Protein AF-0000000066115343 (afdb_homodimer)

Structure (mmCIF, N/CA/C/O backbone):
data_AF-0000000066115343-model_v1
#
loop_
_entity.id
_entity.type
_entity.pdbx_description
1 polymer 'Recombination protein RecR'
#
loop_
_atom_site.group_PDB
_atom_site.id
_atom_site.type_symbol
_atom_site.label_atom_id
_atom_site.label_alt_id
_atom_site.label_comp_id
_atom_site.label_asym_id
_atom_site.label_entity_id
_atom_site.label_seq_id
_atom_site.pdbx_PDB_ins_code
_atom_site.Cartn_x
_atom_site.Cartn_y
_atom_site.Cartn_z
_atom_site.occupancy
_atom_site.B_iso_or_equiv
_atom_site.auth_seq_id
_atom_site.auth_comp_id
_atom_site.auth_asym_id
_atom_site.auth_atom_id
_atom_site.pdbx_PDB_model_num
ATOM 1 N N . MET A 1 1 ? -15.281 -18.281 -6.176 1 47.66 1 MET A N 1
ATOM 2 C CA . MET A 1 1 ? -14.453 -19.047 -5.242 1 47.66 1 MET A CA 1
ATOM 3 C C . MET A 1 1 ? -13.039 -18.469 -5.188 1 47.66 1 MET A C 1
ATOM 5 O O . MET A 1 1 ? -12.414 -18.25 -6.227 1 47.66 1 MET A O 1
ATOM 9 N N . ASP A 1 2 ? -12.438 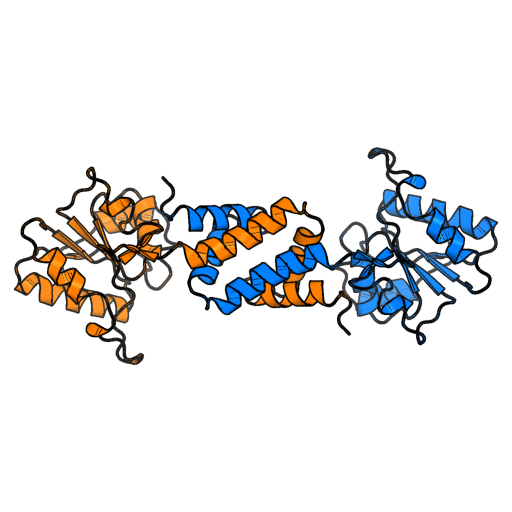-17.781 -4.156 1 62.88 2 ASP A N 1
ATOM 10 C CA . ASP A 1 2 ? -11.188 -17.031 -4.035 1 62.88 2 ASP A CA 1
ATOM 11 C C . ASP A 1 2 ? -9.984 -17.969 -4.184 1 62.88 2 ASP A C 1
ATOM 13 O O . ASP A 1 2 ? -9.938 -19.031 -3.564 1 62.88 2 ASP A O 1
ATOM 17 N N . LEU A 1 3 ? -9.344 -17.875 -5.316 1 77.75 3 LEU A N 1
ATOM 18 C CA . LEU A 1 3 ? -8.297 -18.719 -5.879 1 77.75 3 LEU A CA 1
ATOM 19 C C . LEU A 1 3 ? -7.02 -18.625 -5.051 1 77.75 3 LEU A C 1
ATOM 21 O O . LEU A 1 3 ? -6.16 -19.516 -5.129 1 77.75 3 LEU A O 1
ATOM 25 N N . TYR A 1 4 ? -7.043 -17.75 -4.105 1 88.94 4 TYR A N 1
ATOM 26 C CA . TYR A 1 4 ? -5.898 -17.578 -3.219 1 88.94 4 TYR A CA 1
ATOM 27 C C . TYR A 1 4 ? -6.184 -18.141 -1.835 1 88.94 4 TYR A C 1
ATOM 29 O O . TYR A 1 4 ? -7.34 -18.203 -1.413 1 88.94 4 TYR A O 1
ATOM 37 N N . PRO A 1 5 ? -5.066 -18.625 -1.202 1 92.38 5 PRO A N 1
ATOM 38 C CA . PRO A 1 5 ? -5.25 -18.969 0.208 1 92.38 5 PRO A CA 1
ATOM 39 C C . PRO A 1 5 ? -5.828 -17.828 1.031 1 92.38 5 PRO A C 1
ATOM 41 O O . PRO A 1 5 ? -5.703 -16.656 0.645 1 92.38 5 PRO A O 1
ATOM 44 N N . GLU A 1 6 ? -6.441 -18.172 2.166 1 93.12 6 GLU A N 1
ATOM 45 C CA . GLU A 1 6 ? -7.145 -17.203 3.004 1 93.12 6 GLU A CA 1
ATOM 46 C C . GLU A 1 6 ? -6.207 -16.078 3.453 1 93.12 6 GLU A C 1
ATOM 48 O O . GLU A 1 6 ? -6.609 -14.914 3.52 1 93.12 6 GLU A O 1
ATOM 53 N N . SER A 1 7 ? -5.004 -16.422 3.855 1 95.06 7 SER A N 1
ATOM 54 C CA . SER A 1 7 ? -4.039 -15.43 4.328 1 95.06 7 SER A CA 1
ATOM 55 C C . SER A 1 7 ? -3.752 -14.383 3.256 1 95.06 7 SER A C 1
ATOM 57 O O . SER A 1 7 ? -3.609 -13.195 3.561 1 95.06 7 SER A O 1
ATOM 59 N N . ILE A 1 8 ? -3.695 -14.805 2.023 1 95.62 8 ILE A N 1
ATOM 60 C CA . ILE A 1 8 ? -3.461 -13.883 0.921 1 95.62 8 ILE A CA 1
ATOM 61 C C . ILE A 1 8 ? -4.699 -13.008 0.705 1 95.62 8 ILE A C 1
ATOM 63 O O . ILE A 1 8 ? -4.59 -11.797 0.525 1 95.62 8 ILE A O 1
ATOM 67 N N . LEU A 1 9 ? -5.875 -13.625 0.764 1 95.25 9 LEU A N 1
ATOM 68 C CA . LEU A 1 9 ? -7.133 -12.906 0.592 1 95.25 9 LEU A CA 1
ATOM 69 C C . LEU A 1 9 ? -7.297 -11.828 1.662 1 95.25 9 LEU A C 1
ATOM 71 O O . LEU A 1 9 ? -7.758 -10.727 1.372 1 95.25 9 LEU A O 1
ATOM 75 N N . ASN A 1 10 ? -6.93 -12.172 2.84 1 96.88 10 ASN A N 1
ATOM 76 C CA . ASN A 1 10 ? -7.016 -11.219 3.939 1 96.88 10 ASN A CA 1
ATOM 77 C C . ASN A 1 10 ? -6.16 -9.984 3.68 1 96.88 10 ASN A C 1
ATOM 79 O O . ASN A 1 10 ? -6.605 -8.852 3.893 1 96.88 10 ASN A O 1
ATOM 83 N N . LEU A 1 11 ? -4.957 -10.219 3.227 1 97.88 11 LEU A N 1
ATOM 84 C CA . LEU A 1 11 ? -4.082 -9.086 2.961 1 97.88 11 LEU A CA 1
ATOM 85 C C . LEU A 1 11 ? -4.594 -8.273 1.778 1 97.88 11 LEU A C 1
ATOM 87 O O . LEU A 1 11 ? -4.543 -7.039 1.802 1 97.88 11 LEU A O 1
ATOM 91 N N . ILE A 1 12 ? -5.074 -8.953 0.755 1 96.69 12 ILE A N 1
ATOM 92 C CA . ILE A 1 12 ? -5.641 -8.25 -0.391 1 96.69 12 ILE A CA 1
ATOM 93 C C . ILE A 1 12 ? -6.781 -7.344 0.07 1 96.69 12 ILE A C 1
ATOM 95 O O . ILE A 1 12 ? -6.863 -6.18 -0.335 1 96.69 12 ILE A O 1
ATOM 99 N N . LYS A 1 13 ? -7.637 -7.82 0.953 1 97.25 13 LYS A N 1
ATOM 100 C CA . LYS A 1 13 ? -8.766 -7.059 1.485 1 97.25 13 LYS A CA 1
ATOM 101 C C . LYS A 1 13 ? -8.281 -5.844 2.273 1 97.25 13 LYS A C 1
ATOM 103 O O . LYS A 1 13 ? -8.766 -4.73 2.068 1 97.25 13 LYS A O 1
ATOM 108 N N . SER A 1 14 ? -7.328 -6.043 3.1 1 97.75 14 SER A N 1
ATOM 109 C CA . SER A 1 14 ? -6.797 -4.953 3.914 1 97.75 14 SER A CA 1
ATOM 110 C C . SER A 1 14 ? -6.148 -3.881 3.049 1 97.75 14 SER A C 1
ATOM 112 O O . SER A 1 14 ? -6.359 -2.686 3.268 1 97.75 14 SER A O 1
ATOM 114 N N . LEU A 1 15 ? -5.375 -4.293 2.072 1 97.88 15 LEU A N 1
ATOM 115 C CA . LEU A 1 15 ? -4.703 -3.359 1.177 1 97.88 15 LEU A CA 1
ATOM 116 C C . LEU A 1 15 ? -5.715 -2.586 0.339 1 97.88 15 LEU A C 1
ATOM 118 O O . LEU A 1 15 ? -5.496 -1.414 0.021 1 97.88 15 LEU A O 1
ATOM 122 N N . SER A 1 16 ? -6.812 -3.186 0.03 1 97.06 16 SER A N 1
ATOM 123 C CA . SER A 1 16 ? -7.824 -2.578 -0.828 1 97.06 16 SER A CA 1
ATOM 124 C C . SER A 1 16 ? -8.562 -1.458 -0.104 1 97.06 16 SER A C 1
ATOM 126 O O . SER A 1 16 ? -9.266 -0.666 -0.731 1 97.06 16 SER A O 1
ATOM 128 N N . THR A 1 17 ? -8.445 -1.339 1.179 1 95.5 17 THR A N 1
ATOM 129 C CA . THR A 1 17 ? -9.086 -0.273 1.942 1 95.5 17 THR A CA 1
ATOM 130 C C . THR A 1 17 ? -8.273 1.018 1.85 1 95.5 17 THR A C 1
ATOM 132 O O . THR A 1 17 ? -8.766 2.09 2.213 1 95.5 17 THR A O 1
ATOM 135 N N . LEU A 1 18 ? -7.113 0.921 1.388 1 96.5 18 LEU A N 1
ATOM 136 C CA . LEU A 1 18 ? -6.254 2.092 1.254 1 96.5 18 LEU A CA 1
ATOM 137 C C . LEU A 1 18 ? -6.648 2.922 0.036 1 96.5 18 LEU A C 1
ATOM 139 O O . LEU A 1 18 ? -7.039 2.369 -0.995 1 96.5 18 LEU A O 1
ATOM 143 N N . PRO A 1 19 ? -6.555 4.207 0.186 1 94.44 19 PRO A N 1
ATOM 144 C CA . PRO A 1 19 ? -6.953 5.062 -0.932 1 94.44 19 PRO A CA 1
ATOM 145 C C . PRO A 1 19 ? -6.105 4.84 -2.182 1 94.44 19 PRO A C 1
ATOM 147 O O . PRO A 1 19 ? -4.875 4.809 -2.1 1 94.44 19 PRO A O 1
ATOM 150 N N . GLY A 1 20 ? -6.797 4.688 -3.309 1 93.62 20 GLY A N 1
ATOM 151 C CA . GLY A 1 20 ? -6.109 4.555 -4.582 1 93.62 20 GLY A CA 1
ATOM 152 C C . GLY A 1 20 ? -5.664 3.133 -4.875 1 93.62 20 GLY A C 1
ATOM 153 O O . GLY A 1 20 ? -5.047 2.869 -5.91 1 93.62 20 GLY A O 1
ATOM 154 N N . ILE A 1 21 ? -5.898 2.244 -3.957 1 96.31 21 ILE A N 1
ATOM 155 C CA . ILE A 1 21 ? -5.488 0.857 -4.141 1 96.31 21 ILE A CA 1
ATOM 156 C C . ILE A 1 21 ? -6.711 -0.013 -4.41 1 96.31 21 ILE A C 1
ATOM 158 O O . ILE A 1 21 ? -7.426 -0.398 -3.48 1 96.31 21 ILE A O 1
ATOM 162 N N . GLY A 1 22 ? -6.895 -0.293 -5.625 1 93.44 22 GLY A N 1
ATOM 163 C CA . GLY A 1 22 ? -7.965 -1.208 -5.98 1 93.44 22 GLY A CA 1
ATOM 164 C C . GLY A 1 22 ? -7.594 -2.666 -5.789 1 93.44 22 GLY A C 1
ATOM 165 O O . GLY A 1 22 ? -6.461 -2.98 -5.426 1 93.44 22 GLY A O 1
ATOM 166 N N . ARG A 1 23 ? -8.516 -3.506 -6.09 1 91.81 23 ARG A N 1
ATOM 167 C CA . ARG A 1 23 ? -8.328 -4.934 -5.852 1 91.81 23 ARG A CA 1
ATOM 168 C C . ARG A 1 23 ? -7.168 -5.48 -6.676 1 91.81 23 ARG A C 1
ATOM 170 O O . ARG A 1 23 ? -6.371 -6.281 -6.18 1 91.81 23 ARG A O 1
ATOM 177 N N . ARG A 1 24 ? -7.078 -5.086 -7.91 1 89.81 24 ARG A N 1
ATOM 178 C CA . ARG A 1 24 ? -6.016 -5.566 -8.789 1 89.81 24 ARG A CA 1
ATOM 179 C C . ARG A 1 24 ? -4.641 -5.164 -8.258 1 89.81 24 ARG A C 1
ATOM 181 O O . ARG A 1 24 ? -3.725 -5.988 -8.211 1 89.81 24 ARG A O 1
ATOM 188 N N . THR A 1 25 ? -4.531 -3.943 -7.863 1 93.94 25 THR A N 1
ATOM 189 C CA . THR A 1 25 ? -3.281 -3.445 -7.305 1 93.94 25 THR A CA 1
ATOM 190 C C . THR A 1 25 ? -2.977 -4.125 -5.969 1 93.94 25 THR A C 1
ATOM 192 O O . THR A 1 25 ? -1.831 -4.488 -5.699 1 93.94 25 THR A O 1
ATOM 195 N N . ALA A 1 26 ? -4.016 -4.285 -5.188 1 96.5 26 ALA A N 1
ATOM 196 C CA . ALA A 1 26 ? -3.855 -4.957 -3.9 1 96.5 26 ALA A CA 1
ATOM 197 C C . ALA A 1 26 ? -3.297 -6.367 -4.082 1 96.5 26 ALA A C 1
ATOM 199 O O . ALA A 1 26 ? -2.443 -6.809 -3.311 1 96.5 26 ALA A O 1
ATOM 200 N N . GLU A 1 27 ? -3.748 -7.039 -5.047 1 93 27 GLU A N 1
ATOM 201 C CA . GLU A 1 27 ? -3.266 -8.383 -5.355 1 93 27 GLU A CA 1
ATOM 202 C C . GLU A 1 27 ? -1.783 -8.367 -5.715 1 93 27 GLU A C 1
ATOM 204 O O . GLU A 1 27 ? -1.011 -9.195 -5.223 1 93 27 GLU A O 1
ATOM 209 N N . ARG A 1 28 ? -1.466 -7.453 -6.559 1 92.62 28 ARG A N 1
ATOM 210 C CA . ARG A 1 28 ? -0.07 -7.316 -6.961 1 92.62 28 ARG A CA 1
ATOM 211 C C . ARG A 1 28 ? 0.824 -7.043 -5.754 1 92.62 28 ARG A C 1
ATOM 213 O O . ARG A 1 28 ? 1.893 -7.641 -5.621 1 92.62 28 ARG A O 1
ATOM 220 N N . LEU A 1 29 ? 0.396 -6.188 -4.918 1 97.06 29 LEU A N 1
ATOM 221 C CA . LEU A 1 29 ? 1.168 -5.832 -3.732 1 97.06 29 LEU A CA 1
ATOM 222 C C . LEU A 1 29 ? 1.281 -7.02 -2.783 1 97.06 29 LEU A C 1
ATOM 224 O O . LEU A 1 29 ? 2.355 -7.281 -2.236 1 97.06 29 LEU A O 1
ATOM 228 N N . ALA A 1 30 ? 0.221 -7.711 -2.582 1 96.88 30 ALA A N 1
ATOM 229 C CA . ALA A 1 30 ? 0.221 -8.867 -1.689 1 96.88 30 ALA A CA 1
ATOM 230 C C . ALA A 1 30 ? 1.207 -9.93 -2.166 1 96.88 30 ALA A C 1
ATOM 232 O O . ALA A 1 30 ? 1.964 -10.484 -1.368 1 96.88 30 ALA A O 1
ATOM 233 N N . LEU A 1 31 ? 1.199 -10.172 -3.436 1 94.06 31 LEU A N 1
ATOM 234 C CA . LEU A 1 31 ? 2.094 -11.18 -3.998 1 94.06 31 LEU A CA 1
ATOM 235 C C . LEU A 1 31 ? 3.545 -10.719 -3.922 1 94.06 31 LEU A C 1
ATOM 237 O O . LEU A 1 31 ? 4.445 -11.531 -3.688 1 94.06 31 LEU A O 1
ATOM 241 N N . HIS A 1 32 ? 3.76 -9.461 -4.105 1 96.38 32 HIS A N 1
ATOM 242 C CA . HIS A 1 32 ? 5.105 -8.93 -3.938 1 96.38 32 HIS A CA 1
ATOM 243 C C . HIS A 1 32 ? 5.605 -9.141 -2.512 1 96.38 32 HIS A C 1
ATOM 245 O O . HIS A 1 32 ? 6.734 -9.594 -2.305 1 96.38 32 HIS A O 1
ATOM 251 N N . ILE A 1 33 ? 4.801 -8.789 -1.617 1 97.62 33 ILE A N 1
ATOM 252 C CA . ILE A 1 33 ? 5.172 -8.922 -0.212 1 97.62 33 ILE A CA 1
ATOM 253 C C . ILE A 1 33 ? 5.461 -10.391 0.106 1 97.62 33 ILE A C 1
ATOM 255 O O . ILE A 1 33 ? 6.41 -10.695 0.832 1 97.62 33 ILE A O 1
ATOM 259 N N . LEU A 1 34 ? 4.633 -11.258 -0.428 1 95.81 34 LEU A N 1
ATOM 260 C CA . LEU A 1 34 ? 4.82 -12.695 -0.219 1 95.81 34 LEU A CA 1
ATOM 261 C C . LEU A 1 34 ? 6.211 -13.133 -0.658 1 95.81 34 LEU A C 1
ATOM 263 O O . LEU A 1 34 ? 6.867 -13.914 0.032 1 95.81 34 LEU A O 1
ATOM 267 N N . HIS A 1 35 ? 6.676 -12.625 -1.766 1 92.81 35 HIS A N 1
ATOM 268 C CA . HIS A 1 35 ? 7.926 -13.086 -2.357 1 92.81 35 HIS A CA 1
ATOM 269 C C . HIS A 1 35 ? 9.117 -12.297 -1.812 1 92.81 35 HIS A C 1
ATOM 271 O O . HIS A 1 35 ? 10.266 -12.695 -1.995 1 92.81 35 HIS A O 1
ATOM 277 N N . ALA A 1 36 ? 8.867 -11.172 -1.16 1 95 36 ALA A N 1
ATOM 278 C CA . ALA A 1 36 ? 9.93 -10.367 -0.562 1 95 36 ALA A CA 1
ATOM 279 C C . ALA A 1 36 ? 10.531 -11.07 0.649 1 95 36 ALA A C 1
ATOM 281 O O . ALA A 1 36 ? 9.906 -11.953 1.242 1 95 36 ALA A O 1
ATOM 282 N N . PRO A 1 37 ? 11.789 -10.719 0.968 1 95.56 37 PRO A N 1
ATOM 283 C CA . PRO A 1 37 ? 12.383 -11.258 2.191 1 95.56 37 PRO A CA 1
ATOM 284 C C . PRO A 1 37 ? 11.555 -10.945 3.438 1 95.56 37 PRO A C 1
ATOM 286 O O . PRO A 1 37 ? 10.906 -9.898 3.506 1 95.56 37 PRO A O 1
ATOM 289 N N . LEU A 1 38 ? 11.641 -11.875 4.414 1 96.25 38 LEU A N 1
ATOM 290 C CA . LEU A 1 38 ? 10.859 -11.758 5.641 1 96.25 38 LEU A CA 1
ATOM 291 C C . LEU A 1 38 ? 11.133 -10.43 6.332 1 96.25 38 LEU A C 1
ATOM 293 O O . LEU A 1 38 ? 10.211 -9.781 6.828 1 96.25 38 LEU A O 1
ATOM 297 N N . HIS A 1 39 ? 12.352 -9.969 6.324 1 97.19 39 HIS A N 1
ATOM 298 C CA . HIS A 1 39 ? 12.727 -8.766 7.051 1 97.19 39 HIS A CA 1
ATOM 299 C C . HIS A 1 39 ? 12.062 -7.531 6.449 1 97.19 39 HIS A C 1
ATOM 301 O O . HIS A 1 39 ? 11.742 -6.578 7.164 1 97.19 39 HIS A O 1
ATOM 307 N N . GLU A 1 40 ? 11.828 -7.527 5.152 1 96.94 40 GLU A N 1
ATOM 308 C CA . GLU A 1 40 ? 11.156 -6.398 4.512 1 96.94 40 GLU A CA 1
ATOM 309 C C . GLU A 1 40 ? 9.688 -6.328 4.91 1 96.94 40 GLU A C 1
ATOM 311 O O . GLU A 1 40 ? 9.164 -5.242 5.168 1 96.94 40 GLU A O 1
ATOM 316 N N . ALA A 1 41 ? 9.062 -7.484 4.945 1 97.62 41 ALA A N 1
ATOM 317 C CA . ALA A 1 41 ? 7.672 -7.547 5.387 1 97.62 41 ALA A CA 1
ATOM 318 C C . ALA A 1 41 ? 7.543 -7.125 6.852 1 97.62 41 ALA A C 1
ATOM 320 O O . ALA A 1 41 ? 6.621 -6.391 7.211 1 97.62 41 ALA A O 1
ATOM 321 N N . GLN A 1 42 ? 8.445 -7.598 7.676 1 98.12 42 GLN A N 1
ATOM 322 C CA . GLN A 1 42 ? 8.445 -7.258 9.094 1 98.12 42 GLN A CA 1
ATOM 323 C C . GLN A 1 42 ? 8.672 -5.762 9.305 1 98.12 42 GLN A C 1
ATOM 325 O O . GLN A 1 42 ? 8.016 -5.145 10.148 1 98.12 42 GLN A O 1
ATOM 330 N N . THR A 1 43 ? 9.57 -5.211 8.57 1 98.31 43 THR A N 1
ATOM 331 C CA . THR A 1 43 ? 9.844 -3.779 8.656 1 98.31 43 THR A CA 1
ATOM 332 C C . THR A 1 43 ? 8.609 -2.967 8.289 1 98.31 43 THR A C 1
ATOM 334 O O . THR A 1 43 ? 8.25 -2.018 8.992 1 98.31 43 THR A O 1
ATOM 337 N N . LEU A 1 44 ? 7.98 -3.377 7.207 1 98.5 44 LEU A N 1
ATOM 338 C CA . LEU A 1 44 ? 6.766 -2.691 6.77 1 98.5 44 LEU A CA 1
ATOM 339 C C . LEU A 1 44 ? 5.688 -2.762 7.844 1 98.5 44 LEU A C 1
ATOM 341 O O . LEU A 1 44 ? 5.086 -1.744 8.195 1 98.5 44 LEU A O 1
ATOM 345 N N . ALA A 1 45 ? 5.426 -3.955 8.375 1 98.5 45 ALA A N 1
ATOM 346 C CA . ALA A 1 45 ? 4.422 -4.145 9.422 1 98.5 45 ALA A CA 1
ATOM 347 C C . ALA A 1 45 ? 4.762 -3.322 10.664 1 98.5 45 ALA A C 1
ATOM 349 O O . ALA A 1 45 ? 3.891 -2.66 11.234 1 98.5 45 ALA A O 1
ATOM 350 N N . ASN A 1 46 ? 6 -3.344 11.047 1 98.38 46 ASN A N 1
ATOM 351 C CA . ASN A 1 46 ? 6.445 -2.602 12.219 1 98.38 46 ASN A CA 1
ATOM 352 C C . ASN A 1 46 ? 6.312 -1.095 12.016 1 98.38 46 ASN A C 1
ATOM 354 O O . ASN A 1 46 ? 5.938 -0.37 12.938 1 98.38 46 ASN A O 1
ATOM 358 N N . ASP A 1 47 ? 6.688 -0.632 10.82 1 98.5 47 ASP A N 1
ATOM 359 C CA . ASP A 1 47 ? 6.582 0.794 10.531 1 98.5 47 ASP A CA 1
ATOM 360 C C . ASP A 1 47 ? 5.129 1.265 10.625 1 98.5 47 ASP A C 1
ATOM 362 O O . ASP A 1 47 ? 4.863 2.383 11.062 1 98.5 47 ASP A O 1
ATOM 366 N N . ILE A 1 48 ? 4.215 0.433 10.211 1 98.44 48 ILE A N 1
ATOM 367 C CA . ILE A 1 48 ? 2.791 0.75 10.297 1 98.44 48 ILE A CA 1
ATOM 368 C C . ILE A 1 48 ? 2.385 0.906 11.766 1 98.44 48 ILE A C 1
ATOM 370 O O . ILE A 1 48 ? 1.732 1.886 12.133 1 98.44 48 ILE A O 1
ATOM 374 N N . LEU A 1 49 ? 2.781 -0.034 12.578 1 98.06 49 LEU A N 1
ATOM 375 C CA . LEU A 1 49 ? 2.412 -0.024 13.992 1 98.06 49 LEU A CA 1
ATOM 376 C C . LEU A 1 49 ? 3.111 1.113 14.727 1 98.06 49 LEU A C 1
ATOM 378 O O . LEU A 1 49 ? 2.504 1.779 15.57 1 98.06 49 LEU A O 1
ATOM 382 N N . GLU A 1 50 ? 4.359 1.345 14.438 1 97.44 50 GLU A N 1
ATOM 383 C CA . GLU A 1 50 ? 5.137 2.402 15.078 1 97.44 50 GLU A CA 1
ATOM 384 C C . GLU A 1 50 ? 4.555 3.779 14.766 1 97.44 50 GLU A C 1
ATOM 386 O O . GLU A 1 50 ? 4.57 4.672 15.617 1 97.44 50 GLU A O 1
ATOM 391 N N . LEU A 1 51 ? 4.109 3.947 13.562 1 96.81 51 LEU A N 1
ATOM 392 C CA . LEU A 1 51 ? 3.461 5.191 13.164 1 96.81 51 LEU A CA 1
ATOM 393 C C . LEU A 1 51 ? 2.309 5.527 14.109 1 96.81 51 LEU A C 1
ATOM 395 O O . LEU A 1 51 ? 2.217 6.652 14.602 1 96.81 51 LEU A O 1
ATOM 399 N N . LYS A 1 52 ? 1.454 4.559 14.336 1 96.19 52 LYS A N 1
ATOM 400 C CA . LYS A 1 52 ? 0.274 4.734 15.18 1 96.19 52 LYS A CA 1
ATOM 401 C C . LYS A 1 52 ? 0.667 5.012 16.625 1 96.19 52 LYS A C 1
ATOM 403 O O . LYS A 1 52 ? -0.027 5.742 17.344 1 96.19 52 LYS A O 1
ATOM 408 N N . GLN A 1 53 ? 1.73 4.473 17.031 1 95.19 53 GLN A N 1
ATOM 409 C CA . GLN A 1 53 ? 2.15 4.543 18.438 1 95.19 53 GLN A CA 1
ATOM 410 C C . GLN A 1 53 ? 2.912 5.84 18.703 1 95.19 53 GLN A C 1
ATOM 412 O O . GLN A 1 53 ? 2.766 6.434 19.781 1 95.19 53 GLN A O 1
ATOM 417 N N . LYS A 1 54 ? 3.68 6.285 17.781 1 95.81 54 LYS A N 1
ATOM 418 C CA . LYS A 1 54 ? 4.68 7.305 18.078 1 95.81 54 LYS A CA 1
ATOM 419 C C . LYS A 1 54 ? 4.211 8.68 17.609 1 95.81 54 LYS A C 1
ATOM 421 O O . LYS A 1 54 ? 4.621 9.703 18.172 1 95.81 54 LYS A O 1
ATOM 426 N N . VAL A 1 55 ? 3.43 8.742 16.578 1 95.69 55 VAL A N 1
ATOM 427 C CA . VAL A 1 55 ? 3.082 10.047 16.016 1 95.69 55 VAL A CA 1
ATOM 428 C C . VAL A 1 55 ? 2.012 10.711 16.875 1 95.69 55 VAL A C 1
ATOM 430 O O . VAL A 1 55 ? 0.974 10.109 17.172 1 95.69 55 VAL A O 1
ATOM 433 N N . THR A 1 56 ? 2.271 11.844 17.281 1 94.38 56 THR A N 1
ATOM 434 C CA . THR A 1 56 ? 1.357 12.688 18.047 1 94.38 56 THR A CA 1
ATOM 435 C C . THR A 1 56 ? 1.339 14.109 17.484 1 94.38 56 THR A C 1
ATOM 437 O O . THR A 1 56 ? 1.928 14.375 16.438 1 94.38 56 THR A O 1
ATOM 440 N N . LEU A 1 57 ? 0.572 14.977 18.156 1 94.88 57 LEU A N 1
ATOM 441 C CA . LEU A 1 57 ? 0.551 16.391 17.781 1 94.88 57 LEU A CA 1
ATOM 442 C C . LEU A 1 57 ? 1.513 17.188 18.656 1 94.88 57 LEU A C 1
ATOM 444 O O . LEU A 1 57 ? 1.625 16.938 19.859 1 94.88 57 LEU A O 1
ATOM 448 N N . CYS A 1 58 ? 2.201 18.047 18.047 1 96.88 58 CYS A N 1
ATOM 449 C CA . CYS A 1 58 ? 3.053 18.984 18.781 1 96.88 58 CYS A CA 1
ATOM 450 C C . CYS A 1 58 ? 2.252 19.75 19.828 1 96.88 58 CYS A C 1
ATOM 452 O O . CYS A 1 58 ? 1.147 20.219 19.547 1 96.88 58 CYS A O 1
ATOM 454 N N . ARG A 1 59 ? 2.807 19.938 20.984 1 96.5 59 ARG A N 1
ATOM 455 C CA . ARG A 1 59 ? 2.098 20.594 22.078 1 96.5 59 ARG A CA 1
ATOM 456 C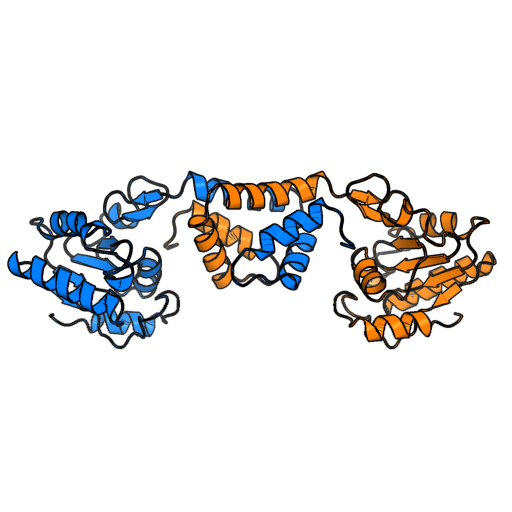 C . ARG A 1 59 ? 1.928 22.094 21.797 1 96.5 59 ARG A C 1
ATOM 458 O O . ARG A 1 59 ? 1.022 22.734 22.328 1 96.5 59 ARG A O 1
ATOM 465 N N . THR A 1 60 ? 2.719 22.641 20.906 1 96 60 THR A N 1
ATOM 466 C CA . THR A 1 60 ? 2.734 24.078 20.672 1 96 60 THR A CA 1
ATOM 467 C C . THR A 1 60 ? 1.914 24.438 19.438 1 96 60 THR A C 1
ATOM 469 O O . THR A 1 60 ? 0.992 25.25 19.516 1 96 60 THR A O 1
ATOM 472 N N . CYS A 1 61 ? 2.225 23.781 18.344 1 97 61 CYS A N 1
ATOM 473 C CA . CYS A 1 61 ? 1.644 24.25 17.094 1 97 61 CYS A CA 1
ATOM 474 C C . CYS A 1 61 ? 0.639 23.234 16.547 1 97 61 CYS A C 1
ATOM 476 O O . CYS A 1 61 ? -0.006 23.484 15.523 1 97 61 CYS A O 1
ATOM 478 N N . PHE A 1 62 ? 0.652 22.047 17.172 1 97.19 62 PHE A N 1
ATOM 479 C CA . PHE A 1 62 ? -0.316 21 16.859 1 97.19 62 PHE A CA 1
ATOM 480 C C . PHE A 1 62 ? -0.016 20.375 15.5 1 97.19 62 PHE A C 1
ATOM 482 O O . PHE A 1 62 ? -0.911 19.828 14.859 1 97.19 62 PHE A O 1
ATOM 489 N N . SER A 1 63 ? 1.195 20.516 14.977 1 95.88 63 SER A N 1
ATOM 490 C CA . SER A 1 63 ? 1.66 19.75 13.828 1 95.88 63 SER A CA 1
ATOM 491 C C . SER A 1 63 ? 1.997 18.312 14.227 1 95.88 63 SER A C 1
ATOM 493 O O . SER A 1 63 ? 2.047 17.984 15.414 1 95.88 63 SER A O 1
ATOM 495 N N . LEU A 1 64 ? 2.193 17.469 13.25 1 95.38 64 LEU A N 1
ATOM 496 C CA . LEU A 1 64 ? 2.566 16.094 13.523 1 95.38 64 LEU A CA 1
ATOM 497 C C . LEU A 1 64 ? 3.982 16.016 14.086 1 95.38 64 LEU A C 1
ATOM 499 O O . LEU A 1 64 ? 4.891 16.672 13.586 1 95.38 64 LEU A O 1
ATOM 503 N N . SER A 1 65 ? 4.141 15.195 15.125 1 94.88 65 SER A N 1
ATOM 504 C CA . SER A 1 65 ? 5.438 15.047 15.773 1 94.88 65 SER A CA 1
ATOM 505 C C . SER A 1 65 ? 5.555 13.711 16.484 1 94.88 65 SER A C 1
ATOM 507 O O . SER A 1 65 ? 4.543 13.117 16.875 1 94.88 65 SER A O 1
ATOM 509 N N . ASP A 1 66 ? 6.777 13.18 16.547 1 94.38 66 ASP A N 1
ATOM 510 C CA . ASP A 1 66 ? 7.031 12 17.359 1 94.38 66 ASP A CA 1
ATOM 511 C C . ASP A 1 66 ? 7.59 12.383 18.734 1 94.38 66 ASP A C 1
ATOM 513 O O . ASP A 1 66 ? 7.992 11.516 19.516 1 94.38 66 ASP A O 1
ATOM 517 N N . GLN A 1 67 ? 7.742 13.641 19 1 93.56 67 GLN A N 1
ATOM 518 C CA . GLN A 1 67 ? 8.195 14.234 20.266 1 93.56 67 GLN A CA 1
ATOM 519 C C . GLN A 1 67 ? 7.164 15.227 20.797 1 93.56 67 GLN A C 1
ATOM 521 O O . GLN A 1 67 ? 6.238 15.617 20.094 1 93.56 67 GLN A O 1
ATOM 526 N N . PRO A 1 68 ? 7.344 15.633 22.062 1 95 68 PRO A N 1
ATOM 527 C CA . PRO A 1 68 ? 6.379 16.578 22.609 1 95 68 PRO A CA 1
ATOM 528 C C . PRO A 1 68 ? 6.312 17.891 21.812 1 95 68 PRO A C 1
ATOM 530 O O . PRO A 1 68 ? 5.227 18.438 21.625 1 95 68 PRO A O 1
ATOM 533 N N . GLU A 1 69 ? 7.512 18.297 21.328 1 95.38 69 GLU A N 1
ATOM 534 C CA . GLU A 1 69 ? 7.59 19.453 20.438 1 95.38 69 GLU A CA 1
ATOM 535 C C . GLU A 1 69 ? 8.18 19.078 19.094 1 95.38 69 GLU A C 1
ATOM 537 O O . GLU A 1 69 ? 9.133 18.297 19.016 1 95.38 69 GLU A O 1
ATOM 542 N N . CYS A 1 70 ? 7.547 19.625 18.094 1 95.06 70 CYS A N 1
ATOM 543 C CA . CYS A 1 70 ? 8.016 19.281 16.766 1 95.06 70 CYS A CA 1
ATOM 544 C C . CYS A 1 70 ? 9.352 19.938 16.453 1 95.06 70 CYS A C 1
ATOM 546 O O . CYS A 1 70 ? 9.812 20.797 17.219 1 95.06 70 CYS A O 1
ATOM 548 N N . ARG A 1 71 ? 9.922 19.594 15.352 1 92.69 71 ARG A N 1
ATOM 549 C CA . ARG A 1 71 ? 11.25 20.062 14.969 1 92.69 71 ARG A CA 1
ATOM 550 C C . ARG A 1 71 ? 11.234 21.562 14.68 1 92.69 71 ARG A C 1
ATOM 552 O O . ARG A 1 71 ? 12.227 22.25 14.914 1 92.69 71 ARG A O 1
ATOM 559 N N . ILE A 1 72 ? 10.141 22.047 14.188 1 94.5 72 ILE A N 1
ATOM 560 C CA . ILE A 1 72 ? 10.031 23.453 13.844 1 94.5 72 ILE A CA 1
ATOM 561 C C . ILE A 1 72 ? 9.906 24.281 15.117 1 94.5 72 ILE A C 1
ATOM 563 O O . ILE A 1 72 ? 10.633 25.266 15.297 1 94.5 72 ILE A O 1
ATOM 567 N N . CYS A 1 73 ? 9.094 23.906 16.016 1 95.5 73 CYS A N 1
ATOM 568 C CA . CYS A 1 73 ? 8.891 24.641 17.25 1 95.5 73 CYS A CA 1
ATOM 569 C C . CYS A 1 73 ? 10.133 24.578 18.141 1 95.5 73 CYS A C 1
ATOM 571 O O . CYS A 1 73 ? 10.422 25.516 18.891 1 95.5 73 CYS A O 1
ATOM 573 N N . SER A 1 74 ? 10.844 23.531 18.016 1 95 74 SER A N 1
ATOM 574 C CA . SER A 1 74 ? 12.016 23.344 18.875 1 95 74 SER A CA 1
ATOM 575 C C . SER A 1 74 ? 13.258 23.984 18.25 1 95 74 SER A C 1
ATOM 577 O O . SER A 1 74 ? 14.328 24 18.875 1 95 74 SER A O 1
ATOM 579 N N . ASN A 1 75 ? 13.133 24.438 17.062 1 94.69 75 ASN A N 1
ATOM 580 C CA . ASN A 1 75 ? 14.258 25.047 16.375 1 94.69 75 ASN A CA 1
ATOM 581 C C . ASN A 1 75 ? 14.43 26.516 16.734 1 94.69 75 ASN A C 1
ATOM 583 O O . ASN A 1 75 ? 13.617 27.359 16.359 1 94.69 75 ASN A O 1
ATOM 587 N N . PRO A 1 76 ? 15.547 26.844 17.328 1 94.44 76 PRO A N 1
ATOM 588 C CA . PRO A 1 76 ? 15.742 28.219 17.75 1 94.44 76 PRO A CA 1
ATOM 589 C C . PRO A 1 76 ? 16.062 29.156 16.594 1 94.44 76 PRO A C 1
ATOM 591 O O . PRO A 1 76 ? 16.016 30.391 16.75 1 94.44 76 PRO A O 1
ATOM 594 N N . ARG A 1 77 ? 16.359 28.688 15.461 1 94.56 77 ARG A N 1
ATOM 595 C CA . ARG A 1 77 ? 16.703 29.5 14.305 1 94.56 77 ARG A CA 1
ATOM 596 C C . ARG A 1 77 ? 15.445 30.047 13.633 1 94.56 77 ARG A C 1
ATOM 598 O O . ARG A 1 77 ? 15.523 30.984 12.82 1 94.56 77 ARG A O 1
ATOM 605 N N . ARG A 1 78 ? 14.336 29.5 14.039 1 96.12 78 ARG A N 1
ATOM 606 C CA . ARG A 1 78 ? 13.07 29.953 13.477 1 96.12 78 ARG A CA 1
ATOM 607 C C . ARG A 1 78 ? 12.648 31.281 14.086 1 96.12 78 ARG A C 1
ATOM 609 O O . ARG A 1 78 ? 12.891 31.531 15.273 1 96.12 78 ARG A O 1
ATOM 616 N N . ASP A 1 79 ? 12.086 32.125 13.25 1 95.88 79 ASP A N 1
ATOM 617 C CA . ASP A 1 79 ? 11.562 33.406 13.742 1 95.88 79 ASP A CA 1
ATOM 618 C C . ASP A 1 79 ? 10.289 33.188 14.547 1 95.88 79 ASP A C 1
ATOM 620 O O . ASP A 1 79 ? 9.203 33.031 13.984 1 95.88 79 ASP A O 1
ATOM 624 N N . ALA A 1 80 ? 10.359 33.344 15.812 1 94.81 80 ALA A N 1
ATOM 625 C CA . ALA A 1 80 ? 9.25 33.062 16.719 1 94.81 80 ALA A CA 1
ATOM 626 C C . ALA A 1 80 ? 8.227 34.188 16.719 1 94.81 80 ALA A C 1
ATOM 628 O O . ALA A 1 80 ? 7.125 34.031 17.25 1 94.81 80 ALA A O 1
ATOM 629 N N . SER A 1 81 ? 8.586 35.25 16.094 1 95.75 81 SER A N 1
ATOM 630 C CA . SER A 1 81 ? 7.703 36.406 16.125 1 95.75 81 SER A CA 1
ATOM 631 C C . SER A 1 81 ? 6.621 36.312 15.047 1 95.75 81 SER A C 1
ATOM 633 O O . SER A 1 81 ? 5.66 37.094 15.055 1 95.75 81 SER A O 1
ATOM 635 N N . ILE A 1 82 ? 6.711 35.375 14.109 1 96.06 82 ILE A N 1
ATOM 636 C CA . ILE A 1 82 ? 5.746 35.25 13.031 1 96.06 82 ILE A CA 1
ATOM 637 C C . ILE A 1 82 ? 5.117 33.844 13.078 1 96.06 82 ILE A C 1
ATOM 639 O O . ILE A 1 82 ? 5.824 32.844 13.156 1 96.06 82 ILE A O 1
ATOM 643 N N . ILE A 1 83 ? 3.795 33.812 13.055 1 97 83 ILE A N 1
ATOM 644 C CA . ILE A 1 83 ? 3.057 32.562 13.102 1 97 83 ILE A CA 1
ATOM 645 C C . ILE A 1 83 ? 2.221 32.406 11.836 1 97 83 ILE A C 1
ATOM 647 O O . ILE A 1 83 ? 1.468 33.312 11.461 1 97 83 ILE A O 1
ATOM 651 N N . CYS A 1 84 ? 2.42 31.344 11.203 1 96.56 84 CYS A N 1
ATOM 652 C CA . CYS A 1 84 ? 1.601 31 10.047 1 96.56 84 CYS A CA 1
ATOM 653 C C . CYS A 1 84 ? 0.525 29.984 10.406 1 96.56 84 CYS A C 1
ATOM 655 O O . CYS A 1 84 ? 0.837 28.875 10.852 1 96.56 84 CYS A O 1
ATOM 657 N N . VAL A 1 85 ? -0.708 30.359 10.141 1 97.12 85 VAL A N 1
ATOM 658 C CA . VAL A 1 85 ? -1.848 29.531 10.539 1 97.12 85 VAL A CA 1
ATOM 659 C C . VAL A 1 85 ? -2.334 28.719 9.344 1 97.12 85 VAL A C 1
ATOM 661 O O . VAL A 1 85 ? -2.619 29.266 8.281 1 97.12 85 VAL A O 1
ATOM 664 N N . VAL A 1 86 ? -2.404 27.406 9.562 1 95.25 86 VAL A N 1
ATOM 665 C CA . VAL A 1 86 ? -2.857 26.516 8.492 1 95.25 86 VAL A CA 1
ATOM 666 C C . VAL A 1 86 ? -4.004 25.641 9.008 1 95.25 86 VAL A C 1
ATOM 668 O O . VAL A 1 86 ? -4.223 25.531 10.211 1 95.25 86 VAL A O 1
ATOM 671 N N . GLU A 1 87 ? -4.734 25 8.07 1 94.5 87 GLU A N 1
ATOM 672 C CA . GLU A 1 87 ? -5.883 24.188 8.438 1 94.5 87 GLU A CA 1
ATOM 673 C C . GLU A 1 87 ? -5.453 22.797 8.891 1 94.5 87 GLU A C 1
ATOM 675 O O . GLU A 1 87 ? -5.93 22.281 9.906 1 94.5 87 GLU A O 1
ATOM 680 N N . LYS A 1 88 ? -4.477 22.172 8.18 1 92.62 88 LYS A N 1
ATOM 681 C CA . LYS A 1 88 ? -4.055 20.797 8.414 1 92.62 88 LYS A CA 1
ATOM 682 C C . LYS A 1 88 ? -2.533 20.703 8.492 1 92.62 88 LYS A C 1
ATOM 684 O O . LYS A 1 88 ? -1.819 21.516 7.906 1 92.62 88 LYS A O 1
ATOM 689 N N . PRO A 1 89 ? -2.033 19.672 9.211 1 91.62 89 PRO A N 1
ATOM 690 C CA . PRO A 1 89 ? -0.583 19.516 9.32 1 91.62 89 PRO A CA 1
ATOM 691 C C . PRO A 1 89 ? 0.095 19.359 7.957 1 91.62 89 PRO A C 1
ATOM 693 O O . PRO A 1 89 ? 1.23 19.812 7.773 1 91.62 89 PRO A O 1
ATOM 696 N N . THR A 1 90 ? -0.563 18.781 7.016 1 87.19 90 THR A N 1
ATOM 697 C CA . THR A 1 90 ? 0.027 18.531 5.707 1 87.19 90 THR A CA 1
ATOM 698 C C . THR A 1 90 ? 0.257 19.844 4.957 1 87.19 90 THR A C 1
ATOM 700 O O . THR A 1 90 ? 1.067 19.891 4.027 1 87.19 90 THR A O 1
ATOM 703 N N . ASP A 1 91 ? -0.417 20.859 5.297 1 88.44 91 ASP A N 1
ATOM 704 C CA . ASP A 1 91 ? -0.235 22.172 4.684 1 88.44 91 ASP A CA 1
ATOM 705 C C . ASP A 1 91 ? 1.157 22.719 4.973 1 88.44 91 ASP A C 1
ATOM 707 O O . ASP A 1 91 ? 1.716 23.469 4.168 1 88.44 91 ASP A O 1
ATOM 711 N N . ILE A 1 92 ? 1.674 22.391 6.102 1 91.31 92 ILE A N 1
ATOM 712 C CA . ILE A 1 92 ? 2.99 22.859 6.52 1 91.31 92 ILE A CA 1
ATOM 713 C C . ILE A 1 92 ? 4.051 22.359 5.535 1 91.31 92 ILE A C 1
ATOM 715 O O . ILE A 1 92 ? 4.953 23.109 5.156 1 91.31 92 ILE A O 1
ATOM 719 N N . VAL A 1 93 ? 3.861 21.141 5.121 1 84.31 93 VAL A N 1
ATOM 720 C CA . VAL A 1 93 ? 4.836 20.516 4.238 1 84.31 93 VAL A CA 1
ATOM 721 C C . VAL A 1 93 ? 4.953 21.312 2.943 1 84.31 93 VAL A C 1
ATOM 723 O O . VAL A 1 93 ? 6.059 21.578 2.467 1 84.31 93 VAL A O 1
ATOM 726 N N . ALA A 1 94 ? 3.869 21.703 2.424 1 82.44 94 ALA A N 1
ATOM 727 C CA . ALA A 1 94 ? 3.852 22.469 1.18 1 82.44 94 ALA A CA 1
ATOM 728 C C . ALA A 1 94 ? 4.551 23.812 1.35 1 82.44 94 ALA A C 1
ATOM 730 O O . ALA A 1 94 ? 5.32 24.234 0.482 1 82.44 94 ALA A O 1
ATOM 731 N N . ILE A 1 95 ? 4.32 24.453 2.361 1 88.25 95 ILE A N 1
ATOM 732 C CA . ILE A 1 95 ? 4.895 25.781 2.619 1 88.25 95 ILE A CA 1
ATOM 733 C C . ILE A 1 95 ? 6.395 25.641 2.871 1 88.25 95 ILE A C 1
ATOM 735 O O . ILE A 1 95 ? 7.191 26.406 2.328 1 88.25 95 ILE A O 1
ATOM 739 N N . GLU A 1 96 ? 6.773 24.656 3.641 1 89.12 96 GLU A N 1
ATOM 740 C CA . GLU A 1 96 ? 8.18 24.438 3.955 1 89.12 96 GLU A CA 1
ATOM 741 C C . GLU A 1 96 ? 8.984 24.125 2.697 1 89.12 96 GLU A C 1
ATOM 743 O O . GLU A 1 96 ? 10.125 24.578 2.547 1 89.12 96 GLU A O 1
ATOM 748 N N . LYS A 1 97 ? 8.383 23.328 1.884 1 82.69 97 LYS A N 1
ATOM 749 C CA . LYS A 1 97 ? 9.055 22.938 0.651 1 82.69 97 LYS A CA 1
ATOM 750 C C . LYS A 1 97 ? 9.336 24.141 -0.232 1 82.69 97 LYS A C 1
ATOM 752 O O . LYS A 1 97 ? 10.312 24.172 -0.978 1 82.69 97 LYS A O 1
ATOM 757 N N . SER A 1 98 ? 8.484 25.047 -0.122 1 82.19 98 SER A N 1
ATOM 758 C CA . SER A 1 98 ? 8.641 26.25 -0.934 1 82.19 98 SER A CA 1
ATOM 759 C C . SER A 1 98 ? 9.828 27.078 -0.453 1 82.19 98 SER A C 1
ATOM 761 O O . SER A 1 98 ? 10.344 27.922 -1.195 1 82.19 98 SER A O 1
ATOM 763 N N . GLY A 1 99 ? 10.203 26.984 0.759 1 86.44 99 GLY A N 1
ATOM 764 C CA . GLY A 1 99 ? 11.289 27.75 1.339 1 86.44 99 GLY A CA 1
ATOM 765 C C . GLY A 1 99 ? 10.938 29.203 1.592 1 86.44 99 GLY A C 1
ATOM 766 O O . GLY A 1 99 ? 11.797 30 1.956 1 86.44 99 GLY A O 1
ATOM 767 N N . ALA A 1 100 ? 9.711 29.578 1.53 1 84.94 100 ALA A N 1
ATOM 768 C CA . ALA A 1 100 ? 9.281 30.969 1.554 1 84.94 100 ALA A CA 1
ATOM 769 C C . ALA A 1 100 ? 9.016 31.438 2.982 1 84.94 100 ALA A C 1
ATOM 771 O O . ALA A 1 100 ? 8.852 32.625 3.229 1 84.94 100 ALA A O 1
ATOM 772 N N . PHE A 1 101 ? 9.07 30.516 3.863 1 91.75 101 PHE A N 1
ATOM 773 C CA . PHE A 1 101 ? 8.648 30.875 5.215 1 91.75 101 PHE A CA 1
ATOM 774 C C . PHE A 1 101 ? 9.617 30.312 6.246 1 91.75 101 PHE A C 1
ATOM 776 O O . PHE A 1 101 ? 10.031 29.156 6.152 1 91.75 101 PHE A O 1
ATOM 783 N N . SER A 1 102 ? 9.961 31.141 7.266 1 93.94 102 SER A N 1
ATOM 784 C CA . SER A 1 102 ? 10.938 30.719 8.266 1 93.94 102 SER A CA 1
ATOM 785 C C . SER A 1 102 ? 10.422 30.969 9.68 1 93.94 102 SER A C 1
ATOM 787 O O . SER A 1 102 ? 11.195 30.969 10.633 1 93.94 102 SER A O 1
ATOM 789 N N . GLY A 1 103 ? 9.156 31.203 9.789 1 95.94 103 GLY A N 1
ATOM 790 C CA . GLY A 1 103 ? 8.57 31.391 11.109 1 95.94 103 GLY A CA 1
ATOM 791 C C . GLY A 1 103 ? 8.031 30.109 11.703 1 95.94 103 GLY A C 1
ATOM 792 O O . GLY A 1 103 ? 8.547 29.016 11.43 1 95.94 103 GLY A O 1
ATOM 793 N N . LEU A 1 104 ? 7.031 30.266 12.664 1 96.81 104 LEU A N 1
ATOM 794 C CA . LEU A 1 104 ? 6.395 29.125 13.312 1 96.81 104 LEU A CA 1
ATOM 795 C C . LEU A 1 104 ? 4.992 28.891 12.766 1 96.81 104 LEU A C 1
ATOM 797 O O . LEU A 1 104 ? 4.43 29.781 12.102 1 96.81 104 LEU A O 1
ATOM 801 N N . TYR A 1 105 ? 4.527 27.703 13.07 1 97.25 105 TYR A N 1
ATOM 802 C CA . TYR A 1 105 ? 3.215 27.359 12.523 1 97.25 105 TYR A CA 1
ATOM 803 C C . TYR A 1 105 ? 2.191 27.188 13.641 1 97.25 105 TYR A C 1
ATOM 805 O O . TYR A 1 105 ? 2.555 27.078 14.812 1 97.25 105 TYR A O 1
ATOM 813 N N . HIS A 1 106 ? 0.963 27.219 13.242 1 98.06 106 HIS A N 1
ATOM 814 C CA . HIS A 1 106 ? -0.166 26.812 14.062 1 98.06 106 HIS A CA 1
ATOM 815 C C . HIS A 1 106 ? -1.215 26.078 13.234 1 98.06 106 HIS A C 1
ATOM 817 O O . HIS A 1 106 ? -1.768 26.641 12.289 1 98.06 106 HIS A O 1
ATOM 823 N N . VAL A 1 107 ? -1.445 24.891 13.625 1 97.75 107 VAL A N 1
ATOM 824 C CA . VAL A 1 107 ? -2.416 24.078 12.898 1 97.75 107 VAL A CA 1
ATOM 825 C C . VAL A 1 107 ? -3.773 24.156 13.594 1 97.75 107 VAL A C 1
ATOM 827 O O . VAL A 1 107 ? -3.889 23.844 14.781 1 97.75 107 VAL A O 1
ATOM 830 N N . LEU A 1 108 ? -4.793 24.484 12.844 1 97.75 108 LEU A N 1
ATOM 831 C CA . LEU A 1 108 ? -6.125 24.656 13.414 1 97.75 108 LEU A CA 1
ATOM 832 C C . LEU A 1 108 ? -6.82 23.312 13.594 1 97.75 108 LEU A C 1
ATOM 834 O O . LEU A 1 108 ? -7.664 23.156 14.477 1 97.75 108 LEU A O 1
ATOM 838 N N . GLY A 1 109 ? -6.5 22.406 12.812 1 95.38 109 GLY A N 1
ATOM 839 C CA . GLY A 1 109 ? -7.176 21.125 12.805 1 95.38 109 GLY A CA 1
ATOM 840 C C . GLY A 1 109 ? -8.383 21.094 11.891 1 95.38 109 GLY A C 1
ATOM 841 O O . GLY A 1 109 ? -9.227 20.188 12 1 95.38 109 GLY A O 1
ATOM 842 N N . GLY A 1 110 ? -8.57 22.016 11.07 1 94.5 110 GLY A N 1
ATOM 843 C CA . GLY A 1 110 ? -9.695 22.125 10.148 1 94.5 110 GLY A CA 1
ATOM 844 C C . GLY A 1 110 ? -10.117 23.562 9.898 1 94.5 110 GLY A C 1
ATOM 845 O O . GLY A 1 110 ? -9.32 24.484 10.062 1 94.5 110 GLY A O 1
ATOM 846 N N . ALA A 1 111 ? -11.359 23.656 9.336 1 95.31 111 ALA A N 1
ATOM 847 C CA . ALA A 1 111 ? -11.953 24.953 9.07 1 95.31 111 ALA A CA 1
ATOM 848 C C . ALA A 1 111 ? -13.383 25.031 9.609 1 95.31 111 ALA A C 1
ATOM 850 O O . ALA A 1 111 ? -14.016 23.984 9.852 1 95.31 111 ALA A O 1
ATOM 851 N N . LEU A 1 112 ? -13.805 26.266 9.836 1 95.31 112 LEU A N 1
ATOM 852 C CA . LEU A 1 112 ? -15.18 26.469 10.266 1 95.31 112 LEU A CA 1
ATOM 853 C C . LEU A 1 112 ? -16.156 25.906 9.227 1 95.31 112 LEU A C 1
ATOM 855 O O . LEU A 1 112 ? -15.961 26.094 8.023 1 95.31 112 LEU A O 1
ATOM 859 N N . SER A 1 113 ? -17.094 25.109 9.719 1 93.69 113 SER A N 1
ATOM 860 C CA . SER A 1 113 ? -18.141 24.547 8.867 1 93.69 113 SER A CA 1
ATOM 861 C C . SER A 1 113 ? -19.469 24.438 9.609 1 93.69 113 SER A C 1
ATOM 863 O O . SER A 1 113 ? -19.766 23.391 10.203 1 93.69 113 SER A O 1
ATOM 865 N N . PRO A 1 114 ? -20.266 25.438 9.398 1 89.44 114 PRO A N 1
ATOM 866 C CA . PRO A 1 114 ? -21.562 25.375 10.07 1 89.44 114 PRO A CA 1
ATOM 867 C C . PRO A 1 114 ? -22.375 24.156 9.664 1 89.44 114 PRO A C 1
ATOM 869 O O . PRO A 1 114 ? -23.016 23.516 10.508 1 89.44 114 PRO A O 1
ATOM 872 N N . MET A 1 115 ? -22.297 23.828 8.352 1 91.44 115 MET A N 1
ATOM 873 C CA . MET A 1 115 ? -23.062 22.703 7.824 1 91.44 115 MET A CA 1
ATOM 874 C C . MET A 1 115 ? -22.641 21.391 8.477 1 91.44 115 MET A C 1
ATOM 876 O O . MET A 1 115 ? -23.469 20.5 8.648 1 91.44 115 MET A O 1
ATOM 880 N N . ASP A 1 116 ? -21.453 21.328 8.867 1 92.19 116 ASP A N 1
ATOM 881 C CA . ASP A 1 116 ? -20.938 20.125 9.484 1 92.19 116 ASP A CA 1
ATOM 882 C C . ASP A 1 116 ? -20.859 20.266 11.008 1 92.19 116 ASP A C 1
ATOM 884 O O . ASP A 1 116 ? -20.297 19.406 11.688 1 92.19 116 ASP A O 1
ATOM 888 N N . GLY A 1 117 ? -21.266 21.359 11.516 1 93.19 117 GLY A N 1
ATOM 889 C CA . GLY A 1 117 ? -21.281 21.594 12.945 1 93.19 117 GLY A CA 1
ATOM 890 C C . GLY A 1 117 ? -19.906 21.906 13.516 1 93.19 117 GLY A C 1
ATOM 891 O O . GLY A 1 117 ? -19.656 21.719 14.703 1 93.19 117 GLY A O 1
ATOM 892 N N . ILE A 1 118 ? -19.016 22.359 12.742 1 95.31 118 ILE A N 1
ATOM 893 C CA . ILE A 1 118 ? -17.672 22.688 13.195 1 95.31 118 ILE A CA 1
ATOM 894 C C . ILE A 1 118 ? -17.578 24.188 13.5 1 95.31 118 ILE A C 1
ATOM 896 O O . ILE A 1 118 ? -17.562 25.016 12.594 1 95.31 118 ILE A O 1
ATOM 900 N N . GLY A 1 119 ? -17.516 24.453 14.766 1 94.94 119 GLY A N 1
ATOM 901 C CA . GLY A 1 119 ? -17.328 25.828 15.227 1 94.94 119 GLY A CA 1
ATOM 902 C C . GLY A 1 119 ? -15.93 26.078 15.75 1 94.94 119 GLY A C 1
ATOM 903 O O . GLY A 1 119 ? -15.047 25.234 15.617 1 94.94 119 GLY A O 1
ATOM 904 N N . PRO A 1 120 ? -15.672 27.328 16.266 1 94.69 120 PRO A N 1
ATOM 905 C CA . PRO A 1 120 ? -14.344 27.688 16.766 1 94.69 120 PRO A CA 1
ATOM 906 C C . PRO A 1 120 ? -13.844 26.75 17.875 1 94.69 120 PRO A C 1
ATOM 908 O O . PRO A 1 120 ? -12.648 26.5 17.969 1 94.69 120 PRO A O 1
ATOM 911 N N . ASP A 1 121 ? -14.789 26.188 18.656 1 94.81 121 ASP A N 1
ATOM 912 C CA . ASP A 1 121 ? -14.414 25.344 19.797 1 94.81 121 ASP A CA 1
ATOM 913 C C . ASP A 1 121 ? -13.93 23.969 19.328 1 94.81 121 ASP A C 1
ATOM 915 O O . ASP A 1 121 ? -13.273 23.25 20.094 1 94.81 121 ASP A O 1
ATOM 919 N N . GLU A 1 122 ? -14.305 23.641 18.156 1 95.25 122 GLU A N 1
ATOM 920 C CA . GLU A 1 122 ? -13.883 22.359 17.594 1 95.25 122 GLU A CA 1
ATOM 921 C C . GLU A 1 122 ? -12.523 22.469 16.922 1 95.25 122 GLU A C 1
ATOM 923 O O . GLU A 1 122 ? -11.961 21.469 16.469 1 95.25 122 GLU A O 1
ATOM 928 N N . LEU A 1 123 ? -11.977 23.641 16.906 1 97 123 LEU A N 1
ATOM 929 C CA . LEU A 1 123 ? -10.68 23.922 16.312 1 97 123 LEU A CA 1
ATOM 930 C C . LEU A 1 123 ? -9.688 24.406 17.359 1 97 123 LEU A C 1
ATOM 932 O O . LEU A 1 123 ? -10.062 24.656 18.5 1 97 123 LEU A O 1
ATOM 936 N N . ARG A 1 124 ? -8.469 24.547 17.016 1 97.06 124 ARG A N 1
ATOM 937 C CA . ARG A 1 124 ? -7.434 25 17.922 1 97.06 124 ARG A CA 1
ATOM 938 C C . ARG A 1 124 ? -7.289 26.516 17.875 1 97.06 124 ARG A C 1
ATOM 940 O O . ARG A 1 124 ? -6.18 27.047 17.781 1 97.06 124 ARG A O 1
ATOM 947 N N . ILE A 1 125 ? -8.406 27.156 17.859 1 96.94 125 ILE A N 1
ATOM 948 C CA . ILE A 1 125 ? -8.414 28.609 17.734 1 96.94 125 ILE A CA 1
ATOM 949 C C . ILE A 1 125 ? -8.047 29.266 19.062 1 96.94 125 ILE A C 1
ATOM 951 O O . ILE A 1 125 ? -7.316 30.25 19.094 1 96.94 125 ILE A O 1
ATOM 955 N N . ARG A 1 126 ? -8.5 28.766 20.141 1 95.56 126 ARG A N 1
ATOM 956 C CA . ARG A 1 126 ? -8.203 29.312 21.469 1 95.56 126 ARG A CA 1
ATOM 957 C C . ARG A 1 126 ? -6.699 29.297 21.734 1 95.56 126 ARG A C 1
ATOM 959 O O . ARG A 1 126 ? -6.145 30.281 22.234 1 95.56 126 ARG A O 1
ATOM 966 N N . GLU A 1 127 ? -6.148 28.172 21.391 1 96.62 127 GLU A N 1
ATOM 967 C CA . GLU A 1 127 ? -4.703 28.047 21.562 1 96.62 127 GLU A CA 1
ATOM 968 C C . GLU A 1 127 ? -3.947 29.031 20.688 1 96.62 127 GLU A C 1
ATOM 970 O O . GLU A 1 127 ? -2.922 29.578 21.094 1 96.62 127 GLU A O 1
ATOM 975 N N . LEU A 1 128 ? -4.465 29.203 19.547 1 97.31 128 LEU A N 1
ATOM 976 C CA . LEU A 1 128 ? -3.865 30.188 18.641 1 97.31 128 LEU A CA 1
ATOM 977 C C . LEU A 1 128 ? -3.885 31.578 19.266 1 97.31 128 LEU A C 1
ATOM 979 O O . LEU A 1 128 ? -2.877 32.281 19.234 1 97.31 128 LEU A O 1
ATOM 983 N N . PHE A 1 129 ? -4.98 31.969 19.797 1 95.88 129 PHE A N 1
ATOM 984 C CA . PHE A 1 129 ? -5.113 33.281 20.375 1 95.88 129 PHE A CA 1
ATOM 985 C C . PHE A 1 129 ? -4.156 33.469 21.547 1 95.88 129 PHE A C 1
ATOM 987 O O . PHE A 1 129 ? -3.545 34.531 21.703 1 95.88 129 PHE A O 1
ATOM 994 N N . SER A 1 130 ? -4.066 32.5 22.281 1 94.62 130 SER A N 1
ATOM 995 C CA . SER A 1 130 ? -3.145 32.562 23.406 1 94.62 130 SER A CA 1
ATOM 996 C C . SER A 1 130 ? -1.708 32.75 22.938 1 94.62 130 SER A C 1
ATOM 998 O O . SER A 1 130 ? -0.965 33.531 23.547 1 94.62 130 SER A O 1
ATOM 1000 N N . ARG A 1 131 ? -1.34 32.125 21.859 1 95.25 131 ARG A N 1
ATOM 1001 C CA . ARG A 1 131 ? 0.009 32.219 21.312 1 95.25 131 ARG A CA 1
ATOM 1002 C C . ARG A 1 131 ? 0.219 33.562 20.609 1 95.25 131 ARG A C 1
ATOM 1004 O O . ARG A 1 131 ? 1.266 34.188 20.766 1 95.25 131 ARG A O 1
ATOM 1011 N N . ALA A 1 132 ? -0.732 33.938 19.906 1 94.19 132 ALA A N 1
ATOM 1012 C CA . ALA A 1 132 ? -0.633 35.125 19.047 1 94.19 132 ALA A CA 1
ATOM 1013 C C . ALA A 1 132 ? -0.607 36.406 19.875 1 94.19 132 ALA A C 1
ATOM 1015 O O . ALA A 1 132 ? -0.048 37.438 19.453 1 94.19 132 ALA A O 1
ATOM 1016 N N . CYS A 1 133 ? -1.258 36.344 21.016 1 88.88 133 CYS A N 1
ATOM 1017 C CA . CYS A 1 133 ? -1.362 37.562 21.844 1 88.88 133 CYS A CA 1
ATOM 1018 C C . CYS A 1 133 ? -0.164 37.688 22.766 1 88.88 133 CYS A C 1
ATOM 1020 O O . CYS A 1 133 ? -0.092 38.625 23.562 1 88.88 133 CYS A O 1
ATOM 1022 N N . SER A 1 134 ? 0.716 36.812 22.594 1 84.44 134 SER A N 1
ATOM 1023 C CA . SER A 1 134 ? 1.957 36.938 23.344 1 84.44 134 SER A CA 1
ATOM 1024 C C . SER A 1 134 ? 2.789 38.125 22.828 1 84.44 134 SER A C 1
ATOM 1026 O O . SER A 1 134 ? 2.646 38.531 21.656 1 84.44 134 SER A O 1
ATOM 1028 N N . LYS A 1 135 ? 3.564 38.688 23.703 1 78.88 135 LYS A N 1
ATOM 1029 C CA . LYS A 1 135 ? 4.332 39.906 23.375 1 78.88 135 LYS A CA 1
ATOM 1030 C C . LYS A 1 135 ? 5.379 39.594 22.312 1 78.88 135 LYS A C 1
ATOM 1032 O O . LYS A 1 135 ? 5.863 40.5 21.641 1 78.88 135 LYS A O 1
ATOM 1037 N N . THR A 1 136 ? 5.629 38.438 22 1 87.94 136 THR A N 1
ATOM 1038 C CA . THR A 1 136 ? 6.699 38.094 21.062 1 87.94 136 THR A CA 1
ATOM 1039 C C . THR A 1 136 ? 6.168 38.031 19.641 1 87.94 136 THR A C 1
ATOM 1041 O O . THR A 1 136 ? 6.93 38.156 18.672 1 87.94 136 THR A O 1
ATOM 1044 N N . THR A 1 137 ? 4.914 37.969 19.438 1 93.5 137 THR A N 1
ATOM 1045 C CA . THR A 1 137 ? 4.352 37.781 18.109 1 93.5 137 THR A CA 1
ATOM 1046 C C . THR A 1 137 ? 4.129 39.125 17.422 1 93.5 137 THR A C 1
ATOM 1048 O O . THR A 1 137 ? 3.473 40 17.969 1 93.5 137 THR A O 1
ATOM 1051 N N . THR A 1 138 ? 4.656 39.281 16.266 1 93.12 138 THR A N 1
ATOM 1052 C CA . THR A 1 138 ? 4.539 40.562 15.523 1 93.12 138 THR A CA 1
ATOM 1053 C C . THR A 1 138 ? 3.574 40.406 14.352 1 93.12 138 THR A C 1
ATOM 1055 O O . THR A 1 138 ? 2.99 41.406 13.898 1 93.12 138 THR A O 1
ATOM 1058 N N . GLU A 1 139 ? 3.447 39.156 13.867 1 94.94 139 GLU A N 1
ATOM 1059 C CA . GLU A 1 139 ? 2.602 38.938 12.703 1 94.94 139 GLU A CA 1
ATOM 1060 C C . GLU A 1 139 ? 2.01 37.531 12.711 1 94.94 139 GLU A C 1
ATOM 1062 O O . GLU A 1 139 ? 2.686 36.594 13.078 1 94.94 139 GLU A O 1
ATOM 1067 N N . VAL A 1 140 ? 0.754 37.531 12.32 1 96.31 140 VAL A N 1
ATOM 1068 C CA . VAL A 1 140 ? 0.088 36.281 12.086 1 96.31 140 VAL A CA 1
ATOM 1069 C C . VAL A 1 140 ? -0.346 36.188 10.625 1 96.31 140 VAL A C 1
ATOM 1071 O O . VAL A 1 140 ? -1.096 37.031 10.133 1 96.31 140 VAL A O 1
ATOM 1074 N N . ILE A 1 141 ? 0.17 35.156 9.914 1 94.75 141 ILE A N 1
ATOM 1075 C CA . ILE A 1 141 ? -0.185 34.906 8.523 1 94.75 141 ILE A CA 1
ATOM 1076 C C . ILE A 1 141 ? -1.26 33.844 8.438 1 94.75 141 ILE A C 1
ATOM 1078 O O . ILE A 1 141 ? -1.079 32.719 8.953 1 94.75 141 ILE A O 1
ATOM 1082 N N . ILE A 1 142 ? -2.363 34.188 7.773 1 95.06 142 ILE A N 1
ATOM 1083 C CA . ILE A 1 142 ? -3.434 33.188 7.625 1 95.06 142 ILE A CA 1
ATOM 1084 C C . ILE A 1 142 ? -3.309 32.5 6.277 1 95.06 142 ILE A C 1
ATOM 1086 O O . ILE A 1 142 ? -3.443 33.125 5.227 1 95.06 142 ILE A O 1
ATOM 1090 N N . ALA A 1 143 ? -3.111 31.203 6.379 1 92.88 143 ALA A N 1
ATOM 1091 C CA . ALA A 1 143 ? -2.957 30.406 5.168 1 92.88 143 ALA A CA 1
ATOM 1092 C C . ALA A 1 143 ? -4.023 29.328 5.09 1 92.88 143 ALA A C 1
ATOM 1094 O O . ALA A 1 143 ? -3.717 28.156 4.824 1 92.88 143 ALA A O 1
ATOM 1095 N N . THR A 1 144 ? -5.262 29.641 5.363 1 92.31 144 THR A N 1
ATOM 1096 C CA . THR A 1 144 ? -6.391 28.734 5.184 1 92.31 144 THR A CA 1
ATOM 1097 C C . THR A 1 144 ? -6.852 28.719 3.727 1 92.31 144 THR A C 1
ATOM 1099 O O . THR A 1 144 ? -6.43 29.562 2.934 1 92.31 144 THR A O 1
ATOM 1102 N N . GLY A 1 145 ? -7.66 27.75 3.43 1 87.31 145 GLY A N 1
ATOM 1103 C CA . GLY A 1 145 ? -8.117 27.547 2.062 1 87.31 145 GLY A CA 1
ATOM 1104 C C . GLY A 1 145 ? -8.906 28.734 1.524 1 87.31 145 GLY A C 1
ATOM 1105 O O . GLY A 1 145 ? -9.375 29.578 2.293 1 87.31 145 GLY A O 1
ATOM 1106 N N . THR A 1 146 ? -9.086 28.766 0.178 1 84 146 THR A N 1
ATOM 1107 C CA . THR A 1 146 ? -9.789 29.859 -0.471 1 84 146 THR A CA 1
ATOM 1108 C C . THR A 1 146 ? -11.258 29.516 -0.695 1 84 146 THR A C 1
ATOM 1110 O O . THR A 1 146 ? -12.008 30.281 -1.292 1 84 146 THR A O 1
ATOM 1113 N N . ASN A 1 147 ? -11.641 28.375 -0.296 1 85.25 147 ASN A N 1
ATOM 1114 C CA . ASN A 1 147 ? -13.055 28.016 -0.347 1 85.25 147 ASN A CA 1
ATOM 1115 C C . ASN A 1 147 ? -13.859 28.75 0.726 1 85.25 147 ASN A C 1
ATOM 1117 O O . ASN A 1 147 ? -13.297 29.5 1.519 1 85.25 147 ASN A O 1
ATOM 1121 N N . VAL A 1 148 ? -15.086 28.531 0.694 1 88 148 VAL A N 1
ATOM 1122 C CA . VAL A 1 148 ? -15.992 29.266 1.568 1 88 148 VAL A CA 1
ATOM 1123 C C . VAL A 1 148 ? -15.602 29.031 3.027 1 88 148 VAL A C 1
ATOM 1125 O O . VAL A 1 148 ? -15.508 29.984 3.805 1 88 148 VAL A O 1
ATOM 1128 N N . GLU A 1 149 ? -15.375 27.859 3.4 1 92.56 149 GLU A N 1
ATOM 1129 C CA . GLU A 1 149 ? -15.016 27.516 4.773 1 92.56 149 GLU A CA 1
ATOM 1130 C C . GLU A 1 149 ? -13.688 28.141 5.172 1 92.56 149 GLU A C 1
ATOM 1132 O O . GLU A 1 149 ? -13.562 28.703 6.27 1 92.56 149 GLU A O 1
ATOM 1137 N N . GLY A 1 150 ? -12.711 28.016 4.305 1 91.44 150 GLY A N 1
ATOM 1138 C CA . GLY A 1 150 ? -11.406 28.594 4.566 1 91.44 150 GLY A CA 1
ATOM 1139 C C . GLY A 1 150 ? -11.445 30.109 4.703 1 91.44 150 GLY A C 1
ATOM 1140 O O . GLY A 1 150 ? -10.797 30.672 5.586 1 91.44 150 GLY A O 1
ATOM 1141 N N . GLU A 1 151 ? -12.25 30.734 3.895 1 90 151 GLU A N 1
ATOM 1142 C CA . GLU A 1 151 ? -12.398 32.188 3.945 1 90 151 GLU A CA 1
ATOM 1143 C C . GLU A 1 151 ? -13.117 32.625 5.215 1 90 151 GLU A C 1
ATOM 1145 O O . GLU A 1 151 ? -12.742 33.625 5.832 1 90 151 GLU A O 1
ATOM 1150 N N . ALA A 1 152 ? -14.078 31.922 5.523 1 92.81 152 ALA A N 1
ATOM 1151 C CA . ALA A 1 152 ? -14.812 32.25 6.746 1 92.81 152 ALA A CA 1
ATOM 1152 C C . ALA A 1 152 ? -13.922 32.094 7.973 1 92.81 152 ALA A C 1
ATOM 1154 O O . ALA A 1 152 ? -13.969 32.938 8.883 1 92.81 152 ALA A O 1
ATOM 1155 N N . THR A 1 153 ? -13.141 31.094 7.965 1 95.62 153 THR A N 1
ATOM 1156 C CA . THR A 1 153 ? -12.211 30.875 9.062 1 95.62 153 THR A CA 1
ATOM 1157 C C . THR A 1 153 ? -11.195 32 9.156 1 95.62 153 THR A C 1
ATOM 1159 O O . THR A 1 153 ? -10.922 32.531 10.242 1 95.62 153 THR A O 1
ATOM 1162 N N . ALA A 1 154 ? -10.695 32.344 8.016 1 94.5 154 ALA A N 1
ATOM 1163 C CA . ALA A 1 154 ? -9.727 33.438 7.949 1 94.5 154 ALA A CA 1
ATOM 1164 C C . ALA A 1 154 ? -10.32 34.75 8.484 1 94.5 154 ALA A C 1
ATOM 1166 O O . ALA A 1 154 ? -9.68 35.438 9.266 1 94.5 154 ALA A O 1
ATOM 1167 N N . ALA A 1 155 ? -11.484 35 8.062 1 94.5 155 ALA A N 1
ATOM 1168 C CA . ALA A 1 155 ? -12.164 36.25 8.477 1 94.5 155 ALA A CA 1
ATOM 1169 C C . ALA A 1 155 ? -12.391 36.25 9.984 1 94.5 155 ALA A C 1
ATOM 1171 O O . ALA A 1 155 ? -12.148 37.281 10.648 1 94.5 155 ALA A O 1
ATOM 1172 N N . TYR A 1 156 ? -12.836 35.188 10.453 1 96.12 156 TYR A N 1
ATOM 1173 C CA . TYR A 1 156 ? -13.109 35.062 11.883 1 96.12 156 TYR A CA 1
ATOM 1174 C C . TYR A 1 156 ? -11.852 35.312 12.703 1 96.12 156 TYR A C 1
ATOM 1176 O O . TYR A 1 156 ? -11.852 36.094 13.633 1 96.12 156 TYR A O 1
ATOM 1184 N N . ILE A 1 157 ? -10.781 34.594 12.375 1 96.75 157 ILE A N 1
ATOM 1185 C CA . ILE A 1 157 ? -9.516 34.688 13.094 1 96.75 157 ILE A CA 1
ATOM 1186 C C . ILE A 1 157 ? -8.953 36.125 12.984 1 96.75 157 ILE A C 1
ATOM 1188 O O . ILE A 1 157 ? -8.516 36.688 13.977 1 96.75 157 ILE A O 1
ATOM 1192 N N . SER A 1 158 ? -8.984 36.656 11.805 1 95.75 158 SER A N 1
ATOM 1193 C CA . SER A 1 158 ? -8.469 38 11.562 1 95.75 158 SER A CA 1
ATOM 1194 C C . SER A 1 158 ? -9.195 39.031 12.422 1 95.75 158 SER A C 1
ATOM 1196 O O . SER A 1 158 ? -8.555 39.875 13.047 1 95.75 158 SER A O 1
ATOM 1198 N N . ASP A 1 159 ? -10.469 38.969 12.414 1 95.44 159 ASP A N 1
ATOM 1199 C CA . ASP A 1 159 ? -11.273 39.938 13.172 1 95.44 159 ASP A CA 1
ATOM 1200 C C . ASP A 1 159 ? -10.922 39.875 14.656 1 95.44 159 ASP A C 1
ATOM 1202 O O . ASP A 1 159 ? -10.742 40.938 15.289 1 95.44 159 ASP A O 1
ATOM 1206 N N . GLN A 1 160 ? -10.797 38.75 15.164 1 94.38 160 GLN A N 1
ATOM 1207 C CA . GLN A 1 160 ? -10.531 38.594 16.594 1 94.38 160 GLN A CA 1
ATOM 1208 C C . GLN A 1 160 ? -9.117 39.031 16.938 1 94.38 160 GLN A C 1
ATOM 1210 O O . GLN A 1 160 ? -8.914 39.688 17.984 1 94.38 160 GLN A O 1
ATOM 1215 N N . LEU A 1 161 ? -8.18 38.781 16.141 1 94.62 161 LEU A N 1
ATOM 1216 C CA . LEU A 1 161 ? -6.785 39.125 16.438 1 94.62 161 LEU A CA 1
ATOM 1217 C C . LEU A 1 161 ? -6.531 40.594 16.234 1 94.62 161 LEU A C 1
ATOM 1219 O O . LEU A 1 161 ? -5.762 41.219 16.984 1 94.62 161 LEU A O 1
ATOM 1223 N N . ARG A 1 162 ? -7.16 41.125 15.289 1 92.5 162 ARG A N 1
ATOM 1224 C CA . ARG A 1 162 ? -6.996 42.562 15.055 1 92.5 162 ARG A CA 1
ATOM 1225 C C . ARG A 1 162 ? -7.531 43.375 16.234 1 92.5 162 ARG A C 1
ATOM 1227 O O . ARG A 1 162 ? -6.973 44.406 16.578 1 92.5 162 ARG A O 1
ATOM 1234 N N . LYS A 1 163 ? -8.57 42.906 16.75 1 91.81 163 LYS A N 1
ATOM 1235 C CA . LYS A 1 163 ? -9.156 43.562 17.922 1 91.81 163 LYS A CA 1
ATOM 1236 C C . LYS A 1 163 ? -8.172 43.562 19.094 1 91.81 163 LYS A C 1
ATOM 1238 O O . LYS A 1 163 ? -8.242 44.438 19.953 1 91.81 163 LYS A O 1
ATOM 1243 N N . LYS A 1 164 ? -7.281 42.719 19.016 1 90.38 164 LYS A N 1
ATOM 1244 C CA . LYS A 1 164 ? -6.293 42.625 20.094 1 90.38 164 LYS A CA 1
ATOM 1245 C C . LYS A 1 164 ? -4.984 43.312 19.703 1 90.38 164 LYS A C 1
ATOM 1247 O O . LYS A 1 164 ? -3.979 43.156 20.391 1 90.38 164 LYS A O 1
ATOM 1252 N N . GLY A 1 165 ? -4.98 43.875 18.531 1 89.62 165 GLY A N 1
ATOM 1253 C CA . GLY A 1 165 ? -3.84 44.656 18.109 1 89.62 165 GLY A CA 1
ATOM 1254 C C . GLY A 1 165 ? -2.777 43.844 17.391 1 89.62 165 GLY A C 1
ATOM 1255 O O . GLY A 1 165 ? -1.635 44.281 17.25 1 89.62 165 GLY A O 1
ATOM 1256 N N . VAL A 1 166 ? -3.07 42.719 17 1 92.88 166 VAL A N 1
ATOM 1257 C CA . VAL A 1 166 ? -2.107 41.875 16.328 1 92.88 166 VAL A CA 1
ATOM 1258 C C . VAL A 1 166 ? -2.15 42.125 14.82 1 92.88 166 VAL A C 1
ATOM 1260 O O . VAL A 1 166 ? -3.229 42.281 14.242 1 92.88 166 VAL A O 1
ATOM 1263 N N . ASN A 1 167 ? -0.978 42.219 14.18 1 94.38 167 ASN A N 1
ATOM 1264 C CA . ASN A 1 167 ? -0.902 42.344 12.727 1 94.38 167 ASN A CA 1
ATOM 1265 C C . ASN A 1 167 ? -1.245 41.031 12.039 1 94.38 167 ASN A C 1
ATOM 1267 O O . ASN A 1 167 ? -0.603 40 12.281 1 94.38 167 ASN A O 1
ATOM 1271 N N . VAL A 1 168 ? -2.262 41.062 11.172 1 95.44 168 VAL A N 1
ATOM 1272 C CA . VAL A 1 168 ? -2.709 39.844 10.508 1 95.44 168 VAL A CA 1
ATOM 1273 C C . VAL A 1 168 ? -2.611 40.031 8.992 1 95.44 168 VAL A C 1
ATOM 1275 O O . VAL A 1 168 ? -3.064 41.031 8.445 1 95.44 168 VAL A O 1
ATOM 1278 N N . THR A 1 169 ? -1.971 39.062 8.312 1 93.81 169 THR A N 1
ATOM 1279 C CA . THR A 1 169 ? -1.866 39.062 6.859 1 93.81 169 THR A CA 1
ATOM 1280 C C . THR A 1 169 ? -2.43 37.781 6.273 1 93.81 169 THR A C 1
ATOM 1282 O O . THR A 1 169 ? -2.621 36.781 6.988 1 93.81 169 THR A O 1
ATOM 1285 N N . ARG A 1 170 ? -2.773 37.875 4.984 1 91.5 170 ARG A N 1
ATOM 1286 C CA . ARG A 1 170 ? -3.354 36.719 4.266 1 91.5 170 ARG A CA 1
ATOM 1287 C C . ARG A 1 170 ? -2.477 36.344 3.084 1 91.5 170 ARG A C 1
ATOM 1289 O O . ARG A 1 170 ? -1.968 37.188 2.361 1 91.5 170 ARG A O 1
ATOM 1296 N N . ILE A 1 171 ? -2.332 35 3.033 1 86.88 171 ILE A N 1
ATOM 1297 C CA . ILE A 1 171 ? -1.578 34.5 1.883 1 86.88 171 ILE A CA 1
ATOM 1298 C C . ILE A 1 171 ? -2.338 34.844 0.596 1 86.88 171 ILE A C 1
ATOM 1300 O O . ILE A 1 171 ? -3.57 34.875 0.591 1 86.88 171 ILE A O 1
ATOM 1304 N N . ALA A 1 172 ? -1.624 35.031 -0.528 1 78.5 172 ALA A N 1
ATOM 1305 C CA . ALA A 1 172 ? -2.242 35.469 -1.783 1 78.5 172 ALA A CA 1
ATOM 1306 C C . ALA A 1 172 ? -3.139 34.375 -2.346 1 78.5 172 ALA A C 1
ATOM 1308 O O . ALA A 1 172 ? -2.811 33.188 -2.252 1 78.5 172 ALA A O 1
ATOM 1309 N N . SER A 1 173 ? -4.391 34.594 -2.74 1 67 173 SER A N 1
ATOM 1310 C CA . SER A 1 173 ? -5.496 33.719 -3.141 1 67 173 SER A CA 1
ATOM 1311 C C . SER A 1 173 ? -5.152 32.938 -4.398 1 67 173 SER A C 1
ATOM 1313 O O . SER A 1 173 ? -5.848 31.984 -4.746 1 67 173 SER A O 1
ATOM 1315 N N . GLY A 1 174 ? -4.277 33.188 -5.145 1 62.22 174 GLY A N 1
ATOM 1316 C CA . GLY A 1 174 ? -4.059 32.5 -6.406 1 62.22 174 GLY A CA 1
ATOM 1317 C C . GLY A 1 174 ? -3.703 31.031 -6.227 1 62.22 174 GLY A C 1
ATOM 1318 O O . GLY A 1 174 ? -3.459 30.328 -7.203 1 62.22 174 GLY A O 1
ATOM 1319 N N . VAL A 1 175 ? -3.652 30.672 -5.117 1 63.31 175 VAL A N 1
ATOM 1320 C CA . VAL A 1 175 ? -3.369 29.25 -4.918 1 63.31 175 VAL A CA 1
ATOM 1321 C C . VAL A 1 175 ? -4.68 28.469 -4.859 1 63.31 175 VAL A C 1
ATOM 1323 O O . VAL A 1 175 ? -5.57 28.797 -4.074 1 63.31 175 VAL A O 1
ATOM 1326 N N . PRO A 1 176 ? -5.078 27.672 -5.988 1 53.94 176 PRO A N 1
ATOM 1327 C CA . PRO A 1 176 ? -6.27 26.828 -5.836 1 53.94 176 PRO A CA 1
ATOM 1328 C C . PRO A 1 176 ? -6.262 26.016 -4.543 1 53.94 176 PRO A C 1
ATOM 1330 O O . PRO A 1 176 ? -5.41 25.141 -4.363 1 53.94 176 PRO A O 1
ATOM 1333 N N . MET A 1 177 ? -6.594 26.703 -3.516 1 51.72 177 MET A N 1
ATOM 1334 C CA . MET A 1 177 ? -6.445 26.125 -2.186 1 51.72 177 MET A CA 1
ATOM 1335 C C . MET A 1 177 ? -7.574 25.141 -1.894 1 51.72 177 MET A C 1
ATOM 1337 O O . MET A 1 177 ? -7.652 24.578 -0.796 1 51.72 177 MET A O 1
ATOM 1341 N N . GLY A 1 178 ? -8.625 25.344 -2.693 1 49.66 178 GLY A N 1
ATOM 1342 C CA . GLY A 1 178 ? -9.711 24.438 -2.348 1 49.66 178 GLY A CA 1
ATOM 1343 C C . GLY A 1 178 ? -9.242 23.047 -1.985 1 49.66 178 GLY A C 1
ATOM 1344 O O . GLY A 1 178 ? -9.953 22.312 -1.3 1 49.66 178 GLY A O 1
ATOM 1345 N N . GLY A 1 179 ? -8.195 22.531 -2.75 1 51.62 179 GLY A N 1
ATOM 1346 C CA . GLY A 1 179 ? -7.754 21.156 -2.51 1 51.62 179 GLY A CA 1
ATOM 1347 C C . GLY A 1 179 ? -6.586 21.062 -1.544 1 51.62 179 GLY A C 1
ATOM 1348 O O . GLY A 1 179 ? -6.324 22.016 -0.79 1 51.62 179 GLY A O 1
ATOM 1349 N N . ASP A 1 180 ? -5.879 19.938 -1.498 1 57.5 180 ASP A N 1
ATOM 1350 C CA . ASP A 1 180 ? -4.715 19.547 -0.712 1 57.5 180 ASP A CA 1
ATOM 1351 C C . ASP A 1 180 ? -3.465 20.297 -1.175 1 57.5 180 ASP A C 1
ATOM 1353 O O . ASP A 1 180 ? -3.043 20.156 -2.324 1 57.5 180 ASP A O 1
ATOM 1357 N N . PHE A 1 181 ? -3.057 21.5 -0.29 1 58.84 181 PHE A N 1
ATOM 1358 C CA . PHE A 1 181 ? -1.771 22.156 -0.52 1 58.84 181 PHE A CA 1
ATOM 1359 C C . PHE A 1 181 ? -0.746 21.156 -1.044 1 58.84 181 PHE A C 1
ATOM 1361 O O . PHE A 1 181 ? 0.218 21.547 -1.71 1 58.84 181 PHE A O 1
ATOM 1368 N N . GLN A 1 182 ? -1.094 20 -0.766 1 60.59 182 GLN A N 1
ATOM 1369 C CA . GLN A 1 182 ? -0.096 18.953 -1.005 1 60.59 182 GLN A CA 1
ATOM 1370 C C . GLN A 1 182 ? 0.268 18.875 -2.484 1 60.59 182 GLN A C 1
ATOM 1372 O O . GLN A 1 182 ? 1.359 18.422 -2.836 1 60.59 182 GLN A O 1
ATOM 1377 N N . TYR A 1 183 ? -0.634 19.594 -3.26 1 63.47 183 TYR A N 1
ATOM 1378 C CA . TYR A 1 183 ? -0.383 19.391 -4.684 1 63.47 183 TYR A CA 1
ATOM 1379 C C . TYR A 1 183 ? 0.025 20.703 -5.355 1 63.47 183 TYR A C 1
ATOM 1381 O O . TYR A 1 183 ? 0.177 20.75 -6.578 1 63.47 183 TYR A O 1
ATOM 1389 N N . VAL A 1 184 ? 0.153 21.672 -4.547 1 69.75 184 VAL A N 1
ATOM 1390 C CA . VAL A 1 184 ? 0.564 22.953 -5.098 1 69.75 184 VAL A CA 1
ATOM 1391 C C . VAL A 1 184 ? 2.074 22.953 -5.332 1 69.75 184 VAL A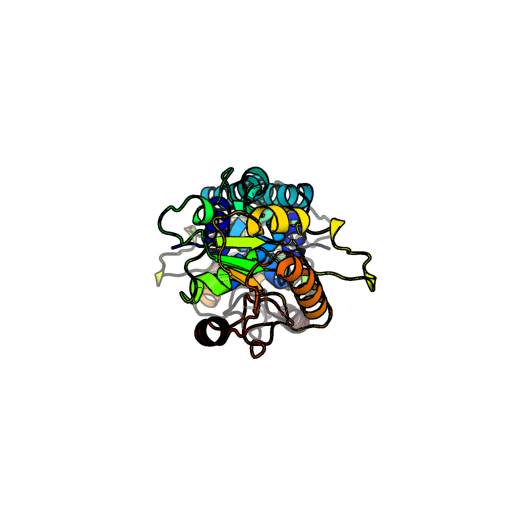 C 1
ATOM 1393 O O . VAL A 1 184 ? 2.842 22.5 -4.48 1 69.75 184 VAL A O 1
ATOM 1396 N N . ASP A 1 185 ? 2.398 23.453 -6.52 1 74.38 185 ASP A N 1
ATOM 1397 C CA . ASP A 1 185 ? 3.826 23.516 -6.82 1 74.38 185 ASP A CA 1
ATOM 1398 C C . ASP A 1 185 ? 4.535 24.547 -5.941 1 74.38 185 ASP A C 1
ATOM 1400 O O . ASP A 1 185 ? 3.912 25.5 -5.477 1 74.38 185 ASP A O 1
ATOM 1404 N N . GLN A 1 186 ? 5.809 24.344 -5.809 1 77.44 186 GLN A N 1
ATOM 1405 C CA . GLN A 1 186 ? 6.637 25.109 -4.891 1 77.44 186 GLN A CA 1
ATOM 1406 C C . GLN A 1 186 ? 6.668 26.578 -5.289 1 77.44 186 GLN A C 1
ATOM 1408 O O . GLN A 1 186 ? 6.609 27.469 -4.43 1 77.44 186 GLN A O 1
ATOM 1413 N N . VAL A 1 187 ? 6.773 26.844 -6.52 1 73.69 187 VAL A N 1
ATOM 1414 C CA . VAL A 1 187 ? 6.902 28.203 -7.016 1 73.69 187 VAL A CA 1
ATOM 1415 C C . VAL A 1 187 ? 5.609 28.969 -6.75 1 73.69 187 VAL A C 1
ATOM 1417 O O . VAL A 1 187 ? 5.645 30.125 -6.297 1 73.69 187 VAL A O 1
ATOM 1420 N N . THR A 1 188 ? 4.5 28.375 -6.996 1 74.81 188 THR A N 1
ATOM 1421 C CA . THR A 1 188 ? 3.207 29 -6.734 1 74.81 188 THR A CA 1
ATOM 1422 C C . THR A 1 188 ? 3.031 29.281 -5.246 1 74.81 188 THR A C 1
ATOM 1424 O O . THR A 1 188 ? 2.576 30.359 -4.867 1 74.81 188 THR A O 1
ATOM 1427 N N . MET A 1 189 ? 3.494 28.406 -4.414 1 81.06 189 MET A N 1
ATOM 1428 C CA . MET A 1 189 ? 3.4 28.594 -2.967 1 81.06 189 MET A CA 1
ATOM 1429 C C . MET A 1 189 ? 4.305 29.734 -2.504 1 81.06 189 MET A C 1
ATOM 1431 O O . MET A 1 189 ? 3.924 30.516 -1.635 1 81.06 189 MET A O 1
ATOM 1435 N N . GLN A 1 190 ? 5.414 29.703 -3.123 1 77.56 190 GLN A N 1
ATOM 1436 C CA . GLN A 1 190 ? 6.352 30.766 -2.787 1 77.56 190 GLN A CA 1
ATOM 1437 C C . GLN A 1 190 ? 5.766 32.125 -3.105 1 77.56 190 GLN A C 1
ATOM 1439 O O . GLN A 1 190 ? 5.82 33.031 -2.279 1 77.56 190 GLN A O 1
ATOM 1444 N N . ARG A 1 191 ? 5.203 32.281 -4.238 1 77.12 191 ARG A N 1
ATOM 1445 C CA . ARG A 1 191 ? 4.605 33.562 -4.672 1 77.12 191 ARG A CA 1
ATOM 1446 C C . ARG A 1 191 ? 3.432 33.938 -3.779 1 77.12 191 ARG A C 1
ATOM 1448 O O . ARG A 1 191 ? 3.254 35.125 -3.455 1 77.12 191 ARG A O 1
ATOM 1455 N N . ALA A 1 192 ? 2.705 33 -3.428 1 76.69 192 ALA A N 1
ATOM 1456 C CA . ALA A 1 192 ? 1.547 33.25 -2.576 1 76.69 192 ALA A CA 1
ATOM 1457 C C . ALA A 1 192 ? 1.979 33.75 -1.202 1 76.69 192 ALA A C 1
ATOM 1459 O O . ALA A 1 192 ? 1.389 34.688 -0.669 1 76.69 192 ALA A O 1
ATOM 1460 N N . MET A 1 193 ? 2.996 33.188 -0.692 1 82.62 193 MET A N 1
ATOM 1461 C CA . MET A 1 193 ? 3.486 33.562 0.628 1 82.62 193 MET A CA 1
ATOM 1462 C C . MET A 1 193 ? 4.109 34.969 0.591 1 82.62 193 MET A C 1
ATOM 1464 O O . MET A 1 193 ? 3.9 35.75 1.504 1 82.62 193 MET A O 1
ATOM 1468 N N . GLU A 1 194 ? 4.77 35.188 -0.536 1 79.06 194 GLU A N 1
ATOM 1469 C CA . GLU A 1 194 ? 5.414 36.5 -0.7 1 79.06 194 GLU A CA 1
ATOM 1470 C C . GLU A 1 194 ? 4.387 37.562 -0.995 1 79.06 194 GLU A C 1
ATOM 1472 O O . GLU A 1 194 ? 4.586 38.75 -0.64 1 79.06 194 GLU A O 1
ATOM 1477 N N . GLY A 1 195 ? 3.346 37.188 -1.686 1 76.5 195 GLY A N 1
ATOM 1478 C CA . GLY A 1 195 ? 2.322 38.125 -2.09 1 76.5 195 GLY A CA 1
ATOM 1479 C C . GLY A 1 195 ? 1.249 38.344 -1.037 1 76.5 195 GLY A C 1
ATOM 1480 O O . GLY A 1 195 ? 0.168 38.844 -1.337 1 76.5 195 GLY A O 1
ATOM 1481 N N . ARG A 1 196 ? 1.52 37.906 0.106 1 78.62 196 ARG A N 1
ATOM 1482 C CA . ARG A 1 196 ? 0.51 38.031 1.15 1 78.62 196 ARG A CA 1
ATOM 1483 C C . ARG A 1 196 ? 0.205 39.5 1.423 1 78.62 196 ARG A C 1
ATOM 1485 O O . ARG A 1 196 ? 1.078 40.375 1.279 1 78.62 196 ARG A O 1
ATOM 1492 N N . ARG A 1 197 ? -1.049 39.844 1.73 1 80.38 197 ARG A N 1
ATOM 1493 C CA . ARG A 1 197 ? -1.521 41.219 1.945 1 80.38 197 ARG A CA 1
ATOM 1494 C C . ARG A 1 197 ? -2.287 41.312 3.258 1 80.38 197 ARG A C 1
ATOM 1496 O O . ARG A 1 197 ? -2.729 40.312 3.816 1 80.38 197 ARG A O 1
ATOM 1503 N N . GLY A 1 198 ? -2.326 42.562 3.736 1 78.31 198 GLY A N 1
ATOM 1504 C CA . GLY A 1 198 ? -3.123 42.812 4.926 1 78.31 198 GLY A CA 1
ATOM 1505 C C . GLY A 1 198 ? -4.578 42.438 4.766 1 78.31 198 GLY A C 1
ATOM 1506 O O . GLY A 1 198 ? -5.141 42.531 3.676 1 78.31 198 GLY A O 1
ATOM 1507 N N . PHE A 1 199 ? -5.082 41.844 5.777 1 70.94 199 PHE A N 1
ATOM 1508 C CA . PHE A 1 199 ? -6.496 41.5 5.738 1 70.94 199 PHE A CA 1
ATOM 1509 C C . PHE A 1 199 ? -7.367 42.75 5.734 1 70.94 199 PHE A C 1
ATOM 1511 O O . PHE A 1 199 ? -7.051 43.719 6.402 1 70.94 199 PHE A O 1
ATOM 1518 N N . MET B 1 1 ? 15.422 18.766 4.199 1 47.5 1 MET B N 1
ATOM 1519 C CA . MET B 1 1 ? 15.07 18.484 5.59 1 47.5 1 MET B CA 1
ATOM 1520 C C . MET B 1 1 ? 13.695 17.828 5.684 1 47.5 1 MET B C 1
ATOM 1522 O O . MET B 1 1 ? 12.727 18.344 5.113 1 47.5 1 MET B O 1
ATOM 1526 N N . ASP B 1 2 ? 13.398 16.516 6 1 62.62 2 ASP B N 1
ATOM 1527 C CA . ASP B 1 2 ? 12.172 15.727 5.957 1 62.62 2 ASP B CA 1
ATOM 1528 C C . ASP B 1 2 ? 11.141 16.266 6.945 1 62.62 2 ASP B C 1
ATOM 1530 O O . ASP B 1 2 ? 11.461 16.516 8.109 1 62.62 2 ASP B O 1
ATOM 1534 N N . LEU B 1 3 ? 10.156 16.953 6.406 1 77.62 3 LEU B N 1
ATOM 1535 C CA . LEU B 1 3 ? 9.125 17.766 7.031 1 77.62 3 LEU B CA 1
ATOM 1536 C C . LEU B 1 3 ? 8.195 16.906 7.887 1 77.62 3 LEU B C 1
ATOM 1538 O O . LEU B 1 3 ? 7.516 17.422 8.781 1 77.62 3 LEU B O 1
ATOM 1542 N N . TYR B 1 4 ? 8.406 15.633 7.805 1 89 4 TYR B N 1
ATOM 1543 C CA . TYR B 1 4 ? 7.605 14.695 8.586 1 89 4 TYR B CA 1
ATOM 1544 C C . TYR B 1 4 ? 8.422 14.109 9.742 1 89 4 TYR B C 1
ATOM 1546 O O . TYR B 1 4 ? 9.648 14.031 9.656 1 89 4 TYR B O 1
ATOM 1554 N N . PRO B 1 5 ? 7.672 13.812 10.844 1 92.38 5 PRO B N 1
ATOM 1555 C CA . PRO B 1 5 ? 8.367 13.055 11.883 1 92.38 5 PRO B CA 1
ATOM 1556 C C . PRO B 1 5 ? 9.008 11.773 11.344 1 92.38 5 PRO B C 1
ATOM 1558 O O . PRO B 1 5 ? 8.578 11.258 10.305 1 92.38 5 PRO B O 1
ATOM 1561 N N . GLU B 1 6 ? 10 11.266 12.062 1 93.19 6 GLU B N 1
ATOM 1562 C CA . GLU B 1 6 ? 10.789 10.117 11.625 1 93.19 6 GLU B CA 1
ATOM 1563 C C . GLU B 1 6 ? 9.898 8.898 11.391 1 93.19 6 GLU B C 1
ATOM 1565 O O . GLU B 1 6 ? 10.117 8.141 10.445 1 93.19 6 GLU B O 1
ATOM 1570 N N . SER B 1 7 ? 8.961 8.648 12.273 1 95.12 7 SER B N 1
ATOM 1571 C CA . SER B 1 7 ? 8.078 7.492 12.164 1 95.12 7 SER B CA 1
ATOM 1572 C C . SER B 1 7 ? 7.289 7.527 10.852 1 95.12 7 SER B C 1
ATOM 1574 O O . SER B 1 7 ? 7.082 6.492 10.219 1 95.12 7 SER B O 1
ATOM 1576 N N . ILE B 1 8 ? 6.883 8.703 10.453 1 95.62 8 ILE B N 1
ATOM 1577 C CA . ILE B 1 8 ? 6.156 8.852 9.195 1 95.62 8 ILE B CA 1
ATOM 1578 C C . ILE B 1 8 ? 7.102 8.617 8.023 1 95.62 8 ILE B C 1
ATOM 1580 O O . ILE B 1 8 ? 6.754 7.914 7.066 1 95.62 8 ILE B O 1
ATOM 1584 N N . LEU B 1 9 ? 8.305 9.172 8.117 1 95.25 9 LEU B N 1
ATOM 1585 C CA . LEU B 1 9 ? 9.305 9.008 7.066 1 95.25 9 LEU B CA 1
ATOM 1586 C C . LEU B 1 9 ? 9.656 7.535 6.871 1 95.25 9 LEU B C 1
ATOM 1588 O O . LEU B 1 9 ? 9.82 7.074 5.738 1 95.25 9 LEU B O 1
ATOM 1592 N N . ASN B 1 10 ? 9.766 6.844 7.945 1 96.94 10 ASN B N 1
ATOM 1593 C CA . ASN B 1 10 ? 10.078 5.422 7.879 1 96.94 10 ASN B CA 1
ATOM 1594 C C . ASN B 1 10 ? 9 4.652 7.117 1 96.94 10 ASN B C 1
ATOM 1596 O O . ASN B 1 10 ? 9.312 3.809 6.277 1 96.94 10 ASN B O 1
ATOM 1600 N N . LEU B 1 11 ? 7.777 4.953 7.422 1 97.88 11 LEU B N 1
ATOM 1601 C CA . LEU B 1 11 ? 6.699 4.25 6.73 1 97.88 11 LEU B CA 1
ATOM 1602 C C . LEU B 1 11 ? 6.652 4.641 5.258 1 97.88 11 LEU B C 1
ATOM 1604 O O . LEU B 1 11 ? 6.426 3.791 4.395 1 97.88 11 LEU B O 1
ATOM 1608 N N . ILE B 1 12 ? 6.855 5.922 4.977 1 96.69 12 ILE B N 1
ATOM 1609 C CA . ILE B 1 12 ? 6.891 6.367 3.586 1 96.69 12 ILE B CA 1
ATOM 1610 C C . ILE B 1 12 ? 7.969 5.598 2.824 1 96.69 12 ILE B C 1
ATOM 1612 O O . ILE B 1 12 ? 7.73 5.125 1.711 1 96.69 12 ILE B O 1
ATOM 1616 N N . LYS B 1 13 ? 9.133 5.41 3.414 1 97.25 13 LYS B N 1
ATOM 1617 C CA . LYS B 1 13 ? 10.242 4.688 2.803 1 97.25 13 LYS B CA 1
ATOM 1618 C C . LYS B 1 13 ? 9.875 3.227 2.557 1 97.25 13 LYS B C 1
ATOM 1620 O O . LYS B 1 13 ? 10.094 2.701 1.463 1 97.25 13 LYS B O 1
ATOM 1625 N N . SER B 1 14 ? 9.305 2.609 3.514 1 97.81 14 SER B N 1
ATOM 1626 C CA . SER B 1 14 ? 8.914 1.207 3.393 1 97.81 14 SER B CA 1
ATOM 1627 C C . SER B 1 14 ? 7.859 1.015 2.311 1 97.81 14 SER B C 1
ATOM 1629 O O . SER B 1 14 ? 7.949 0.088 1.503 1 97.81 14 SER B O 1
ATOM 1631 N N . LEU B 1 15 ? 6.867 1.887 2.289 1 97.88 15 LEU B N 1
ATOM 1632 C CA . LEU B 1 15 ? 5.797 1.804 1.301 1 97.88 15 LEU B CA 1
ATOM 1633 C C . LEU B 1 15 ? 6.336 2.045 -0.105 1 97.88 15 LEU B C 1
ATOM 1635 O O . LEU B 1 15 ? 5.848 1.455 -1.072 1 97.88 15 LEU B O 1
ATOM 1639 N N . SER B 1 16 ? 7.355 2.844 -0.227 1 97.06 16 SER B N 1
ATOM 1640 C CA . SER B 1 16 ? 7.914 3.213 -1.522 1 97.06 16 SER B CA 1
ATOM 1641 C C . SER B 1 16 ? 8.672 2.047 -2.14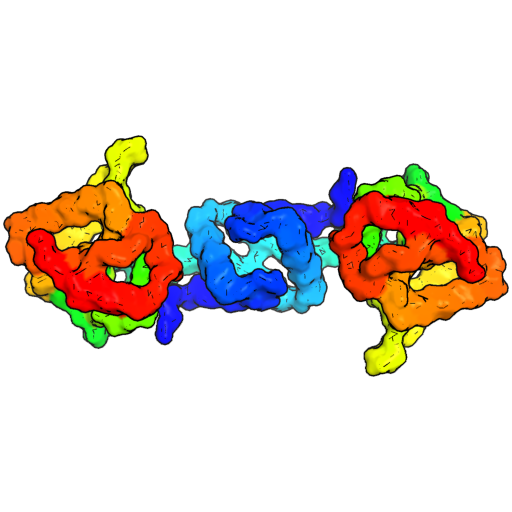8 1 97.06 16 SER B C 1
ATOM 1643 O O . SER B 1 16 ? 9 2.078 -3.338 1 97.06 16 SER B O 1
ATOM 1645 N N . THR B 1 17 ? 8.969 1.02 -1.418 1 95.56 17 THR B N 1
ATOM 1646 C CA . THR B 1 17 ? 9.656 -0.151 -1.948 1 95.56 17 THR B CA 1
ATOM 1647 C C . THR B 1 17 ? 8.68 -1.075 -2.668 1 95.56 17 THR B C 1
ATOM 1649 O O . THR B 1 17 ? 9.094 -1.984 -3.391 1 95.56 17 THR B O 1
ATOM 1652 N N . LEU B 1 18 ? 7.461 -0.857 -2.486 1 96.56 18 LEU B N 1
ATOM 1653 C CA . LEU B 1 18 ? 6.438 -1.679 -3.125 1 96.56 18 LEU B CA 1
ATOM 1654 C C . LEU B 1 18 ? 6.266 -1.292 -4.59 1 96.56 18 LEU B C 1
ATOM 1656 O O . LEU B 1 18 ? 6.363 -0.114 -4.941 1 96.56 18 LEU B O 1
ATOM 1660 N N . PRO B 1 19 ? 6.031 -2.271 -5.398 1 94.44 19 PRO B N 1
ATOM 1661 C CA . PRO B 1 19 ? 5.898 -1.976 -6.828 1 94.44 19 PRO B CA 1
ATOM 1662 C C . PRO B 1 19 ? 4.723 -1.051 -7.129 1 94.44 19 PRO B C 1
ATOM 1664 O O . PRO B 1 19 ? 3.611 -1.276 -6.641 1 94.44 19 PRO B O 1
ATOM 1667 N N . GLY B 1 20 ? 4.996 -0.031 -7.922 1 93.75 20 GLY B N 1
ATOM 1668 C CA . GLY B 1 20 ? 3.947 0.876 -8.359 1 93.75 20 GLY B CA 1
ATOM 1669 C C . GLY B 1 20 ? 3.65 1.974 -7.352 1 93.75 20 GLY B C 1
ATOM 1670 O O . GLY B 1 20 ? 2.77 2.805 -7.578 1 93.75 20 GLY B O 1
ATOM 1671 N N . ILE B 1 21 ? 4.312 1.938 -6.246 1 96.38 21 ILE B N 1
ATOM 1672 C CA . ILE B 1 21 ? 4.082 2.939 -5.211 1 96.38 21 ILE B CA 1
ATOM 1673 C C . ILE B 1 21 ? 5.262 3.906 -5.152 1 96.38 21 ILE B C 1
ATOM 1675 O O . ILE B 1 21 ? 6.293 3.604 -4.551 1 96.38 21 ILE B O 1
ATOM 1679 N N . GLY B 1 22 ? 5.07 5.008 -5.746 1 93.38 22 GLY B N 1
ATOM 1680 C CA . GLY B 1 22 ? 6.086 6.047 -5.66 1 93.38 22 GLY B CA 1
ATOM 1681 C C . GLY B 1 22 ? 6.027 6.828 -4.359 1 93.38 22 GLY B C 1
ATOM 1682 O O . GLY B 1 22 ? 5.145 6.602 -3.531 1 93.38 22 GLY B O 1
ATOM 1683 N N . ARG B 1 23 ? 6.918 7.754 -4.242 1 91.75 23 ARG B N 1
ATOM 1684 C CA . ARG B 1 23 ? 7.047 8.516 -3.004 1 91.75 23 ARG B CA 1
ATOM 1685 C C . ARG B 1 23 ? 5.77 9.297 -2.707 1 91.75 23 ARG B C 1
ATOM 1687 O O . ARG B 1 23 ? 5.32 9.352 -1.561 1 91.75 23 ARG B O 1
ATOM 1694 N N . ARG B 1 24 ? 5.203 9.922 -3.697 1 89.81 24 ARG B N 1
ATOM 1695 C CA . ARG B 1 24 ? 3.992 10.719 -3.52 1 89.81 24 ARG B CA 1
ATOM 1696 C C . ARG B 1 24 ? 2.836 9.852 -3.029 1 89.81 24 ARG B C 1
ATOM 1698 O O . ARG B 1 24 ? 2.127 10.227 -2.094 1 89.81 24 ARG B O 1
ATOM 1705 N N . THR B 1 25 ? 2.682 8.727 -3.646 1 94 25 THR B N 1
ATOM 1706 C CA . THR B 1 25 ? 1.634 7.793 -3.25 1 94 25 THR B CA 1
ATOM 1707 C C . THR B 1 25 ? 1.905 7.234 -1.856 1 94 25 THR B C 1
ATOM 1709 O O . THR B 1 25 ? 0.986 7.105 -1.045 1 94 25 THR B O 1
ATOM 1712 N N . ALA B 1 26 ? 3.154 6.934 -1.618 1 96.5 26 ALA B N 1
ATOM 1713 C CA . ALA B 1 26 ? 3.541 6.43 -0.304 1 96.5 26 ALA B CA 1
ATOM 1714 C C . ALA B 1 26 ? 3.176 7.422 0.795 1 96.5 26 ALA B C 1
ATOM 1716 O O . ALA B 1 26 ? 2.711 7.027 1.868 1 96.5 26 ALA B O 1
ATOM 1717 N N . GLU B 1 27 ? 3.377 8.648 0.556 1 92.94 27 GLU B N 1
ATOM 1718 C CA . GLU B 1 27 ? 3.031 9.695 1.51 1 92.94 27 GLU B CA 1
ATOM 1719 C C . GLU B 1 27 ? 1.529 9.727 1.78 1 92.94 27 GLU B C 1
ATOM 1721 O O . GLU B 1 27 ? 1.104 9.797 2.934 1 92.94 27 GLU B O 1
ATOM 1726 N N . ARG B 1 28 ? 0.813 9.664 0.715 1 92.62 28 ARG B N 1
ATOM 1727 C CA . ARG B 1 28 ? -0.641 9.648 0.843 1 92.62 28 ARG B CA 1
ATOM 1728 C C . ARG B 1 28 ? -1.107 8.461 1.668 1 92.62 28 ARG B C 1
ATOM 1730 O O . ARG B 1 28 ? -1.965 8.594 2.543 1 92.62 28 ARG B O 1
ATOM 1737 N N . LEU B 1 29 ? -0.555 7.344 1.409 1 97.06 29 LEU B N 1
ATOM 1738 C CA . LEU B 1 29 ? -0.927 6.129 2.123 1 97.06 29 LEU B CA 1
ATOM 1739 C C . LEU B 1 29 ? -0.531 6.215 3.592 1 97.06 29 LEU B C 1
ATOM 1741 O O . LEU B 1 29 ? -1.303 5.828 4.473 1 97.06 29 LEU B O 1
ATOM 1745 N N . ALA B 1 30 ? 0.631 6.703 3.855 1 96.88 30 ALA B N 1
ATOM 1746 C CA . ALA B 1 30 ? 1.108 6.832 5.23 1 96.88 30 ALA B CA 1
ATOM 1747 C C . ALA B 1 30 ? 0.191 7.734 6.047 1 96.88 30 ALA B C 1
ATOM 1749 O O . ALA B 1 30 ? -0.156 7.414 7.188 1 96.88 30 ALA B O 1
ATOM 1750 N N . LEU B 1 31 ? -0.185 8.828 5.457 1 94 31 LEU B N 1
ATOM 1751 C CA . LEU B 1 31 ? -1.052 9.773 6.152 1 94 31 LEU B CA 1
ATOM 1752 C C . LEU B 1 31 ? -2.445 9.188 6.352 1 94 31 LEU B C 1
ATOM 1754 O O . LEU B 1 31 ? -3.078 9.422 7.383 1 94 31 LEU B O 1
ATOM 1758 N N . HIS B 1 32 ? -2.906 8.43 5.402 1 96.38 32 HIS B N 1
ATOM 1759 C CA . HIS B 1 32 ? -4.18 7.738 5.57 1 96.38 32 HIS B CA 1
ATOM 1760 C C . HIS B 1 32 ? -4.133 6.77 6.746 1 96.38 32 HIS B C 1
ATOM 1762 O O . HIS B 1 32 ? -5.043 6.75 7.582 1 96.38 32 HIS B O 1
ATOM 1768 N N . ILE B 1 33 ? -3.137 6.012 6.754 1 97.69 33 ILE B N 1
ATOM 1769 C CA . ILE B 1 33 ? -2.982 5.027 7.82 1 97.69 33 ILE B CA 1
ATOM 1770 C C . ILE B 1 33 ? -2.922 5.734 9.172 1 97.69 33 ILE B C 1
ATOM 1772 O O . ILE B 1 33 ? -3.512 5.27 10.148 1 97.69 33 ILE B O 1
ATOM 1776 N N . LEU B 1 34 ? -2.207 6.84 9.203 1 95.75 34 LEU B N 1
ATOM 1777 C CA . LEU B 1 34 ? -2.092 7.621 10.43 1 95.75 34 LEU B CA 1
ATOM 1778 C C . LEU B 1 34 ? -3.469 8.023 10.953 1 95.75 34 LEU B C 1
ATOM 1780 O O . LEU B 1 34 ? -3.729 7.953 12.156 1 95.75 34 LEU B O 1
ATOM 1784 N N . HIS B 1 35 ? -4.348 8.414 10.078 1 92.69 35 HIS B N 1
ATOM 1785 C CA . HIS B 1 35 ? -5.645 8.953 10.469 1 92.69 35 HIS B CA 1
ATOM 1786 C C . HIS B 1 35 ? -6.68 7.848 10.633 1 92.69 35 HIS B C 1
ATOM 1788 O O . HIS B 1 35 ? -7.746 8.07 11.203 1 92.69 35 HIS B O 1
ATOM 1794 N N . ALA B 1 36 ? -6.402 6.664 10.125 1 95.06 36 ALA B N 1
ATOM 1795 C CA . ALA B 1 36 ? -7.309 5.527 10.258 1 95.06 36 ALA B CA 1
ATOM 1796 C C . ALA B 1 36 ? -7.355 5.027 11.695 1 95.06 36 ALA B C 1
ATOM 1798 O O . ALA B 1 36 ? -6.441 5.285 12.477 1 95.06 36 ALA B O 1
ATOM 1799 N N . PRO B 1 37 ? -8.469 4.367 12.062 1 95.56 37 PRO B N 1
ATOM 1800 C CA . PRO B 1 37 ? -8.531 3.754 13.391 1 95.56 37 PRO B CA 1
ATOM 1801 C C . PRO B 1 37 ? -7.387 2.768 13.633 1 95.56 37 PRO B C 1
ATOM 1803 O O . PRO B 1 37 ? -6.918 2.115 12.703 1 95.56 37 PRO B O 1
ATOM 1806 N N . LEU B 1 38 ? -6.996 2.672 14.914 1 96.25 38 LEU B N 1
ATOM 1807 C CA . LEU B 1 38 ? -5.875 1.822 15.305 1 96.25 38 LEU B CA 1
ATOM 1808 C C . LEU B 1 38 ? -6.098 0.385 14.852 1 96.25 38 LEU B C 1
ATOM 1810 O O . LEU B 1 38 ? -5.168 -0.267 14.367 1 96.25 38 LEU B O 1
ATOM 1814 N N . HIS B 1 39 ? -7.312 -0.109 14.93 1 97.19 39 HIS B N 1
ATOM 1815 C CA . HIS B 1 39 ? -7.594 -1.505 14.617 1 97.19 39 HIS B CA 1
ATOM 1816 C C . HIS B 1 39 ? -7.363 -1.796 13.141 1 97.19 39 HIS B C 1
ATOM 1818 O O . HIS B 1 39 ? -6.965 -2.904 12.773 1 97.19 39 HIS B O 1
ATOM 1824 N N . GLU B 1 40 ? -7.586 -0.818 12.281 1 96.94 40 GLU B N 1
ATOM 1825 C CA . GLU B 1 40 ? -7.352 -1.01 10.852 1 96.94 40 GLU B CA 1
ATOM 1826 C C . GLU B 1 40 ? -5.863 -1.121 10.547 1 96.94 40 GLU B C 1
ATOM 1828 O O . GLU B 1 40 ? -5.449 -1.956 9.734 1 96.94 40 GLU B O 1
ATOM 1833 N N . ALA B 1 41 ? -5.094 -0.271 11.195 1 97.62 41 ALA B N 1
ATOM 1834 C CA . ALA B 1 41 ? -3.643 -0.336 11.039 1 97.62 41 ALA B CA 1
ATOM 1835 C C . ALA B 1 41 ? -3.092 -1.657 11.562 1 97.62 41 ALA B C 1
ATOM 1837 O O . ALA B 1 41 ? -2.227 -2.271 10.938 1 97.62 41 ALA B O 1
ATOM 1838 N N . GLN B 1 42 ? -3.576 -2.086 12.703 1 98.12 42 GLN B N 1
ATOM 1839 C CA . GLN B 1 42 ? -3.15 -3.344 13.312 1 98.12 42 GLN B CA 1
ATOM 1840 C C . GLN B 1 42 ? -3.516 -4.531 12.43 1 98.12 42 GLN B C 1
ATOM 1842 O O . GLN B 1 42 ? -2.719 -5.457 12.266 1 98.12 42 GLN B O 1
ATOM 1847 N N . THR B 1 43 ? -4.691 -4.512 11.891 1 98.38 43 THR B N 1
ATOM 1848 C CA . THR B 1 43 ? -5.133 -5.578 11 1 98.38 43 THR B CA 1
ATOM 1849 C C . THR B 1 43 ? -4.23 -5.668 9.773 1 98.38 43 THR B C 1
ATOM 1851 O O . THR B 1 43 ? -3.807 -6.758 9.383 1 98.38 43 THR B O 1
ATOM 1854 N N . LEU B 1 44 ? -3.949 -4.508 9.211 1 98.5 44 LEU B N 1
ATOM 1855 C CA . LEU B 1 44 ? -3.074 -4.465 8.047 1 98.5 44 LEU B CA 1
ATOM 1856 C C . LEU B 1 44 ? -1.699 -5.035 8.375 1 98.5 44 LEU B C 1
ATOM 1858 O O . LEU B 1 44 ? -1.18 -5.883 7.645 1 98.5 44 LEU B O 1
ATOM 1862 N N . ALA B 1 45 ? -1.095 -4.574 9.469 1 98.5 45 ALA B N 1
ATOM 1863 C CA . ALA B 1 45 ? 0.218 -5.055 9.898 1 98.5 45 ALA B CA 1
ATOM 1864 C C . ALA B 1 45 ? 0.193 -6.559 10.156 1 98.5 45 ALA B C 1
ATOM 1866 O O . ALA B 1 45 ? 1.092 -7.285 9.727 1 98.5 45 ALA B O 1
ATOM 1867 N N . ASN B 1 46 ? -0.828 -7.012 10.828 1 98.44 46 ASN B N 1
ATOM 1868 C CA . ASN B 1 46 ? -0.96 -8.43 11.141 1 98.44 46 ASN B CA 1
ATOM 1869 C C . ASN B 1 46 ? -1.133 -9.273 9.883 1 98.44 46 ASN B C 1
ATOM 1871 O O . ASN B 1 46 ? -0.583 -10.375 9.781 1 98.44 46 ASN B O 1
ATOM 1875 N N . ASP B 1 47 ? -1.954 -8.781 8.961 1 98.5 47 ASP B N 1
ATOM 1876 C CA . ASP B 1 47 ? -2.17 -9.516 7.715 1 98.5 47 ASP B CA 1
ATOM 1877 C C . ASP B 1 47 ? -0.865 -9.672 6.938 1 98.5 47 ASP B C 1
ATOM 1879 O O . ASP B 1 47 ? -0.638 -10.703 6.301 1 98.5 47 ASP B O 1
ATOM 1883 N N . ILE B 1 48 ? -0.023 -8.68 6.992 1 98.44 48 ILE B N 1
ATOM 1884 C CA . ILE B 1 48 ? 1.278 -8.734 6.332 1 98.44 48 ILE B CA 1
ATOM 1885 C C . ILE B 1 48 ? 2.125 -9.844 6.965 1 98.44 48 ILE B C 1
ATOM 1887 O O . ILE B 1 48 ? 2.703 -10.672 6.254 1 98.44 48 ILE B O 1
ATOM 1891 N N . LEU B 1 49 ? 2.18 -9.859 8.266 1 98.06 49 LEU B N 1
ATOM 1892 C CA . LEU B 1 49 ? 2.996 -10.836 8.984 1 98.06 49 LEU B CA 1
ATOM 1893 C C . LEU B 1 49 ? 2.418 -12.234 8.836 1 98.06 49 LEU B C 1
ATOM 1895 O O . LEU B 1 49 ? 3.164 -13.203 8.656 1 98.06 49 LEU B O 1
ATOM 1899 N N . GLU B 1 50 ? 1.122 -12.375 8.914 1 97.5 50 GLU B N 1
ATOM 1900 C CA . GLU B 1 50 ? 0.453 -13.664 8.789 1 97.5 50 GLU B CA 1
ATOM 1901 C C . GLU B 1 50 ? 0.681 -14.281 7.414 1 97.5 50 GLU B C 1
ATOM 1903 O O . GLU B 1 50 ? 0.813 -15.5 7.281 1 97.5 50 GLU B O 1
ATOM 1908 N N . LEU B 1 51 ? 0.664 -13.445 6.414 1 96.88 51 LEU B N 1
ATOM 1909 C CA . LEU B 1 51 ? 0.941 -13.898 5.055 1 96.88 51 LEU B CA 1
ATOM 1910 C C . LEU B 1 51 ? 2.277 -14.633 4.988 1 96.88 51 LEU B C 1
ATOM 1912 O O . LEU B 1 51 ? 2.357 -15.734 4.441 1 96.88 51 LEU B O 1
ATOM 1916 N N . LYS B 1 52 ? 3.305 -14.023 5.543 1 96.25 52 LYS B N 1
ATOM 1917 C CA . LYS B 1 52 ? 4.656 -14.57 5.527 1 96.25 52 LYS B CA 1
ATOM 1918 C C . LYS B 1 52 ? 4.734 -15.867 6.328 1 96.25 52 LYS B C 1
ATOM 1920 O O . LYS B 1 52 ? 5.504 -16.766 5.988 1 96.25 52 LYS B O 1
ATOM 1925 N N . GLN B 1 53 ? 3.967 -15.953 7.328 1 95.31 53 GLN B N 1
ATOM 1926 C CA . GLN B 1 53 ? 4.031 -17.078 8.258 1 95.31 53 GLN B CA 1
ATOM 1927 C C . GLN B 1 53 ? 3.223 -18.266 7.742 1 95.31 53 GLN B C 1
ATOM 1929 O O . GLN B 1 53 ? 3.627 -19.422 7.906 1 95.31 53 GLN B O 1
ATOM 1934 N N . LYS B 1 54 ? 2.127 -18.016 7.105 1 95.88 54 LYS B N 1
ATOM 1935 C CA . LYS B 1 54 ? 1.146 -19.062 6.883 1 95.88 54 LYS B CA 1
ATOM 1936 C C . LYS B 1 54 ? 1.212 -19.578 5.449 1 95.88 54 LYS B C 1
ATOM 1938 O O . LYS B 1 54 ? 0.861 -20.734 5.18 1 95.88 54 LYS B O 1
ATOM 1943 N N . VAL B 1 55 ? 1.583 -18.75 4.516 1 95.75 55 VAL B N 1
ATOM 1944 C CA . VAL B 1 55 ? 1.518 -19.156 3.119 1 95.75 55 VAL B CA 1
ATOM 1945 C C . VAL B 1 55 ? 2.699 -20.078 2.791 1 95.75 55 VAL B C 1
ATOM 1947 O O . VAL B 1 55 ? 3.852 -19.719 3.055 1 95.75 55 VAL B O 1
ATOM 1950 N N . THR B 1 56 ? 2.43 -21.172 2.295 1 94.44 56 THR B N 1
ATOM 1951 C CA . THR B 1 56 ? 3.408 -22.141 1.836 1 94.44 56 THR B CA 1
ATOM 1952 C C . THR B 1 56 ? 3.021 -22.688 0.465 1 94.44 56 THR B C 1
ATOM 1954 O O . THR B 1 56 ? 2.08 -22.203 -0.162 1 94.44 56 THR B O 1
ATOM 1957 N N . LEU B 1 57 ? 3.824 -23.656 -0.027 1 94.94 57 LEU B N 1
ATOM 1958 C CA . LEU B 1 57 ? 3.504 -24.328 -1.28 1 94.94 57 LEU B CA 1
ATOM 1959 C C . LEU B 1 57 ? 2.779 -25.641 -1.019 1 94.94 57 LEU B C 1
ATOM 1961 O O . LEU B 1 57 ? 3.115 -26.375 -0.077 1 94.94 57 LEU B O 1
ATOM 1965 N N . CYS B 1 58 ? 1.814 -25.875 -1.776 1 96.94 58 CYS B N 1
ATOM 1966 C CA . CYS B 1 58 ? 1.125 -27.172 -1.735 1 96.94 58 CYS B CA 1
ATOM 1967 C C . CYS B 1 58 ? 2.104 -28.312 -1.935 1 96.94 58 CYS B C 1
ATOM 1969 O O . CYS B 1 58 ? 2.959 -28.266 -2.818 1 96.94 58 CYS B O 1
ATOM 1971 N N . ARG B 1 59 ? 1.954 -29.359 -1.188 1 96.44 59 ARG B N 1
ATOM 1972 C CA . ARG B 1 59 ? 2.881 -30.484 -1.255 1 96.44 59 ARG B CA 1
ATOM 1973 C C . ARG B 1 59 ? 2.715 -31.266 -2.561 1 96.44 59 ARG B C 1
ATOM 1975 O O . ARG B 1 59 ? 3.637 -31.953 -3.006 1 96.44 59 ARG B O 1
ATOM 1982 N N . THR B 1 60 ? 1.593 -31.109 -3.215 1 96.06 60 THR B N 1
ATOM 1983 C CA . THR B 1 60 ? 1.282 -31.906 -4.395 1 96.06 60 THR B CA 1
ATOM 1984 C C . THR B 1 60 ? 1.574 -31.125 -5.672 1 96.06 60 THR B C 1
ATOM 1986 O O . THR B 1 60 ? 2.34 -31.578 -6.523 1 96.06 60 THR B O 1
ATOM 1989 N N . CYS B 1 61 ? 1.016 -29.938 -5.754 1 97 61 CYS B N 1
ATOM 1990 C CA . CYS B 1 61 ? 1.063 -29.25 -7.039 1 97 61 CYS B CA 1
ATOM 1991 C C . CYS B 1 61 ? 1.969 -28.031 -6.973 1 97 61 CYS B C 1
ATOM 1993 O O . CYS B 1 61 ? 2.189 -27.359 -7.984 1 97 61 CYS B O 1
ATOM 1995 N N . PHE B 1 62 ? 2.34 -27.688 -5.73 1 97.25 62 PHE B N 1
ATOM 1996 C CA . PHE B 1 62 ? 3.297 -26.625 -5.484 1 97.25 62 PHE B CA 1
ATOM 1997 C C . PHE B 1 62 ? 2.66 -25.266 -5.738 1 97.25 62 PHE B C 1
ATOM 1999 O O . PHE B 1 62 ? 3.357 -24.281 -6.039 1 97.25 62 PHE B O 1
ATOM 2006 N N . SER B 1 63 ? 1.336 -25.156 -5.758 1 95.88 63 SER B N 1
ATOM 2007 C CA . SER B 1 63 ? 0.636 -23.875 -5.73 1 95.88 63 SER B CA 1
ATOM 2008 C C . SER B 1 63 ? 0.671 -23.25 -4.34 1 95.88 63 SER B C 1
ATOM 2010 O O . SER B 1 63 ? 1.071 -23.906 -3.373 1 95.88 63 SER B O 1
ATOM 2012 N N . LEU B 1 64 ? 0.294 -22.016 -4.242 1 95.38 64 LEU B N 1
ATOM 2013 C CA . LEU B 1 64 ? 0.248 -21.344 -2.949 1 95.38 64 LEU B CA 1
ATOM 2014 C C . LEU B 1 64 ? -0.866 -21.906 -2.078 1 95.38 64 LEU B C 1
ATOM 2016 O O . LEU B 1 64 ? -1.98 -22.125 -2.557 1 95.38 64 LEU B O 1
ATOM 2020 N N . SER B 1 65 ? -0.545 -22.125 -0.814 1 94.88 65 SER B N 1
ATOM 2021 C CA . SER B 1 65 ? -1.511 -22.703 0.121 1 94.88 65 SER B CA 1
ATOM 2022 C C . SER B 1 65 ? -1.168 -22.328 1.561 1 94.88 65 SER B C 1
ATOM 2024 O O . SER B 1 65 ? -0.009 -22.062 1.877 1 94.88 65 SER B O 1
ATOM 2026 N N . ASP B 1 66 ? -2.199 -22.219 2.389 1 94.31 66 ASP B N 1
ATOM 2027 C CA . ASP B 1 66 ? -1.972 -22.062 3.82 1 94.31 66 ASP B CA 1
ATOM 2028 C C . ASP B 1 66 ? -2.105 -23.391 4.555 1 94.31 66 ASP B C 1
ATOM 2030 O O . ASP B 1 66 ? -2.107 -23.438 5.785 1 94.31 66 ASP B O 1
ATOM 2034 N N . GLN B 1 67 ? -2.342 -24.453 3.848 1 93.56 67 GLN B N 1
ATOM 2035 C CA . GLN B 1 67 ? -2.432 -25.828 4.324 1 93.56 67 GLN B CA 1
ATOM 2036 C C . GLN B 1 67 ? -1.448 -26.734 3.582 1 93.56 67 GLN B C 1
ATOM 2038 O O . GLN B 1 67 ? -0.882 -26.344 2.562 1 93.56 67 GLN B O 1
ATOM 2043 N N . PRO B 1 68 ? -1.257 -27.953 4.098 1 95 68 PRO B N 1
ATOM 2044 C CA . PRO B 1 68 ? -0.323 -28.844 3.41 1 95 68 PRO B CA 1
ATOM 2045 C C . PRO B 1 68 ? -0.73 -29.125 1.966 1 95 68 PRO B C 1
ATOM 2047 O O . PRO B 1 68 ? 0.128 -29.203 1.082 1 95 68 PRO B O 1
ATOM 2050 N N . GLU B 1 69 ? -2.07 -29.234 1.777 1 95.38 69 GLU B N 1
ATOM 2051 C CA . GLU B 1 69 ? -2.613 -29.375 0.429 1 95.38 69 GLU B CA 1
ATOM 2052 C C . GLU B 1 69 ? -3.553 -28.219 0.09 1 95.38 69 GLU B C 1
ATOM 2054 O O . GLU B 1 69 ? -4.348 -27.781 0.93 1 95.38 69 GLU B O 1
ATOM 2059 N N . CYS B 1 70 ? -3.395 -27.781 -1.107 1 95.06 70 CYS B N 1
ATOM 2060 C CA . CYS B 1 70 ? -4.223 -26.656 -1.502 1 95.06 70 CYS B CA 1
ATOM 2061 C C . CYS B 1 70 ? -5.668 -27.078 -1.721 1 95.06 70 CYS B C 1
ATOM 2063 O O . CYS B 1 70 ? -5.973 -28.266 -1.729 1 95.06 70 CYS B O 1
ATOM 2065 N N . ARG B 1 71 ? -6.512 -26.109 -1.938 1 92.62 71 ARG B N 1
ATOM 2066 C CA . ARG B 1 71 ? -7.945 -26.344 -2.066 1 92.62 71 ARG B CA 1
ATOM 2067 C C . ARG B 1 71 ? -8.258 -27.141 -3.332 1 92.62 71 ARG B C 1
ATOM 2069 O O . ARG B 1 71 ? -9.211 -27.922 -3.363 1 92.62 71 ARG B O 1
ATOM 2076 N N . ILE B 1 72 ? -7.488 -26.953 -4.344 1 94.56 72 ILE B N 1
ATOM 2077 C CA . ILE B 1 72 ? -7.723 -27.625 -5.613 1 94.56 72 ILE B CA 1
ATOM 2078 C C . ILE B 1 72 ? -7.309 -29.094 -5.5 1 94.56 72 ILE B C 1
ATOM 2080 O O . ILE B 1 72 ? -8.078 -29.984 -5.859 1 94.56 72 ILE B O 1
ATOM 2084 N N . CYS B 1 73 ? -6.191 -29.375 -4.957 1 95.56 73 CYS B N 1
ATOM 2085 C CA . CYS B 1 73 ? -5.699 -30.734 -4.809 1 95.56 73 CYS B CA 1
ATOM 2086 C C . CYS B 1 73 ? -6.551 -31.516 -3.816 1 95.56 73 CYS B C 1
ATOM 2088 O O . CYS B 1 73 ? -6.715 -32.719 -3.953 1 95.56 73 CYS B O 1
ATOM 2090 N N . SER B 1 74 ? -7.09 -30.844 -2.893 1 95.06 74 SER B N 1
ATOM 2091 C CA . SER B 1 74 ? -7.863 -31.516 -1.854 1 95.06 74 SER B CA 1
ATOM 2092 C C . SER B 1 74 ? -9.32 -31.672 -2.266 1 95.06 74 SER B C 1
ATOM 2094 O O . SER B 1 74 ? -10.109 -32.312 -1.549 1 95.06 74 SER B O 1
ATOM 2096 N N . ASN B 1 75 ? -9.68 -31.109 -3.355 1 94.62 75 ASN B N 1
ATOM 2097 C CA . ASN B 1 75 ? -11.055 -31.172 -3.832 1 94.62 75 ASN B CA 1
ATOM 2098 C C . ASN B 1 75 ? -11.32 -32.438 -4.621 1 94.62 75 ASN B C 1
ATOM 2100 O O . ASN B 1 75 ? -10.812 -32.625 -5.734 1 94.62 75 ASN B O 1
ATOM 2104 N N . PRO B 1 76 ? -12.195 -33.25 -4.133 1 94.5 76 PRO B N 1
ATOM 2105 C CA . PRO B 1 76 ? -12.445 -34.531 -4.816 1 94.5 76 PRO B CA 1
ATOM 2106 C C . PRO B 1 76 ? -13.273 -34.375 -6.09 1 94.5 76 PRO B C 1
ATOM 2108 O O . PRO B 1 76 ? -13.367 -35.281 -6.895 1 94.5 76 PRO B O 1
ATOM 2111 N N . ARG B 1 77 ? -13.867 -33.281 -6.312 1 94.62 77 ARG B N 1
ATOM 2112 C CA . ARG B 1 77 ? -14.695 -33.031 -7.488 1 94.62 77 ARG B CA 1
ATOM 2113 C C . ARG B 1 77 ? -13.836 -32.719 -8.711 1 94.62 77 ARG B C 1
ATOM 2115 O O . ARG B 1 77 ? -14.32 -32.75 -9.844 1 94.62 77 ARG B O 1
ATOM 2122 N N . ARG B 1 78 ? -12.586 -32.469 -8.438 1 96.19 78 ARG B N 1
ATOM 2123 C CA . ARG B 1 78 ? -11.672 -32.188 -9.531 1 96.19 78 ARG B CA 1
ATOM 2124 C C . ARG B 1 78 ? -11.273 -33.438 -10.273 1 96.19 78 ARG B C 1
ATOM 2126 O O . ARG B 1 78 ? -11.133 -34.5 -9.664 1 96.19 78 ARG B O 1
ATOM 2133 N N . ASP B 1 79 ? -11.164 -33.312 -11.57 1 95.88 79 ASP B N 1
ATOM 2134 C CA . ASP B 1 79 ? -10.703 -34.469 -12.375 1 95.88 79 ASP B CA 1
ATOM 2135 C C . ASP B 1 79 ? -9.211 -34.719 -12.164 1 95.88 79 ASP B C 1
ATOM 2137 O O . ASP B 1 79 ? -8.375 -34 -12.742 1 95.88 79 ASP B O 1
ATOM 2141 N N . ALA B 1 80 ? -8.891 -35.75 -11.508 1 94.88 80 ALA B N 1
ATOM 2142 C CA . ALA B 1 80 ? -7.512 -36.031 -11.117 1 94.88 80 ALA B CA 1
ATOM 2143 C C . ALA B 1 80 ? -6.73 -36.656 -12.281 1 94.88 80 ALA B C 1
ATOM 2145 O O . ALA B 1 80 ? -5.504 -36.75 -12.219 1 94.88 80 ALA B O 1
ATOM 2146 N N . SER B 1 81 ? -7.43 -36.969 -13.305 1 95.75 81 SER B N 1
ATOM 2147 C CA . SER B 1 81 ? -6.77 -37.625 -14.422 1 95.75 81 SER B CA 1
ATOM 2148 C C . SER B 1 81 ? -6.113 -36.625 -15.359 1 95.75 81 SER B C 1
ATOM 2150 O O . SER B 1 81 ? -5.34 -37 -16.25 1 95.75 81 SER B O 1
ATOM 2152 N N . ILE B 1 82 ? -6.371 -35.344 -15.219 1 96.12 82 ILE B N 1
ATOM 2153 C CA . ILE B 1 82 ? -5.816 -34.312 -16.094 1 96.12 82 ILE B CA 1
ATOM 2154 C C . ILE B 1 82 ? -5 -33.312 -15.266 1 96.12 82 ILE B C 1
ATOM 2156 O O . ILE B 1 82 ? -5.477 -32.812 -14.25 1 96.12 82 ILE B O 1
ATOM 2160 N N . ILE B 1 83 ? -3.779 -33.062 -15.703 1 97.06 83 ILE B N 1
ATOM 2161 C CA . ILE B 1 83 ? -2.885 -32.156 -15.008 1 97.06 83 ILE B CA 1
ATOM 2162 C C . ILE B 1 83 ? -2.51 -31 -15.938 1 97.06 83 ILE B C 1
ATOM 2164 O O . ILE B 1 83 ? -2.07 -31.234 -17.062 1 97.06 83 ILE B O 1
ATOM 2168 N N . CYS B 1 84 ? -2.734 -29.859 -15.477 1 96.56 84 CYS B N 1
ATOM 2169 C CA . CYS B 1 84 ? -2.312 -28.672 -16.203 1 96.56 84 CYS B CA 1
ATOM 2170 C C . CYS B 1 84 ? -1.035 -28.094 -15.609 1 96.56 84 CYS B C 1
ATOM 2172 O O . CYS B 1 84 ? -1.009 -27.703 -14.438 1 96.56 84 CYS B O 1
ATOM 2174 N N . VAL B 1 85 ? -0.032 -27.953 -16.438 1 97.12 85 VAL B N 1
ATOM 2175 C CA . VAL B 1 85 ? 1.286 -27.516 -15.977 1 97.12 85 VAL B CA 1
ATOM 2176 C C . VAL B 1 85 ? 1.467 -26.031 -16.266 1 97.12 85 VAL B C 1
ATOM 2178 O O . VAL B 1 85 ? 1.293 -25.578 -17.391 1 97.12 85 VAL B O 1
ATOM 2181 N N . VAL B 1 86 ? 1.801 -25.297 -15.227 1 95.25 86 VAL B N 1
ATOM 2182 C CA . VAL B 1 86 ? 2.006 -23.859 -15.375 1 95.25 86 VAL B CA 1
ATOM 2183 C C . VAL B 1 86 ? 3.373 -23.469 -14.82 1 95.25 86 VAL B C 1
ATOM 2185 O O . VAL B 1 86 ? 3.996 -24.25 -14.094 1 95.25 86 VAL B O 1
ATOM 2188 N N . GLU B 1 87 ? 3.842 -22.25 -15.148 1 94.5 87 GLU B N 1
ATOM 2189 C CA . GLU B 1 87 ? 5.16 -21.797 -14.719 1 94.5 87 GLU B CA 1
ATOM 2190 C C . GLU B 1 87 ? 5.121 -21.25 -13.289 1 94.5 87 GLU B C 1
ATOM 2192 O O . GLU B 1 87 ? 5.98 -21.578 -12.469 1 94.5 87 GLU B O 1
ATOM 2197 N N . LYS B 1 88 ? 4.07 -20.469 -12.938 1 92.62 88 LYS B N 1
ATOM 2198 C CA . LYS B 1 88 ? 3.965 -19.781 -11.656 1 92.62 88 LYS B CA 1
ATOM 2199 C C . LYS B 1 88 ? 2.594 -20 -11.023 1 92.62 88 LYS B C 1
ATOM 2201 O O . LYS B 1 88 ? 1.608 -20.234 -11.727 1 92.62 88 LYS B O 1
ATOM 2206 N N . PRO B 1 89 ? 2.527 -19.906 -9.688 1 91.69 89 PRO B N 1
ATOM 2207 C CA . PRO B 1 89 ? 1.238 -20.094 -9.016 1 91.69 89 PRO B CA 1
ATOM 2208 C C . PRO B 1 89 ? 0.176 -19.109 -9.5 1 91.69 89 PRO B C 1
ATOM 2210 O O . PRO B 1 89 ? -1.008 -19.438 -9.555 1 91.69 89 PRO B O 1
ATOM 2213 N N . THR B 1 90 ? 0.561 -17.938 -9.867 1 87.25 90 THR B N 1
ATOM 2214 C CA . THR B 1 90 ? -0.387 -16.906 -10.273 1 87.25 90 THR B CA 1
ATOM 2215 C C . THR B 1 90 ? -1.053 -17.281 -11.594 1 87.25 90 THR B C 1
ATOM 2217 O O . THR B 1 90 ? -2.125 -16.766 -11.914 1 87.25 90 THR B O 1
ATOM 2220 N N . ASP B 1 91 ? -0.466 -18.094 -12.359 1 88.44 91 ASP B N 1
ATOM 2221 C CA . ASP B 1 91 ? -1.041 -18.562 -13.617 1 88.44 91 ASP B CA 1
ATOM 2222 C C . ASP B 1 91 ? -2.324 -19.344 -13.383 1 88.44 91 ASP B C 1
ATOM 2224 O O . ASP B 1 91 ? -3.227 -19.344 -14.219 1 88.44 91 ASP B O 1
ATOM 2228 N N . ILE B 1 92 ? -2.373 -20.016 -12.289 1 91.31 92 ILE B N 1
ATOM 2229 C CA . ILE B 1 92 ? -3.527 -20.844 -11.938 1 91.31 92 ILE B CA 1
ATOM 2230 C C . ILE B 1 92 ? -4.77 -19.953 -11.82 1 91.31 92 ILE B C 1
ATOM 2232 O O . ILE B 1 92 ? -5.844 -20.328 -12.297 1 91.31 92 ILE B O 1
ATOM 2236 N N . VAL B 1 93 ? -4.551 -18.812 -11.242 1 84.38 93 VAL B N 1
ATOM 2237 C CA . VAL B 1 93 ? -5.664 -17.906 -10.992 1 84.38 93 VAL B CA 1
ATOM 2238 C C . VAL B 1 93 ? -6.324 -17.516 -12.312 1 84.38 93 VAL B C 1
ATOM 2240 O O . VAL B 1 93 ? -7.555 -17.516 -12.422 1 84.38 93 VAL B O 1
ATOM 2243 N N . ALA B 1 94 ? -5.555 -17.234 -13.273 1 82.44 94 ALA B N 1
ATOM 2244 C CA . ALA B 1 94 ? -6.07 -16.828 -14.578 1 82.44 94 ALA B CA 1
ATOM 2245 C C . ALA B 1 94 ? -6.871 -17.969 -15.219 1 82.44 94 ALA B C 1
ATOM 2247 O O . ALA B 1 94 ? -7.945 -17.734 -15.781 1 82.44 94 ALA B O 1
ATOM 2248 N N . ILE B 1 95 ? -6.406 -19.094 -15.156 1 88.31 95 ILE B N 1
ATOM 2249 C CA . ILE B 1 95 ? -7.059 -20.25 -15.766 1 88.31 95 ILE B CA 1
ATOM 2250 C C . ILE B 1 95 ? -8.352 -20.578 -15.016 1 88.31 95 ILE B C 1
ATOM 2252 O O . ILE B 1 95 ? -9.391 -20.812 -15.633 1 88.31 95 ILE B O 1
ATOM 2256 N N . GLU B 1 96 ? -8.297 -20.531 -13.711 1 89.19 96 GLU B N 1
ATOM 2257 C CA . GLU B 1 96 ? -9.469 -20.828 -12.898 1 89.19 96 GLU B CA 1
ATOM 2258 C C . GLU B 1 96 ? -10.586 -19.812 -13.148 1 89.19 96 GLU B C 1
ATOM 2260 O O . GLU B 1 96 ? -11.766 -20.172 -13.188 1 89.19 96 GLU B O 1
ATOM 2265 N N . LYS B 1 97 ? -10.18 -18.594 -13.258 1 82.69 97 LYS B N 1
ATOM 2266 C CA . LYS B 1 97 ? -11.164 -17.547 -13.492 1 82.69 97 LYS B CA 1
ATOM 2267 C C . LYS B 1 97 ? -11.898 -17.766 -14.805 1 82.69 97 LYS B C 1
ATOM 2269 O O . LYS B 1 97 ? -13.062 -17.375 -14.938 1 82.69 97 LYS B O 1
ATOM 2274 N N . SER B 1 98 ? -11.211 -18.312 -15.688 1 82.19 98 SER B N 1
ATOM 2275 C CA . SER B 1 98 ? -11.82 -18.547 -16.984 1 82.19 98 SER B CA 1
ATOM 2276 C C . SER B 1 98 ? -12.883 -19.641 -16.906 1 82.19 98 SER B C 1
ATOM 2278 O O . SER B 1 98 ? -13.742 -19.75 -17.781 1 82.19 98 SER B O 1
ATOM 2280 N N . GLY B 1 99 ? -12.805 -20.516 -15.977 1 86.38 99 GLY B N 1
ATOM 2281 C CA . GLY B 1 99 ? -13.742 -21.625 -15.812 1 86.38 99 GLY B CA 1
ATOM 2282 C C . GLY B 1 99 ? -13.547 -22.719 -16.828 1 86.38 99 GLY B C 1
ATOM 2283 O O . GLY B 1 99 ? -14.352 -23.656 -16.906 1 86.38 99 GLY B O 1
ATOM 2284 N N . ALA B 1 100 ? -12.492 -22.75 -17.562 1 85 100 ALA B N 1
ATOM 2285 C CA . ALA B 1 100 ? -12.305 -23.641 -18.703 1 85 100 ALA B CA 1
ATOM 2286 C C . ALA B 1 100 ? -11.648 -24.953 -18.281 1 85 100 ALA B C 1
ATOM 2288 O O . ALA B 1 100 ? -11.594 -25.906 -19.047 1 85 100 ALA B O 1
ATOM 2289 N N . PHE B 1 101 ? -11.258 -24.984 -17.047 1 91.75 101 PHE B N 1
ATOM 2290 C CA . PHE B 1 101 ? -10.469 -26.141 -16.641 1 91.75 101 PHE B CA 1
ATOM 2291 C C . PHE B 1 101 ? -10.938 -26.656 -15.281 1 91.75 101 PHE B C 1
ATOM 2293 O O . PHE B 1 101 ? -11.172 -25.875 -14.359 1 91.75 101 PHE B O 1
ATOM 2300 N N . SER B 1 102 ? -11.039 -28 -15.148 1 94 102 SER B N 1
ATOM 2301 C CA . SER B 1 102 ? -11.547 -28.594 -13.914 1 94 102 SER B CA 1
ATOM 2302 C C . SER B 1 102 ? -10.633 -29.719 -13.422 1 94 102 SER B C 1
ATOM 2304 O O . SER B 1 102 ? -11.039 -30.531 -12.594 1 94 102 SER B O 1
ATOM 2306 N N . GLY B 1 103 ? -9.453 -29.766 -13.953 1 96 103 GLY B N 1
ATOM 2307 C CA . GLY B 1 103 ? -8.5 -30.75 -13.492 1 96 103 GLY B CA 1
ATOM 2308 C C . GLY B 1 103 ? -7.598 -30.25 -12.383 1 96 103 GLY B C 1
ATOM 2309 O O . GLY B 1 103 ? -8.008 -29.391 -11.586 1 96 103 GLY B O 1
ATOM 2310 N N . LEU B 1 104 ? -6.371 -30.891 -12.258 1 96.81 104 LEU B N 1
ATOM 2311 C CA . LEU B 1 104 ? -5.387 -30.5 -11.258 1 96.81 104 LEU B CA 1
ATOM 2312 C C . LEU B 1 104 ? -4.23 -29.734 -11.898 1 96.81 104 LEU B C 1
ATOM 2314 O O . LEU B 1 104 ? -4.07 -29.766 -13.117 1 96.81 104 LEU B O 1
ATOM 2318 N N . TYR B 1 105 ? -3.51 -29.094 -11.008 1 97.25 105 TYR B N 1
ATOM 2319 C CA . TYR B 1 105 ? -2.42 -28.281 -11.531 1 97.25 105 TYR B CA 1
ATOM 2320 C C . TY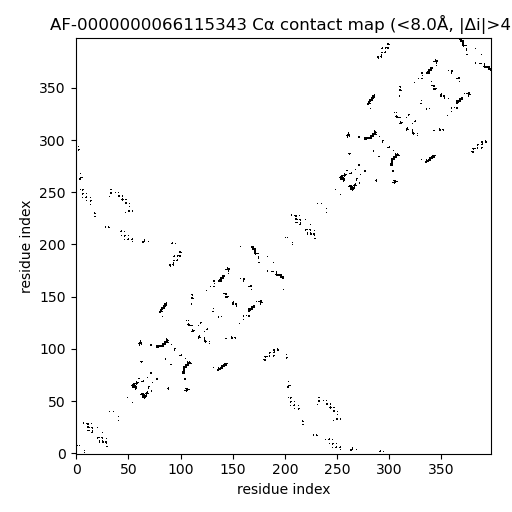R B 1 105 ? -1.068 -28.812 -11.078 1 97.25 105 TYR B C 1
ATOM 2322 O O . TYR B 1 105 ? -0.998 -29.656 -10.18 1 97.25 105 TYR B O 1
ATOM 2330 N N . HIS B 1 106 ? -0.065 -28.359 -11.75 1 98.06 106 HIS B N 1
ATOM 2331 C CA . HIS B 1 106 ? 1.325 -28.5 -11.328 1 98.06 106 HIS B CA 1
ATOM 2332 C C . HIS B 1 106 ? 2.133 -27.25 -11.648 1 98.06 106 HIS B C 1
ATOM 2334 O O . HIS B 1 106 ? 2.242 -26.859 -12.812 1 98.06 106 HIS B O 1
ATOM 2340 N N . VAL B 1 107 ? 2.658 -26.703 -10.641 1 97.81 107 VAL B N 1
ATOM 2341 C CA . VAL B 1 107 ? 3.445 -25.484 -10.805 1 97.81 107 VAL B CA 1
ATOM 2342 C C . VAL B 1 107 ? 4.926 -25.844 -10.898 1 97.81 107 VAL B C 1
ATOM 2344 O O . VAL B 1 107 ? 5.477 -26.484 -10 1 97.81 107 VAL B O 1
ATOM 2347 N N . LEU B 1 108 ? 5.574 -25.359 -11.922 1 97.75 108 LEU B N 1
ATOM 2348 C CA . LEU B 1 108 ? 6.977 -25.688 -12.156 1 97.75 108 LEU B CA 1
ATOM 2349 C C . LEU B 1 108 ? 7.891 -24.812 -11.305 1 97.75 108 LEU B C 1
ATOM 2351 O O . LEU B 1 108 ? 8.992 -25.234 -10.945 1 97.75 108 LEU B O 1
ATOM 2355 N N . GLY B 1 109 ? 7.457 -23.688 -11.008 1 95.38 109 GLY B N 1
ATOM 2356 C CA . GLY B 1 109 ? 8.281 -22.719 -10.305 1 95.38 109 GLY B CA 1
ATOM 2357 C C . GLY B 1 109 ? 9.109 -21.859 -11.234 1 95.38 109 GLY B C 1
ATOM 2358 O O . GLY B 1 109 ? 10.062 -21.203 -10.797 1 95.38 109 GLY B O 1
ATOM 2359 N N . GLY B 1 110 ? 8.875 -21.859 -12.461 1 94.56 110 GLY B N 1
ATOM 2360 C CA . GLY B 1 110 ? 9.594 -21.094 -13.469 1 94.56 110 GLY B CA 1
ATOM 2361 C C . GLY B 1 110 ? 9.688 -21.812 -14.805 1 94.56 110 GLY B C 1
ATOM 2362 O O . GLY B 1 110 ? 8.859 -22.672 -15.109 1 94.56 110 GLY B O 1
ATOM 2363 N N . ALA B 1 111 ? 10.641 -21.281 -15.625 1 95.38 111 ALA B N 1
ATOM 2364 C CA . ALA B 1 111 ? 10.906 -21.891 -16.938 1 95.38 111 ALA B CA 1
ATOM 2365 C C . ALA B 1 111 ? 12.398 -22.109 -17.141 1 95.38 111 ALA B C 1
ATOM 2367 O O . ALA B 1 111 ? 13.227 -21.5 -16.453 1 95.38 111 ALA B O 1
ATOM 2368 N N . LEU B 1 112 ? 12.68 -23.031 -18.047 1 95.5 112 LEU B N 1
ATOM 2369 C CA . LEU B 1 112 ? 14.078 -23.266 -18.406 1 95.5 112 LEU B CA 1
ATOM 2370 C C . LEU B 1 112 ? 14.719 -22 -18.938 1 95.5 112 LEU B C 1
ATOM 2372 O O . LEU B 1 112 ? 14.109 -21.281 -19.734 1 95.5 112 LEU B O 1
ATOM 2376 N N . SER B 1 113 ? 15.867 -21.672 -18.391 1 93.81 113 SER B N 1
ATOM 2377 C CA . SER B 1 113 ? 16.641 -20.516 -18.844 1 93.81 113 SER B CA 1
ATOM 2378 C C . SER B 1 113 ? 18.141 -20.781 -18.766 1 93.81 113 SER B C 1
ATOM 2380 O O . SER B 1 113 ? 18.781 -20.469 -17.75 1 93.81 113 SER B O 1
ATOM 2382 N N . PRO B 1 114 ? 18.672 -21.203 -19.875 1 89.69 114 PRO B N 1
ATOM 2383 C CA . PRO B 1 114 ? 20.125 -21.453 -19.859 1 89.69 114 PRO B CA 1
ATOM 2384 C C . PRO B 1 114 ? 20.938 -20.219 -19.5 1 89.69 114 PRO B C 1
ATOM 2386 O O . PRO B 1 114 ? 21.906 -20.312 -18.75 1 89.69 114 PRO B O 1
ATOM 2389 N N . MET B 1 115 ? 20.453 -19.062 -20.031 1 91.44 115 MET B N 1
ATOM 2390 C CA . MET B 1 115 ? 21.172 -17.812 -19.797 1 91.44 115 MET B CA 1
ATOM 2391 C C . MET B 1 115 ? 21.203 -17.469 -18.312 1 91.44 115 MET B C 1
ATOM 2393 O O . MET B 1 115 ? 22.172 -16.859 -17.828 1 91.44 115 MET B O 1
ATOM 2397 N N . ASP B 1 116 ? 20.234 -17.875 -17.625 1 92.25 116 ASP B N 1
ATOM 2398 C CA . ASP B 1 116 ? 20.141 -17.594 -16.203 1 92.25 116 ASP B CA 1
ATOM 2399 C C . ASP B 1 116 ? 20.562 -18.797 -15.359 1 92.25 116 ASP B C 1
ATOM 2401 O O . ASP B 1 116 ? 20.406 -18.797 -14.141 1 92.25 116 ASP B O 1
ATOM 2405 N N . GLY B 1 117 ? 20.938 -19.844 -16 1 93.31 117 GLY B N 1
ATOM 2406 C CA . GLY B 1 117 ? 21.391 -21.031 -15.305 1 93.31 117 GLY B CA 1
ATOM 2407 C C . GLY B 1 117 ? 20.266 -21.875 -14.727 1 93.31 117 GLY B C 1
ATOM 2408 O O . GLY B 1 117 ? 20.453 -22.641 -13.781 1 93.31 117 GLY B O 1
ATOM 2409 N N . ILE B 1 118 ? 19.094 -21.734 -15.211 1 95.38 118 ILE B N 1
ATOM 2410 C CA . ILE B 1 118 ? 17.953 -22.5 -14.719 1 95.38 118 ILE B CA 1
ATOM 2411 C C . ILE B 1 118 ? 17.734 -23.734 -15.586 1 95.38 118 ILE B C 1
ATOM 2413 O O . ILE B 1 118 ? 17.297 -23.625 -16.734 1 95.38 118 ILE B O 1
ATOM 2417 N N . GLY B 1 119 ? 18.062 -24.828 -15.016 1 95 119 GLY B N 1
ATOM 2418 C CA . GLY B 1 119 ? 17.828 -26.109 -15.664 1 95 119 GLY B CA 1
ATOM 2419 C C . GLY B 1 119 ? 16.656 -26.875 -15.07 1 95 119 GLY B C 1
ATOM 2420 O O . GLY B 1 119 ? 15.922 -26.344 -14.234 1 95 119 GLY B O 1
ATOM 2421 N N . PRO B 1 120 ? 16.391 -28.125 -15.57 1 94.75 120 PRO B N 1
ATOM 2422 C CA . PRO B 1 120 ? 15.273 -28.938 -15.094 1 94.75 120 PRO B CA 1
ATOM 2423 C C . PRO B 1 120 ? 15.312 -29.172 -13.586 1 94.75 120 PRO B C 1
ATOM 2425 O O . PRO B 1 120 ? 14.266 -29.234 -12.938 1 94.75 120 PRO B O 1
ATOM 2428 N N . ASP B 1 121 ? 16.531 -29.219 -13.016 1 94.88 121 ASP B N 1
ATOM 2429 C CA . ASP B 1 121 ? 16.688 -29.547 -11.602 1 94.88 121 ASP B CA 1
ATOM 2430 C C . ASP B 1 121 ? 16.297 -28.359 -10.719 1 94.88 121 ASP B C 1
ATOM 2432 O O . ASP B 1 121 ? 16.047 -28.531 -9.523 1 94.88 121 ASP B O 1
ATOM 2436 N N . GLU B 1 122 ? 16.312 -27.219 -11.297 1 95.31 122 GLU B N 1
ATOM 2437 C CA . GLU B 1 122 ? 15.93 -26.031 -10.562 1 95.31 122 GLU B CA 1
ATOM 2438 C C . GLU B 1 122 ? 14.422 -25.812 -10.602 1 95.31 122 GLU B C 1
ATOM 2440 O O . GLU B 1 122 ? 13.906 -24.891 -9.961 1 95.31 122 GLU B O 1
ATOM 2445 N N . LEU B 1 123 ? 13.742 -26.672 -11.266 1 97 123 LEU B N 1
ATOM 2446 C CA . LEU B 1 123 ? 12.289 -26.609 -11.398 1 97 123 LEU B CA 1
ATOM 2447 C C . LEU B 1 123 ? 11.641 -27.859 -10.797 1 97 123 LEU B C 1
ATOM 2449 O O . LEU B 1 123 ? 12.336 -28.797 -10.414 1 97 123 LEU B O 1
ATOM 2453 N N . ARG B 1 124 ? 10.383 -27.875 -10.695 1 97.12 124 ARG B N 1
ATOM 2454 C CA . ARG B 1 124 ? 9.648 -29.016 -10.133 1 97.12 124 ARG B CA 1
ATOM 2455 C C . ARG B 1 124 ? 9.266 -30.016 -11.211 1 97.12 124 ARG B C 1
ATOM 2457 O O . ARG B 1 124 ? 8.125 -30.469 -11.273 1 97.12 124 ARG B O 1
ATOM 2464 N N . ILE B 1 125 ? 10.188 -30.266 -12.055 1 96.94 125 ILE B N 1
ATOM 2465 C CA . ILE B 1 125 ? 9.93 -31.141 -13.195 1 96.94 125 ILE B CA 1
ATOM 2466 C C . ILE B 1 125 ? 9.938 -32.594 -12.75 1 96.94 125 ILE B C 1
ATOM 2468 O O . ILE B 1 125 ? 9.117 -33.406 -13.203 1 96.94 125 ILE B O 1
ATOM 2472 N N . ARG B 1 126 ? 10.805 -32.969 -11.891 1 95.56 126 ARG B N 1
ATOM 2473 C CA . ARG B 1 126 ? 10.891 -34.344 -11.391 1 95.56 126 ARG B CA 1
ATOM 2474 C C . ARG B 1 126 ? 9.586 -34.75 -10.719 1 95.56 126 ARG B C 1
ATOM 2476 O O . ARG B 1 126 ? 9.086 -35.875 -10.945 1 95.56 126 ARG B O 1
ATOM 2483 N N . GLU B 1 127 ? 9.125 -33.844 -9.922 1 96.56 127 GLU B N 1
ATOM 2484 C CA . GLU B 1 127 ? 7.867 -34.094 -9.234 1 96.56 127 GLU B CA 1
ATOM 2485 C C . GLU B 1 127 ? 6.719 -34.25 -10.227 1 96.56 127 GLU B C 1
ATOM 2487 O O . GLU B 1 127 ? 5.816 -35.062 -10.031 1 96.56 127 GLU B O 1
ATOM 2492 N N . LEU B 1 128 ? 6.781 -33.469 -11.219 1 97.31 128 LEU B N 1
ATOM 2493 C CA . LEU B 1 128 ? 5.773 -33.531 -12.266 1 97.31 128 LEU B CA 1
ATOM 2494 C C . LEU B 1 128 ? 5.781 -34.938 -12.914 1 97.31 128 LEU B C 1
ATOM 2496 O O . LEU B 1 128 ? 4.727 -35.531 -13.109 1 97.31 128 LEU B O 1
ATOM 2500 N N . PHE B 1 129 ? 6.922 -35.406 -13.242 1 95.88 129 PHE B N 1
ATOM 2501 C CA . PHE B 1 129 ? 7.035 -36.688 -13.906 1 95.88 129 PHE B CA 1
ATOM 2502 C C . PHE B 1 129 ? 6.508 -37.812 -13.008 1 95.88 129 PHE B C 1
ATOM 2504 O O . PHE B 1 129 ? 5.828 -38.719 -13.484 1 95.88 129 PHE B O 1
ATOM 2511 N N . SER B 1 130 ? 6.816 -37.688 -11.82 1 94.62 130 SER B N 1
ATOM 2512 C CA . SER B 1 130 ? 6.328 -38.688 -10.875 1 94.62 130 SER B CA 1
ATOM 2513 C C . SER B 1 130 ? 4.801 -38.719 -10.828 1 94.62 130 SER B C 1
ATOM 2515 O O . SER B 1 130 ? 4.188 -39.781 -10.797 1 94.62 130 SER B O 1
ATOM 2517 N N . ARG B 1 131 ? 4.199 -37.562 -10.883 1 95.25 131 ARG B N 1
ATOM 2518 C CA . ARG B 1 131 ? 2.746 -37.438 -10.836 1 95.25 131 ARG B CA 1
ATOM 2519 C C . ARG B 1 131 ? 2.111 -37.844 -12.156 1 95.25 131 ARG B C 1
ATOM 2521 O O . ARG B 1 131 ? 1.093 -38.531 -12.172 1 95.25 131 ARG B O 1
ATOM 2528 N N . ALA B 1 132 ? 2.693 -37.438 -13.188 1 94.25 132 ALA B N 1
ATOM 2529 C CA . ALA B 1 132 ? 2.137 -37.625 -14.523 1 94.25 132 ALA B CA 1
ATOM 2530 C C . ALA B 1 132 ? 2.191 -39.094 -14.945 1 94.25 132 ALA B C 1
ATOM 2532 O O . ALA B 1 132 ? 1.377 -39.531 -15.758 1 94.25 132 ALA B O 1
ATOM 2533 N N . CYS B 1 133 ? 3.191 -39.781 -14.438 1 88.94 133 CYS B N 1
ATOM 2534 C CA . CYS B 1 133 ? 3.377 -41.188 -14.859 1 88.94 133 CYS B CA 1
ATOM 2535 C C . CYS B 1 133 ? 2.555 -42.125 -13.992 1 88.94 133 CYS B C 1
ATOM 2537 O O . CYS B 1 133 ? 2.607 -43.344 -14.18 1 88.94 133 CYS B O 1
ATOM 2539 N N . SER B 1 134 ? 1.818 -41.531 -13.148 1 84.75 134 SER B N 1
ATOM 2540 C CA . SER B 1 134 ? 0.896 -42.344 -12.383 1 84.75 134 SER B CA 1
ATOM 2541 C C . SER B 1 134 ? -0.226 -42.906 -13.266 1 84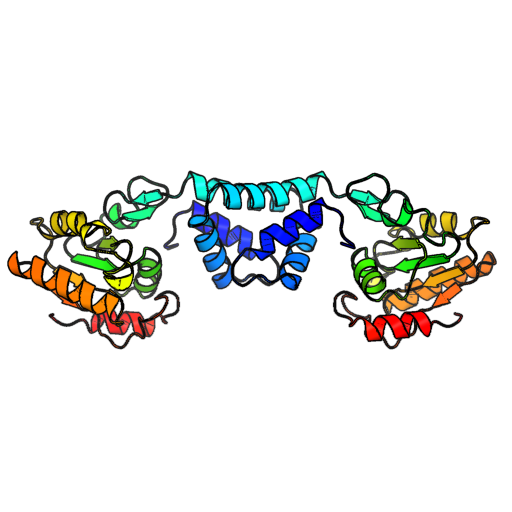.75 134 SER B C 1
ATOM 2543 O O . SER B 1 134 ? -0.542 -42.312 -14.305 1 84.75 134 SER B O 1
ATOM 2545 N N . LYS B 1 135 ? -0.735 -44.031 -12.891 1 78.69 135 LYS B N 1
ATOM 2546 C CA . LYS B 1 135 ? -1.743 -44.719 -13.703 1 78.69 135 LYS B CA 1
ATOM 2547 C C . LYS B 1 135 ? -3.029 -43.906 -13.781 1 78.69 135 LYS B C 1
ATOM 2549 O O . LYS B 1 135 ? -3.844 -44.094 -14.68 1 78.69 135 LYS B O 1
ATOM 2554 N N . THR B 1 136 ? -3.195 -42.938 -13.047 1 88 136 THR B N 1
ATOM 2555 C CA . THR B 1 136 ? -4.445 -42.188 -13 1 88 136 THR B CA 1
ATOM 2556 C C . THR B 1 136 ? -4.422 -41.031 -13.984 1 88 136 THR B C 1
ATOM 2558 O O . THR B 1 136 ? -5.473 -40.531 -14.398 1 88 136 THR B O 1
ATOM 2561 N N . THR B 1 137 ? -3.311 -40.656 -14.492 1 93.5 137 THR B N 1
ATOM 2562 C CA . THR B 1 137 ? -3.205 -39.5 -15.344 1 93.5 137 THR B CA 1
ATOM 2563 C C . THR B 1 137 ? -3.436 -39.875 -16.812 1 93.5 137 THR B C 1
ATOM 2565 O O . THR B 1 137 ? -2.775 -40.75 -17.344 1 93.5 137 THR B O 1
ATOM 2568 N N . THR B 1 138 ? -4.34 -39.219 -17.453 1 93.06 138 THR B N 1
ATOM 2569 C CA . THR B 1 138 ? -4.668 -39.5 -18.844 1 93.06 138 THR B CA 1
ATOM 2570 C C . THR B 1 138 ? -4.141 -38.406 -19.766 1 93.06 138 THR B C 1
ATOM 2572 O O . THR B 1 138 ? -3.895 -38.656 -20.953 1 93.06 138 THR B O 1
ATOM 2575 N N . GLU B 1 139 ? -4 -37.219 -19.203 1 94.94 139 GLU B N 1
ATOM 2576 C CA . GLU B 1 139 ? -3.572 -36.094 -20.031 1 94.94 139 GLU B CA 1
ATOM 2577 C C . GLU B 1 139 ? -2.805 -35.062 -19.203 1 94.94 139 GLU B C 1
ATOM 2579 O O . GLU B 1 139 ? -3.164 -34.781 -18.062 1 94.94 139 GLU B O 1
ATOM 2584 N N . VAL B 1 140 ? -1.761 -34.594 -19.859 1 96.38 140 VAL B N 1
ATOM 2585 C CA . VAL B 1 140 ? -1.025 -33.438 -19.297 1 96.38 140 VAL B CA 1
ATOM 2586 C C . VAL B 1 140 ? -1.093 -32.25 -20.25 1 96.38 140 VAL B C 1
ATOM 2588 O O . VAL B 1 140 ? -0.686 -32.375 -21.406 1 96.38 140 VAL B O 1
ATOM 2591 N N . ILE B 1 141 ? -1.655 -31.141 -19.766 1 94.69 141 ILE B N 1
ATOM 2592 C CA . ILE B 1 141 ? -1.755 -29.922 -20.562 1 94.69 141 ILE B CA 1
ATOM 2593 C C . ILE B 1 141 ? -0.618 -28.969 -20.188 1 94.69 141 ILE B C 1
ATOM 2595 O O . ILE B 1 141 ? -0.443 -28.641 -19.016 1 94.69 141 ILE B O 1
ATOM 2599 N N . ILE B 1 142 ? 0.133 -28.547 -21.188 1 95.06 142 ILE B N 1
ATOM 2600 C CA . ILE B 1 142 ? 1.231 -27.625 -20.938 1 95.06 142 ILE B CA 1
ATOM 2601 C C . ILE B 1 142 ? 0.773 -26.188 -21.188 1 95.06 142 ILE B C 1
ATOM 2603 O O . ILE B 1 142 ? 0.454 -25.828 -22.328 1 95.06 142 ILE B O 1
ATOM 2607 N N . ALA B 1 143 ? 0.812 -25.438 -20.141 1 92.88 143 ALA B N 1
ATOM 2608 C CA . ALA B 1 143 ? 0.388 -24.047 -20.234 1 92.88 143 ALA B CA 1
ATOM 2609 C C . ALA B 1 143 ? 1.522 -23.094 -19.844 1 92.88 143 ALA B C 1
ATOM 2611 O O . ALA B 1 143 ? 1.324 -22.172 -19.047 1 92.88 143 ALA B O 1
ATOM 2612 N N . THR B 1 144 ? 2.725 -23.312 -20.328 1 92.31 144 THR B N 1
ATOM 2613 C CA . THR B 1 144 ? 3.852 -22.406 -20.156 1 92.31 144 THR B CA 1
ATOM 2614 C C . THR B 1 144 ? 3.797 -21.281 -21.188 1 92.31 144 THR B C 1
ATOM 2616 O O . THR B 1 144 ? 3.01 -21.328 -22.125 1 92.31 144 THR B O 1
ATOM 2619 N N . GLY B 1 145 ? 4.602 -20.281 -20.922 1 87.25 145 GLY B N 1
ATOM 2620 C CA . GLY B 1 145 ? 4.594 -19.094 -21.75 1 87.25 145 GLY B CA 1
ATOM 2621 C C . GLY B 1 145 ? 4.973 -19.375 -23.203 1 87.25 145 GLY B C 1
ATOM 2622 O O . GLY B 1 145 ? 5.523 -20.422 -23.516 1 87.25 145 GLY B O 1
ATOM 2623 N N . THR B 1 146 ? 4.684 -18.391 -24.094 1 84.06 146 THR B N 1
ATOM 2624 C CA . THR B 1 146 ? 4.949 -18.562 -25.516 1 84.06 146 THR B CA 1
ATOM 2625 C C . THR B 1 146 ? 6.293 -17.938 -25.891 1 84.06 146 THR B C 1
ATOM 2627 O O . THR B 1 146 ? 6.668 -17.906 -27.062 1 84.06 146 THR B O 1
ATOM 2630 N N . ASN B 1 147 ? 6.953 -17.391 -24.953 1 85.19 147 ASN B N 1
ATOM 2631 C CA . ASN B 1 147 ? 8.305 -16.906 -25.203 1 85.19 147 ASN B CA 1
ATOM 2632 C C . ASN B 1 147 ? 9.297 -18.062 -25.359 1 85.19 147 ASN B C 1
ATOM 2634 O O . ASN B 1 147 ? 8.922 -19.234 -25.234 1 85.19 147 ASN B O 1
ATOM 2638 N N . VAL B 1 148 ? 10.453 -17.703 -25.625 1 88 148 VAL B N 1
ATOM 2639 C CA . VAL B 1 148 ? 11.477 -18.703 -25.938 1 88 148 VAL B CA 1
ATOM 2640 C C . VAL B 1 148 ? 11.633 -19.672 -24.766 1 88 148 VAL B C 1
ATOM 2642 O O . VAL B 1 148 ? 11.664 -20.891 -24.953 1 88 148 VAL B O 1
ATOM 2645 N N . GLU B 1 149 ? 11.734 -19.172 -23.594 1 92.56 149 GL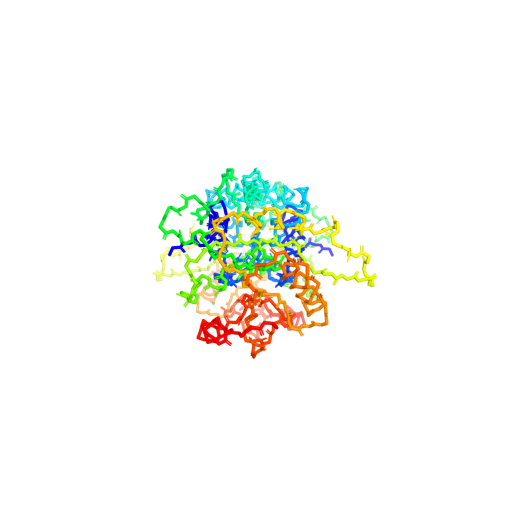U B N 1
ATOM 2646 C CA . GLU B 1 149 ? 11.922 -20 -22.406 1 92.56 149 GLU B CA 1
ATOM 2647 C C . GLU B 1 149 ? 10.719 -20.906 -22.172 1 92.56 149 GLU B C 1
ATOM 2649 O O . GLU B 1 149 ? 10.883 -22.094 -21.875 1 92.56 149 GLU B O 1
ATOM 2654 N N . GLY B 1 150 ? 9.539 -20.344 -22.266 1 91.5 150 GLY B N 1
ATOM 2655 C CA . GLY B 1 150 ? 8.32 -21.125 -22.094 1 91.5 150 GLY B CA 1
ATOM 2656 C C . GLY B 1 150 ? 8.172 -22.234 -23.125 1 91.5 150 GLY B C 1
ATOM 2657 O O . GLY B 1 150 ? 7.777 -23.344 -22.781 1 91.5 150 GLY B O 1
ATOM 2658 N N . GLU B 1 151 ? 8.547 -21.938 -24.328 1 90.06 151 GLU B N 1
ATOM 2659 C CA . GLU B 1 151 ? 8.477 -22.922 -25.406 1 90.06 151 GLU B CA 1
ATOM 2660 C C . GLU B 1 151 ? 9.508 -24.031 -25.203 1 90.06 151 GLU B C 1
ATOM 2662 O O . GLU B 1 151 ? 9.211 -25.203 -25.438 1 90.06 151 GLU B O 1
ATOM 2667 N N . ALA B 1 152 ? 10.609 -23.641 -24.844 1 92.94 152 ALA B N 1
ATOM 2668 C CA . ALA B 1 152 ? 11.656 -24.641 -24.594 1 92.94 152 ALA B CA 1
ATOM 2669 C C . ALA B 1 152 ? 11.25 -25.562 -23.453 1 92.94 152 ALA B C 1
ATOM 2671 O O . ALA B 1 152 ? 11.477 -26.781 -23.531 1 92.94 152 ALA B O 1
ATOM 2672 N N . THR B 1 153 ? 10.695 -25 -22.453 1 95.62 153 THR B N 1
ATOM 2673 C CA . THR B 1 153 ? 10.234 -25.781 -21.312 1 95.62 153 THR B CA 1
ATOM 2674 C C . THR B 1 153 ? 9.141 -26.766 -21.75 1 95.62 153 THR B C 1
ATOM 2676 O O . THR B 1 153 ? 9.172 -27.938 -21.375 1 95.62 153 THR B O 1
ATOM 2679 N N . ALA B 1 154 ? 8.242 -26.25 -22.516 1 94.5 154 ALA B N 1
ATOM 2680 C CA . ALA B 1 154 ? 7.148 -27.078 -23.016 1 94.5 154 ALA B CA 1
ATOM 2681 C C . ALA B 1 154 ? 7.68 -28.25 -23.844 1 94.5 154 ALA B C 1
ATOM 2683 O O . ALA B 1 154 ? 7.238 -29.391 -23.672 1 94.5 154 ALA B O 1
ATOM 2684 N N . ALA B 1 155 ? 8.578 -27.953 -24.688 1 94.56 155 ALA B N 1
ATOM 2685 C CA . ALA B 1 155 ? 9.164 -28.969 -25.562 1 94.56 155 ALA B CA 1
ATOM 2686 C C . ALA B 1 155 ? 9.875 -30.047 -24.734 1 94.56 155 ALA B C 1
ATOM 2688 O O . ALA B 1 155 ? 9.711 -31.234 -25 1 94.56 155 ALA B O 1
ATOM 2689 N N . TYR B 1 156 ? 10.602 -29.594 -23.828 1 96.12 156 TYR B N 1
ATOM 2690 C CA . TYR B 1 156 ? 11.359 -30.516 -22.984 1 96.12 156 TYR B CA 1
ATOM 2691 C C . TYR B 1 156 ? 10.422 -31.469 -22.234 1 96.12 156 TYR B C 1
ATOM 2693 O O . TYR B 1 156 ? 10.609 -32.688 -22.266 1 96.12 156 TYR B O 1
ATOM 2701 N N . ILE B 1 157 ? 9.43 -30.922 -21.562 1 96.75 157 ILE B N 1
ATOM 2702 C CA . ILE B 1 157 ? 8.484 -31.688 -20.766 1 96.75 157 ILE B CA 1
ATOM 2703 C C . ILE B 1 157 ? 7.707 -32.656 -21.672 1 96.75 157 ILE B C 1
ATOM 2705 O O . ILE B 1 157 ? 7.535 -33.812 -21.344 1 96.75 157 ILE B O 1
ATOM 2709 N N . SER B 1 158 ? 7.25 -32.125 -22.797 1 95.75 158 SER B N 1
ATOM 2710 C CA . SER B 1 158 ? 6.484 -32.938 -23.734 1 95.75 158 SER B CA 1
ATOM 2711 C C . SER B 1 158 ? 7.281 -34.156 -24.219 1 95.75 158 SER B C 1
ATOM 2713 O O . SER B 1 158 ? 6.77 -35.281 -24.234 1 95.75 158 SER B O 1
ATOM 2715 N N . ASP B 1 159 ? 8.469 -33.906 -24.609 1 95.44 159 ASP B N 1
ATOM 2716 C CA . ASP B 1 159 ? 9.328 -34.969 -25.109 1 95.44 159 ASP B CA 1
ATOM 2717 C C . ASP B 1 159 ? 9.5 -36.094 -24.078 1 95.44 159 ASP B C 1
ATOM 2719 O O . ASP B 1 159 ? 9.383 -37.281 -24.391 1 95.44 159 ASP B O 1
ATOM 2723 N N . GLN B 1 160 ? 9.734 -35.719 -22.906 1 94.44 160 GLN B N 1
ATOM 2724 C CA . GLN B 1 160 ? 9.984 -36.688 -21.844 1 94.44 160 GLN B CA 1
ATOM 2725 C C . GLN B 1 160 ? 8.727 -37.469 -21.484 1 94.44 160 GLN B C 1
ATOM 2727 O O . GLN B 1 160 ? 8.781 -38.656 -21.25 1 94.44 160 GLN B O 1
ATOM 2732 N N . LEU B 1 161 ? 7.625 -36.844 -21.453 1 94.56 161 LEU B N 1
ATOM 2733 C CA . LEU B 1 161 ? 6.375 -37.469 -21.062 1 94.56 161 LEU B CA 1
ATOM 2734 C C . LEU B 1 161 ? 5.844 -38.375 -22.172 1 94.56 161 LEU B C 1
ATOM 2736 O O . LEU B 1 161 ? 5.289 -39.438 -21.891 1 94.56 161 LEU B O 1
ATOM 2740 N N . ARG B 1 162 ? 6.027 -37.938 -23.344 1 92.44 162 ARG B N 1
ATOM 2741 C CA . ARG B 1 162 ? 5.578 -38.75 -24.469 1 92.44 162 ARG B CA 1
ATOM 2742 C C . ARG B 1 162 ? 6.348 -40.062 -24.531 1 92.44 162 ARG B C 1
ATOM 2744 O O . ARG B 1 162 ? 5.785 -41.125 -24.891 1 92.44 162 ARG B O 1
ATOM 2751 N N . LYS B 1 163 ? 7.574 -39.969 -24.234 1 91.75 163 LYS B N 1
ATOM 2752 C CA . LYS B 1 163 ? 8.406 -41.188 -24.188 1 91.75 163 LYS B CA 1
ATOM 2753 C C . LYS B 1 163 ? 7.883 -42.188 -23.172 1 91.75 163 LYS B C 1
ATOM 2755 O O . LYS B 1 163 ? 8.102 -43.375 -23.297 1 91.75 163 LYS B O 1
ATOM 2760 N N . LYS B 1 164 ? 7.16 -41.688 -22.281 1 90.25 164 LYS B N 1
ATOM 2761 C CA . LYS B 1 164 ? 6.617 -42.531 -21.234 1 90.25 164 LYS B CA 1
ATOM 2762 C C . LYS B 1 164 ? 5.164 -42.906 -21.531 1 90.25 164 LYS B C 1
ATOM 2764 O O . LYS B 1 164 ? 4.484 -43.5 -20.672 1 90.25 164 LYS B O 1
ATOM 2769 N N . GLY B 1 165 ? 4.68 -42.469 -22.641 1 89.69 165 GLY B N 1
ATOM 2770 C CA . GLY B 1 165 ? 3.357 -42.844 -23.094 1 89.69 165 GLY B CA 1
ATOM 2771 C C . GLY B 1 165 ? 2.252 -41.938 -22.578 1 89.69 165 GLY B C 1
ATOM 2772 O O . GLY B 1 165 ? 1.077 -42.312 -22.609 1 89.69 165 GLY B O 1
ATOM 2773 N N . VAL B 1 166 ? 2.562 -40.875 -22.094 1 92.81 166 VAL B N 1
ATOM 2774 C CA . VAL B 1 166 ? 1.57 -39.969 -21.547 1 92.81 166 VAL B CA 1
ATOM 2775 C C . VAL B 1 166 ? 1.068 -39.031 -22.656 1 92.81 166 VAL B C 1
ATOM 2777 O O . VAL B 1 166 ? 1.855 -38.562 -23.469 1 92.81 166 VAL B O 1
ATOM 2780 N N . ASN B 1 167 ? -0.248 -38.812 -22.734 1 94.44 167 ASN B N 1
ATOM 2781 C CA . ASN B 1 167 ? -0.821 -37.844 -23.656 1 94.44 167 ASN B CA 1
ATOM 2782 C C . ASN B 1 167 ? -0.532 -36.406 -23.234 1 94.44 167 ASN B C 1
ATOM 2784 O O . ASN B 1 167 ? -0.89 -36 -22.125 1 94.44 167 ASN B O 1
ATOM 2788 N N . VAL B 1 168 ? 0.122 -35.656 -24.125 1 95.44 168 VAL B N 1
ATOM 2789 C CA . VAL B 1 168 ? 0.501 -34.281 -23.781 1 95.44 168 VAL B CA 1
ATOM 2790 C C . VAL B 1 168 ? -0.125 -33.312 -24.781 1 95.44 168 VAL B C 1
ATOM 2792 O O . VAL B 1 168 ? -0.041 -33.531 -26 1 95.44 168 VAL B O 1
ATOM 2795 N N . THR B 1 169 ? -0.801 -32.281 -24.281 1 93.81 169 THR B N 1
ATOM 2796 C CA . THR B 1 169 ? -1.387 -31.234 -25.125 1 93.81 169 THR B CA 1
ATOM 2797 C C . THR B 1 169 ? -0.863 -29.859 -24.734 1 93.81 169 THR B C 1
ATOM 2799 O O . THR B 1 169 ? -0.295 -29.688 -23.656 1 93.81 169 THR B O 1
ATOM 2802 N N . ARG B 1 170 ? -0.991 -28.953 -25.688 1 91.56 170 ARG B N 1
ATOM 2803 C CA . ARG B 1 170 ? -0.518 -27.578 -25.5 1 91.56 170 ARG B CA 1
ATOM 2804 C C . ARG B 1 170 ? -1.665 -26.578 -25.625 1 91.56 170 ARG B C 1
ATOM 2806 O O . ARG B 1 170 ? -2.512 -26.703 -26.5 1 91.56 170 ARG B O 1
ATOM 2813 N N . ILE B 1 171 ? -1.615 -25.656 -24.641 1 86.81 171 ILE B N 1
ATOM 2814 C CA . ILE B 1 171 ? -2.627 -24.609 -24.719 1 86.81 171 ILE B CA 1
ATOM 2815 C C . ILE B 1 171 ? -2.398 -23.781 -25.984 1 86.81 171 ILE B C 1
ATOM 2817 O O . ILE B 1 171 ? -1.262 -23.625 -26.422 1 86.81 171 ILE B O 1
ATOM 2821 N N . ALA B 1 172 ? -3.453 -23.219 -26.562 1 78.69 172 ALA B N 1
ATOM 2822 C CA . ALA B 1 172 ? -3.363 -22.484 -27.828 1 78.69 172 ALA B CA 1
ATOM 2823 C C . ALA B 1 172 ? -2.543 -21.203 -27.672 1 78.69 172 ALA B C 1
ATOM 2825 O O . ALA B 1 172 ? -2.639 -20.531 -26.641 1 78.69 172 ALA B O 1
ATOM 2826 N N . SER B 1 173 ? -1.545 -20.891 -28.484 1 67.19 173 SER B N 1
ATOM 2827 C CA . SER B 1 173 ? -0.515 -19.859 -28.469 1 67.19 173 SER B CA 1
ATOM 2828 C C . SER B 1 173 ? -1.128 -18.469 -28.562 1 67.19 173 SER B C 1
ATOM 2830 O O . SER B 1 173 ? -0.452 -17.469 -28.312 1 67.19 173 SER B O 1
ATOM 2832 N N . GLY B 1 174 ? -2.232 -18.219 -28.906 1 62.34 174 GLY B N 1
ATOM 2833 C CA . GLY B 1 174 ? -2.752 -16.875 -29.094 1 62.34 174 GLY B CA 1
ATOM 2834 C C . GLY B 1 174 ? -2.809 -16.062 -27.812 1 62.34 174 GLY B C 1
ATOM 2835 O O . GLY B 1 174 ? -3.262 -14.922 -27.812 1 62.34 174 GLY B O 1
ATOM 2836 N N . VAL B 1 175 ? -2.436 -16.641 -26.859 1 63.31 175 VAL B N 1
ATOM 2837 C CA . VAL B 1 175 ? -2.424 -15.867 -25.625 1 63.31 175 VAL B CA 1
ATOM 2838 C C . VAL B 1 175 ? -1.072 -15.172 -25.453 1 63.31 175 VAL B C 1
ATOM 2840 O O . VAL B 1 175 ? -0.025 -15.82 -25.516 1 63.31 175 VAL B O 1
ATOM 2843 N N . PRO B 1 176 ? -0.964 -13.766 -25.719 1 53.94 176 PRO B N 1
ATOM 2844 C CA . PRO B 1 176 ? 0.319 -13.117 -25.422 1 53.94 176 PRO B CA 1
ATOM 2845 C C . PRO B 1 176 ? 0.872 -13.5 -24.047 1 53.94 176 PRO B C 1
ATOM 2847 O O . PRO B 1 176 ? 0.272 -13.172 -23.031 1 53.94 176 PRO B O 1
ATOM 2850 N N . MET B 1 177 ? 1.427 -14.648 -24.031 1 52.09 177 MET B N 1
ATOM 2851 C CA . MET B 1 177 ? 1.83 -15.234 -22.766 1 52.09 177 MET B CA 1
ATOM 2852 C C . MET B 1 177 ? 3.125 -14.609 -22.266 1 52.09 177 MET B C 1
ATOM 2854 O O . MET B 1 177 ? 3.656 -15.016 -21.219 1 52.09 177 MET B O 1
ATOM 2858 N N . GLY B 1 178 ? 3.803 -13.984 -23.25 1 49.72 178 GLY B N 1
ATOM 2859 C CA . GLY B 1 178 ? 5.078 -13.461 -22.781 1 49.72 178 GLY B CA 1
ATOM 2860 C C . GLY B 1 178 ? 5.008 -12.859 -21.391 1 49.72 178 GLY B C 1
ATOM 2861 O O . GLY B 1 178 ? 6.035 -12.703 -20.734 1 49.72 178 GLY B O 1
ATOM 2862 N N . GLY B 1 179 ? 3.818 -12.203 -21.047 1 51.81 179 GLY B N 1
ATOM 2863 C CA . GLY B 1 179 ? 3.729 -11.547 -19.75 1 51.81 179 GLY B CA 1
ATOM 2864 C C . GLY B 1 179 ? 2.98 -12.367 -18.703 1 51.81 179 GLY B C 1
ATOM 2865 O O . GLY B 1 179 ? 2.865 -13.586 -18.844 1 51.81 179 GLY B O 1
ATOM 2866 N N . ASP B 1 180 ? 2.463 -11.75 -17.672 1 57.81 180 ASP B N 1
ATOM 2867 C CA . ASP B 1 180 ? 1.702 -12.227 -16.531 1 57.81 180 ASP B CA 1
ATOM 2868 C C . ASP B 1 180 ? 0.271 -12.586 -16.922 1 57.81 180 ASP B C 1
ATOM 2870 O O . ASP B 1 180 ? -0.487 -11.719 -17.375 1 57.81 180 ASP B O 1
ATOM 2874 N N . PHE B 1 181 ? 0.013 -14.086 -17.109 1 59.31 181 PHE B N 1
ATOM 2875 C CA . PHE B 1 181 ? -1.356 -14.562 -17.281 1 59.31 181 PHE B CA 1
ATOM 2876 C C . PHE B 1 181 ? -2.336 -13.664 -16.531 1 59.31 181 PHE B C 1
ATOM 2878 O O . PHE B 1 181 ? -3.514 -13.586 -16.891 1 59.31 181 PHE B O 1
ATOM 2885 N N . GLN B 1 182 ? -1.745 -13.039 -15.641 1 60.78 182 GLN B N 1
ATOM 2886 C CA . GLN B 1 182 ? -2.6 -12.32 -14.703 1 60.78 182 GLN B CA 1
ATOM 2887 C C . GLN B 1 182 ? -3.416 -11.242 -15.414 1 60.78 182 GLN B C 1
ATOM 2889 O O . GLN B 1 182 ? -4.48 -10.852 -14.938 1 60.78 182 GLN B O 1
ATOM 2894 N N . TYR B 1 183 ? -2.938 -11.023 -16.672 1 63.59 183 TYR B N 1
ATOM 2895 C CA . TYR B 1 183 ? -3.615 -9.891 -17.297 1 63.59 183 TYR B CA 1
ATOM 2896 C C . TYR B 1 183 ? -4.422 -10.336 -18.516 1 63.59 183 TYR B C 1
ATOM 2898 O O . TYR B 1 183 ? -4.98 -9.508 -19.234 1 63.59 183 TYR B O 1
ATOM 2906 N N . VAL B 1 184 ? -4.418 -11.594 -18.703 1 70 184 VAL B N 1
ATOM 2907 C CA . VAL B 1 184 ? -5.188 -12.117 -19.828 1 70 184 VAL B CA 1
ATOM 2908 C C . VAL B 1 184 ? -6.668 -12.18 -19.453 1 70 184 VAL B C 1
ATOM 2910 O O . VAL B 1 184 ? -7.023 -12.609 -18.359 1 70 184 VAL B O 1
ATOM 2913 N N . ASP B 1 185 ? -7.453 -11.703 -20.438 1 74.25 185 ASP B N 1
ATOM 2914 C CA . ASP B 1 185 ? -8.883 -11.734 -20.172 1 74.25 185 ASP B CA 1
ATOM 2915 C C . ASP B 1 185 ? -9.406 -13.172 -20.156 1 74.25 185 ASP B C 1
ATOM 2917 O O . ASP B 1 185 ? -8.82 -14.055 -20.781 1 74.25 185 ASP B O 1
ATOM 2921 N N . GLN B 1 186 ? -10.508 -13.32 -19.484 1 77.5 186 GLN B N 1
ATOM 2922 C CA . GLN B 1 186 ? -11.094 -14.633 -19.219 1 77.5 186 GLN B CA 1
ATOM 2923 C C . GLN B 1 186 ? -11.484 -15.336 -20.531 1 77.5 186 GLN B C 1
ATOM 2925 O O . GLN B 1 186 ? -11.273 -16.547 -20.672 1 77.5 186 GLN B O 1
ATOM 2930 N N . VAL B 1 187 ? -12.039 -14.641 -21.406 1 74 187 VAL B N 1
ATOM 2931 C CA . VAL B 1 187 ? -12.531 -15.211 -22.656 1 74 187 VAL B CA 1
ATOM 2932 C C . VAL B 1 187 ? -11.359 -15.734 -23.484 1 74 187 VAL B C 1
ATOM 2934 O O . VAL B 1 187 ? -11.422 -16.828 -24.047 1 74 187 VAL B O 1
ATOM 2937 N N . THR B 1 188 ? -10.32 -14.984 -23.578 1 74.81 188 THR B N 1
ATOM 2938 C CA . THR B 1 188 ? -9.133 -15.398 -24.297 1 74.81 188 THR B CA 1
ATOM 2939 C C . THR B 1 188 ? -8.516 -16.641 -23.672 1 74.81 188 THR B C 1
ATOM 2941 O O . THR B 1 188 ? -8.133 -17.578 -24.375 1 74.81 188 THR B O 1
ATOM 2944 N N . MET B 1 189 ? -8.523 -16.734 -22.391 1 81.12 189 MET B N 1
ATOM 2945 C CA . MET B 1 189 ? -7.98 -17.906 -21.688 1 81.12 189 MET B CA 1
ATOM 2946 C C . MET B 1 189 ? -8.844 -19.141 -21.938 1 81.12 189 MET B C 1
ATOM 2948 O O . MET B 1 189 ? -8.312 -20.234 -22.109 1 81.12 189 MET B O 1
ATOM 2952 N N . GLN B 1 190 ? -10.078 -18.828 -21.906 1 77.62 190 GLN B N 1
ATOM 2953 C CA . GLN B 1 190 ? -11 -19.938 -22.156 1 77.62 190 GLN B CA 1
ATOM 2954 C C . GLN B 1 190 ? -10.773 -20.531 -23.547 1 77.62 190 GLN B C 1
ATOM 2956 O O . GLN B 1 190 ? -10.688 -21.75 -23.688 1 77.62 190 GLN B O 1
ATOM 2961 N N . ARG B 1 191 ? -10.648 -19.719 -24.531 1 77.38 191 ARG B N 1
ATOM 2962 C CA . ARG B 1 191 ? -10.43 -20.156 -25.906 1 77.38 191 ARG B CA 1
ATOM 2963 C C . ARG B 1 191 ? -9.094 -20.891 -26.031 1 77.38 191 ARG B C 1
ATOM 2965 O O . ARG B 1 191 ? -9 -21.891 -26.75 1 77.38 191 ARG B O 1
ATOM 2972 N N . ALA B 1 192 ? -8.164 -20.391 -25.391 1 76.75 192 ALA B N 1
ATOM 2973 C CA . ALA B 1 192 ? -6.84 -21.016 -25.438 1 76.75 192 ALA B CA 1
ATOM 2974 C C . ALA B 1 192 ? -6.859 -22.406 -24.844 1 76.75 192 ALA B C 1
ATOM 2976 O O . ALA B 1 192 ? -6.273 -23.344 -25.406 1 76.75 192 ALA B O 1
ATOM 2977 N N . MET B 1 193 ? -7.543 -22.547 -23.781 1 82.5 193 MET B N 1
ATOM 2978 C CA . MET B 1 193 ? -7.621 -23.844 -23.094 1 82.5 193 MET B CA 1
ATOM 2979 C C . MET B 1 193 ? -8.422 -24.844 -23.922 1 82.5 193 MET B C 1
ATOM 2981 O O . MET B 1 193 ? -8.047 -26.016 -24.031 1 82.5 193 MET B O 1
ATOM 2985 N N . GLU B 1 194 ? -9.453 -24.281 -24.531 1 79.06 194 GLU B N 1
ATOM 2986 C CA . GLU B 1 194 ? -10.305 -25.141 -25.359 1 79.06 194 GLU B CA 1
ATOM 2987 C C . GLU B 1 194 ? -9.609 -25.5 -26.672 1 79.06 194 GLU B C 1
ATOM 2989 O O . GLU B 1 194 ? -9.852 -26.562 -27.234 1 79.06 194 GLU B O 1
ATOM 2994 N N . GLY B 1 195 ? -8.812 -24.578 -27.156 1 76.44 195 GLY B N 1
ATOM 2995 C CA . GLY B 1 195 ? -8.141 -24.766 -28.438 1 76.44 195 GLY B CA 1
ATOM 2996 C C . GLY B 1 195 ? -6.82 -25.5 -28.297 1 76.44 195 GLY B C 1
ATOM 2997 O O . GLY B 1 195 ? -5.992 -25.469 -29.219 1 76.44 195 GLY B O 1
ATOM 2998 N N . ARG B 1 196 ? -6.625 -26.078 -27.203 1 78.94 196 ARG B N 1
ATOM 2999 C CA . ARG B 1 196 ? -5.359 -26.781 -27.016 1 78.94 196 ARG B CA 1
ATOM 3000 C C . ARG B 1 196 ? -5.207 -27.922 -28.031 1 78.94 196 ARG B C 1
ATOM 3002 O O . ARG B 1 196 ? -6.199 -28.516 -28.438 1 78.94 196 ARG B O 1
ATOM 3009 N N . ARG B 1 197 ? -3.986 -28.188 -28.516 1 80.69 197 ARG B N 1
ATOM 3010 C CA . ARG B 1 197 ? -3.682 -29.188 -29.531 1 80.69 197 ARG B CA 1
ATOM 3011 C C . ARG B 1 197 ? -2.547 -30.094 -29.078 1 80.69 197 ARG B C 1
ATOM 3013 O O . ARG B 1 197 ? -1.791 -29.75 -28.172 1 80.69 197 ARG B O 1
ATOM 3020 N N . GLY B 1 198 ? -2.533 -31.266 -29.688 1 78 198 GLY B N 1
ATOM 3021 C CA . GLY B 1 198 ? -1.433 -32.188 -29.422 1 78 198 GLY B CA 1
ATOM 3022 C C . GLY B 1 198 ? -0.073 -31.578 -29.734 1 78 198 GLY B C 1
ATOM 3023 O O . GLY B 1 198 ? 0.065 -30.781 -30.656 1 78 198 GLY B O 1
ATOM 3024 N N . PHE B 1 199 ? 0.813 -31.844 -28.875 1 70.94 199 PHE B N 1
ATOM 3025 C CA . PHE B 1 199 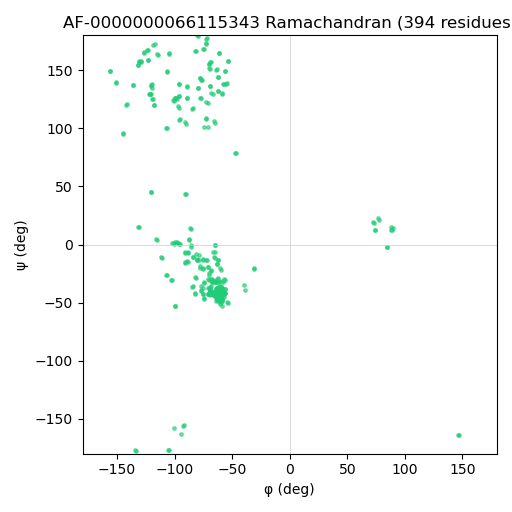? 2.168 -31.375 -29.125 1 70.94 199 PHE B CA 1
ATOM 3026 C C . PHE B 1 199 ? 2.779 -32.094 -30.328 1 70.94 199 PHE B C 1
ATOM 3028 O O . PHE B 1 199 ? 2.551 -33.281 -30.516 1 70.94 199 PHE B O 1
#

Solvent-accessible surface area (backbone atoms only — not comparable to full-atom values): 20814 Å² total; per-residue (Å²): 133,81,81,54,33,66,51,53,48,49,30,24,55,49,43,35,70,40,87,93,29,47,65,72,56,14,44,54,48,45,53,48,51,61,72,42,58,68,66,59,44,50,48,42,25,47,29,51,51,44,28,64,72,45,54,40,56,11,76,82,30,46,31,65,8,65,45,67,58,23,73,67,79,66,35,83,87,38,41,73,32,30,37,37,34,28,30,43,55,63,42,51,47,34,46,54,70,31,62,65,62,58,49,37,60,34,30,27,72,48,58,42,28,76,92,76,69,32,48,67,85,75,34,42,48,65,62,44,50,60,56,52,69,34,91,64,38,62,35,38,34,42,52,49,34,69,35,72,38,21,43,51,37,46,50,54,51,45,54,58,40,43,75,71,70,42,46,48,32,30,44,34,72,85,49,86,28,71,58,67,47,71,70,55,54,43,67,61,45,25,50,22,58,70,52,39,41,74,111,130,81,80,53,33,66,51,53,49,51,30,22,54,50,44,34,71,40,85,94,28,47,64,71,54,15,45,53,48,43,53,48,51,60,73,42,59,68,68,60,43,49,49,41,25,46,28,50,51,44,28,64,70,45,54,42,55,10,75,82,29,47,32,66,9,65,43,69,58,25,73,67,78,67,36,81,85,37,42,73,31,31,36,39,34,28,29,44,54,62,43,53,46,34,46,54,70,31,63,66,63,59,51,37,60,34,29,26,73,48,59,42,28,74,94,76,68,32,47,66,86,75,35,41,49,66,61,44,51,60,56,53,69,34,91,62,37,63,37,38,35,41,54,48,34,69,36,72,38,22,42,51,36,46,52,53,54,44,55,59,38,45,74,71,69,42,45,48,32,28,45,35,71,86,50,86,29,73,58,67,47,70,70,54,53,43,68,62,46,25,50,22,58,70,51,39,40,74,112

Sequence (398 aa):
MDLYPESILNLIKSLSTLPGIGRRTAERLALHILHAPLHEAQTLANDILELKQKVTLCRTCFSLSDQPECRICSNPRRDASIICVVEKPTDIVAIEKSGAFSGLYHVLGGALSPMDGIGPDELRIRELFSRACSKTTTEVIIATGTNVEGEATAAYISDQLRKKGVNVTRIASGVPMGGDFQYVDQVTMQRAMEGRRGFMDLYPESILNLIKSLSTLPGIGRRTAERLALHILHAPLHEAQTLANDILELKQKVTLCRTCFSLSDQPECRICSNPRRDASIICVVEKPTDIVAIEKSGAFSGLYHVLGGALSPMDGIGPDELRIRELFSRACSKTTTEVIIATGTNVEGEATAAYISDQLRKKGVNVTRIASGVPMGGDFQYVDQVTMQRAMEGRRGF

Secondary structure (DSSP, 8-state):
---S-HHHHHHHHHHHTSTT--HHHHHHHHHHHHHS-HHHHHHHHHHHHHHHHH-EE-TTT--EESSSS-TTTT-TTS-TTEEEEESSHHHHHHHHHHT---SEEEE-SS--BGGGTB-GGGTTHHHHHHHHTSTT--EEEE---SSHHHHHHHHHHHHHHHHTT-EEEE--TTS--SS-GGGS-HHHHHHHHHT-EE-/---S-HHHHHHHHHHHTSTT--HHHHHHHHHHHHHS-HHHHHHHHHHHHHHHHH-EE-TTT--EESSSS-TTTT-TTS-TTEEEEESSHHHHHHHHHHT---SEEEE-SS--BGGGTB-GGGTTHHHHHHHHTSTT--EEEE---SSHHHHHHHHHHHHHHHHTT-EEEE--TTS--SS-GGGS-HHHHHHHHHT-EE-

InterPro domains:
  IPR000093 DNA recombination protein RecR [MF_00017] (1-199)
  IPR000093 DNA recombination protein RecR [PTHR30446] (1-197)
  IPR000093 DNA recombination protein RecR [TIGR00615] (4-197)
  IPR006171 TOPRIM domain [PF13662] (82-172)
  IPR006171 TOPRIM domain [PS50880] (81-176)
  IPR006171 TOPRIM domain [SM00493] (81-166)
  IPR015967 Recombination protein RecR, zinc finger domain [PF02132] (55-75)
  IPR015967 Recombination protein RecR, zinc finger domain [PS01300] (58-79)
  IPR023627 Recombination protein RecR [SSF111304] (4-199)
  IPR034137 RecR, TOPRIM domain [cd01025] (81-192)

Organism: Desulforapulum autotrophicum (strain ATCC 43914 / DSM 3382 / VKM B-1955 / HRM2) (NCBI:txid177437)

pLDDT: mean 90.11, std 10.55, range [47.5, 98.5]

Radius of gyration: 29.53 Å; Cα contacts (8 Å, |Δi|>4): 701; chains: 2; bounding box: 44×89×53 Å

Nearest PDB structures (foldseek):
  3vdp-assembly2_C  TM=8.444E-01  e=4.110E-23  Caldanaerobacter subterraneus subsp. tengcongensis MB4
  3ve5-assembly1_A  TM=8.299E-01  e=9.425E-21  Caldanaerobacter subterraneus subsp. tengcongensis MB4
  4o6p-assembly1_C  TM=8.144E-01  e=8.062E-22  Caldanaerobacter subterraneus subsp. tengcongensis MB4
  3vdu-assembly1_A-2  TM=8.056E-01  e=1.920E-20  Caldanaerobacter subterraneus subsp. tengcongensis MB4
  4o6o-assembly1_B  TM=6.718E-01  e=3.347E-21  Caldanaerobacter subterraneus subsp. tengcongensis MB4

Foldseek 3Di:
DPPDPPVLVVQLVVQCVDPPQHSVNSSVVSVVLVPDDPVVVVVVVVVVVCCVVQWFAAPQQGAIDSDVHHPLVPDPQAQAQEEEEEAHNLLVVLLVVLVQHRHHYHYFPHFDDVPVPDDSVNTCLVSVLVSCLDPSHAEYEYEFAPDPRRVVRLVVSLVVVVVSVHFYKYFAHPFNRVDRSNPDDSVVSNNRNVPIGGD/DPPDPPVLVVQLVVQCVDPPQHSVNSSVVSVVLVPDDPVVVVVVVVVVVCCVVQWFAAPQQGAIDSDVHHPLVPDPQAQAQEEEEEAHNLLVVLLVVLVQHRHHYHYFPHFDDVPVPDDSVNTCLVSVLVSCLDPSHAEYEYEFAPDPRRVVRLVVSLVVSVVSVHFYKYFAHPFNRVDRSNPDDSVVSNNRNVPIGGD